Protein 7LV6 (pdb70)

Foldseek 3Di:
DVLLLFAEEEDAQQFEFQPPFPQGGALVRVLVCVVVVVLLPGQEYEYEAFAAAPCLVHRLAHQDLQFGHPSRHTVVSVLVSLVSSVVSNHAYAYAQNAQWHFCNRPLNVQLLQEPPGPSVQQFAKDAADPVLHAPAQAAALLGDRQWDARPNYRIITGHNHDPRTTGTRPVDVVSLVVSLVSLCVVVVSRHAYYEYEQLFQNAAPSVPDYDDDPPLDRHDDDDRRGNHPCSLVSQQVSLVSHVVVHNHAYEYAHEPDDLVVQLSQFFVVSRGHPEYDYCQLVQLFADPDHPLPLLRGHADFVLSNLVRVVSNQQSPQPGGFYEFDDDDLQWAQCCQQHHPLPPCQQLLLLQSVLLRLQGAHHYYHYQQSLQRQHFAPDFPVQDDGSSLVSSCCPCDPPSVVDHPVSNRVSCSNTPSCNSVNHAQAEQDDQNNNRPYHHPGGHGPCSNVTHNVVQVVDCLGSSVSSSLSSVVSVVDVQSSNFGKDWPPSPDRFWGWIWTDDPHKIKIKIWGRAQAKDKDAGDPVCQPWWWDWSDWSDDDDDGNPNMDGAHGGIITMIMTD

Radius of gyration: 23.51 Å; Cα contacts (8 Å, |Δi|>4): 1307; chains: 1; bounding box: 50×56×71 Å

Nearest PDB structures (foldseek):
  7lv6-assembly1_B  TM=1.002E+00  e=0.000E+00  Bacillus subtilis subsp. subtilis str. 168
  4mb1-assembly1_A  TM=1.001E+00  e=0.000E+00  Bacillus subtilis subsp. subtilis str. 168
  4maz-assembly1_A  TM=1.001E+00  e=0.000E+00  Bacillus subtilis subsp. subtilis str. 168
  4m8u-assembly1_A  TM=1.001E+00  e=0.000E+00  Bacillus subtilis subsp. subtilis str. 168
  5wcz-assembly1_A  TM=1.000E+00  e=0.000E+00  Bacillus subtilis subsp. subtilis str. 168

Structure (mmCIF, N/CA/C/O backbone):
data_7LV6
#
_entry.id   7LV6
#
_cell.length_a   48.749
_cell.length_b   100.999
_cell.length_c   61.749
_cell.angle_alpha   90.000
_cell.angle_beta   113.060
_cell.angle_gamma   90.000
#
_symmetry.space_group_name_H-M   'P 1 21 1'
#
loop_
_entity.id
_entity.type
_entity.pdbx_description
1 polymer 'Oligo-1,6-glucosidase 1'
2 non-polymer 2-AMINO-2-HYDROXYMETHYL-PROPANE-1,3-DIOL
3 non-polymer GLYCEROL
4 non-polymer 'CALCIUM ION'
5 water water
#
loop_
_atom_site.group_PDB
_atom_site.id
_atom_site.type_symbol
_atom_site.label_atom_id
_atom_site.label_alt_id
_atom_site.label_comp_id
_atom_site.label_asym_id
_atom_site.label_entity_id
_atom_site.label_seq_id
_atom_site.pdbx_PDB_ins_code
_atom_site.Cartn_x
_atom_site.Cartn_y
_atom_site.Cartn_z
_atom_site.occupancy
_atom_site.B_iso_or_equiv
_atom_site.auth_seq_id
_atom_site.auth_comp_id
_atom_site.auth_asym_id
_atom_site.auth_atom_id
_atom_site.pdbx_PDB_model_num
ATOM 1 N N . GLU A 1 28 ? 9.780 -13.236 27.640 1.00 32.85 3 GLU B N 1
ATOM 2 C CA . GLU A 1 28 ? 9.281 -12.113 26.852 1.00 31.77 3 GLU B CA 1
ATOM 3 C C . GLU A 1 28 ? 10.143 -10.839 26.986 1.00 26.92 3 GLU B C 1
ATOM 4 O O . GLU A 1 28 ? 9.626 -9.726 27.150 1.00 26.69 3 GLU B O 1
ATOM 15 N N . TRP A 1 29 ? 11.463 -11.026 26.862 1.00 23.24 4 TRP B N 1
ATOM 16 C CA . TRP A 1 29 ? 12.397 -9.908 26.809 1.00 21.15 4 TRP B CA 1
ATOM 17 C C . TRP A 1 29 ? 12.061 -8.931 25.686 1.00 18.86 4 TRP B C 1
ATOM 18 O O . TRP A 1 29 ? 12.389 -7.741 25.779 1.00 20.47 4 TRP B O 1
ATOM 39 N N . TRP A 1 30 ? 11.395 -9.394 24.626 1.00 15.34 5 TRP B N 1
ATOM 40 C CA . TRP A 1 30 ? 11.056 -8.509 23.529 1.00 13.09 5 TRP B CA 1
ATOM 41 C C . TRP A 1 30 ? 9.978 -7.501 23.912 1.00 12.87 5 TRP B C 1
ATOM 42 O O . TRP A 1 30 ? 9.896 -6.456 23.266 1.00 13.51 5 TRP B O 1
ATOM 63 N N . LYS A 1 31 ? 9.171 -7.779 24.948 1.00 12.88 6 LYS B N 1
ATOM 64 C CA . LYS A 1 31 ? 8.207 -6.787 25.433 1.00 13.13 6 LYS B CA 1
ATOM 65 C C . LYS A 1 31 ? 8.895 -5.615 26.121 1.00 12.39 6 LYS B C 1
ATOM 66 O O . LYS A 1 31 ? 8.372 -4.489 26.096 1.00 13.88 6 LYS B O 1
ATOM 85 N N . GLU A 1 32 ? 10.047 -5.858 26.743 1.00 12.17 7 GLU B N 1
ATOM 86 C CA . GLU A 1 32 ? 10.758 -4.876 27.542 1.00 13.36 7 GLU B CA 1
ATOM 87 C C . GLU A 1 32 ? 11.907 -4.235 26.773 1.00 13.57 7 GLU B C 1
ATOM 88 O O . GLU A 1 32 ? 12.617 -3.394 27.319 1.00 15.98 7 GLU B O 1
ATOM 100 N N . ALA A 1 33 ? 12.100 -4.612 25.524 1.00 12.50 8 ALA B N 1
ATOM 101 C CA . ALA A 1 33 ? 13.218 -4.136 24.733 1.00 13.25 8 ALA B CA 1
ATOM 102 C C . ALA A 1 33 ? 12.971 -2.743 24.189 1.00 11.88 8 ALA B C 1
ATOM 103 O O . ALA A 1 33 ? 11.837 -2.305 23.998 1.00 12.04 8 ALA B O 1
ATOM 110 N N . VAL A 1 34 ? 14.075 -2.071 23.904 1.00 12.19 9 VAL B N 1
ATOM 111 C CA . VAL A 1 34 ? 14.114 -0.912 23.020 1.00 11.59 9 VAL B CA 1
ATOM 112 C C . VAL A 1 34 ? 15.042 -1.290 21.882 1.00 10.39 9 VAL B C 1
ATOM 113 O O . VAL A 1 34 ? 16.194 -1.694 22.117 1.00 11.23 9 VAL B O 1
ATOM 126 N N . VAL A 1 35 ? 14.531 -1.202 20.647 1.00 9.67 10 VAL B N 1
ATOM 127 C CA . VAL A 1 35 ? 15.258 -1.646 19.467 1.00 9.53 10 VAL B CA 1
ATOM 128 C C . VAL A 1 35 ? 15.875 -0.442 18.771 1.00 9.25 10 VAL B C 1
ATOM 129 O O . VAL A 1 35 ? 15.202 0.576 18.592 1.00 10.83 10 VAL B O 1
ATOM 142 N N . TYR A 1 36 ? 17.138 -0.567 18.382 1.00 8.68 11 TYR B N 1
ATOM 143 C CA . TYR A 1 36 ? 17.815 0.437 17.550 1.00 8.71 11 TYR B CA 1
ATOM 144 C C . TYR A 1 36 ? 17.951 -0.145 16.151 1.00 7.85 11 TYR B C 1
ATOM 145 O O . TYR A 1 36 ? 18.526 -1.216 15.980 1.00 9.23 11 TYR B O 1
ATOM 163 N N . GLN A 1 37 ? 17.375 0.527 15.143 1.00 7.75 12 GLN B N 1
ATOM 164 C CA . GLN A 1 37 ? 17.483 0.097 13.764 1.00 8.08 12 GLN B CA 1
ATOM 165 C C . GLN A 1 37 ? 18.706 0.751 13.118 1.00 7.77 12 GLN B C 1
ATOM 166 O O . GLN A 1 37 ? 18.803 1.983 13.037 1.00 8.45 12 GLN B O 1
ATOM 180 N N . ILE A 1 38 ? 19.598 -0.093 12.621 1.00 8.58 13 ILE B N 1
ATOM 181 C CA . ILE A 1 38 ? 20.742 0.298 11.827 1.00 8.76 13 ILE B CA 1
ATOM 182 C C . ILE A 1 38 ? 20.435 0.079 10.352 1.00 9.13 13 ILE B C 1
ATOM 183 O O . ILE A 1 38 ? 19.959 -1.002 9.951 1.00 9.91 13 ILE B O 1
ATOM 199 N N . TYR A 1 39 ? 20.766 1.080 9.536 1.00 9.18 14 TYR B N 1
ATOM 200 C CA . TYR A 1 39 ? 20.757 1.011 8.071 1.00 8.87 14 TYR B CA 1
ATOM 201 C C . TYR A 1 39 ? 22.238 0.967 7.715 1.00 9.26 14 TYR B C 1
ATOM 202 O O . TYR A 1 39 ? 22.897 2.021 7.600 1.00 9.26 14 TYR B O 1
ATOM 220 N N . PRO A 1 40 ? 22.826 -0.227 7.621 1.00 9.42 15 PRO B N 1
ATOM 221 C CA . PRO A 1 40 ? 24.278 -0.320 7.741 1.00 9.36 15 PRO B CA 1
ATOM 222 C C . PRO A 1 40 ? 25.054 0.363 6.625 1.00 8.98 15 PRO B C 1
ATOM 223 O O . PRO A 1 40 ? 26.189 0.767 6.903 1.00 9.33 15 PRO B O 1
ATOM 234 N N . ARG A 1 41 ? 24.543 0.473 5.399 1.00 9.26 16 ARG B N 1
ATOM 235 C CA . ARG A 1 41 ? 25.338 1.165 4.380 1.00 9.25 16 ARG B CA 1
ATOM 236 C C . ARG A 1 41 ? 25.557 2.628 4.724 1.00 8.98 16 ARG B C 1
ATOM 237 O O . ARG A 1 41 ? 26.459 3.251 4.156 1.00 9.27 16 ARG B O 1
ATOM 258 N N . SER A 1 42 ? 24.782 3.166 5.667 1.00 8.69 17 SER B N 1
ATOM 259 C CA . SER A 1 42 ? 24.845 4.563 6.042 1.00 8.30 17 SER B CA 1
ATOM 260 C C . SER A 1 42 ? 25.194 4.771 7.508 1.00 8.87 17 SER B C 1
ATOM 261 O O . SER A 1 42 ? 24.998 5.871 8.003 1.00 10.16 17 SER B O 1
ATOM 269 N N . PHE A 1 43 ? 25.713 3.757 8.204 1.00 8.88 18 PHE B N 1
ATOM 270 C CA . PHE A 1 43 ? 25.974 3.889 9.626 1.00 8.90 18 PHE B CA 1
ATOM 271 C C . PHE A 1 43 ? 27.422 4.276 9.910 1.00 9.29 18 PHE B C 1
ATOM 272 O O . PHE A 1 43 ? 27.662 5.421 10.318 1.00 9.69 18 PHE B O 1
ATOM 289 N N . TYR A 1 44 ? 28.402 3.426 9.639 1.00 9.24 19 TYR B N 1
ATOM 290 C CA . TYR A 1 44 ? 29.801 3.801 9.817 1.00 9.24 19 TYR B CA 1
ATOM 291 C C . TYR A 1 44 ? 30.680 3.028 8.840 1.00 9.37 19 TYR B C 1
ATOM 292 O O . TYR A 1 44 ? 30.619 1.804 8.767 1.00 10.15 19 TYR B O 1
ATOM 310 N N . ASP A 1 45 ? 31.497 3.764 8.073 1.00 10.05 20 ASP B N 1
ATOM 311 C CA . ASP A 1 45 ? 32.386 3.195 7.066 1.00 10.68 20 ASP B CA 1
ATOM 312 C C . ASP A 1 45 ? 33.783 3.056 7.650 1.00 11.94 20 ASP B C 1
ATOM 313 O O . ASP A 1 45 ? 34.569 3.995 7.600 1.00 15.09 20 ASP B O 1
ATOM 322 N N . ALA A 1 46 ? 34.124 1.867 8.137 1.00 12.35 21 ALA B N 1
ATOM 323 C CA . ALA A 1 46 ? 35.435 1.703 8.736 1.00 13.30 21 ALA B CA 1
ATOM 324 C C . ALA A 1 46 ? 36.558 1.621 7.704 1.00 13.92 21 ALA B C 1
ATOM 325 O O . ALA A 1 46 ? 37.689 1.981 8.025 1.00 15.77 21 ALA B O 1
ATOM 332 N N . ASN A 1 47 ? 36.302 1.155 6.475 1.00 13.48 22 ASN B N 1
ATOM 333 C CA . ASN A 1 47 ? 37.410 0.894 5.550 1.00 13.95 22 ASN B CA 1
ATOM 334 C C . ASN A 1 47 ? 37.578 1.929 4.438 1.00 14.66 22 ASN B C 1
ATOM 335 O O . ASN A 1 47 ? 38.479 1.773 3.600 1.00 15.72 22 ASN B O 1
ATOM 346 N N . GLY A 1 48 ? 36.782 2.994 4.425 1.00 13.94 23 GLY B N 1
ATOM 347 C CA . GLY A 1 48 ? 37.076 4.143 3.591 1.00 14.05 23 GLY B CA 1
ATOM 348 C C . GLY A 1 48 ? 36.527 4.141 2.1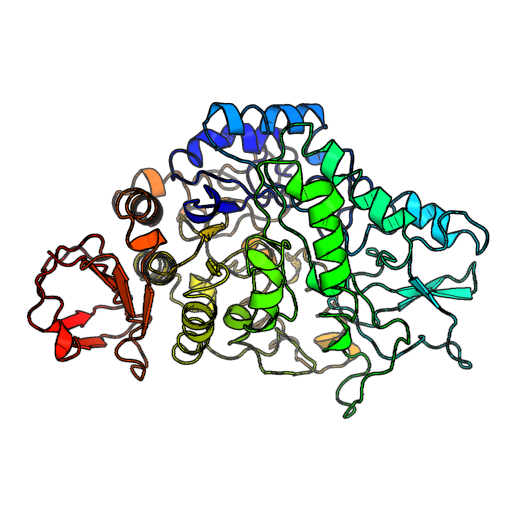81 1.00 13.62 23 GLY B C 1
ATOM 349 O O . GLY A 1 48 ? 36.802 5.091 1.434 1.00 13.79 23 GLY B O 1
ATOM 353 N N . ASP A 1 49 ? 35.722 3.151 1.794 1.00 12.10 24 ASP B N 1
ATOM 354 C CA . ASP A 1 49 ? 35.149 3.104 0.460 1.00 12.41 24 ASP B CA 1
ATOM 355 C C . ASP A 1 49 ? 33.839 3.876 0.334 1.00 12.61 24 ASP B C 1
ATOM 356 O O . ASP A 1 49 ? 33.225 3.863 -0.738 1.00 14.81 24 ASP B O 1
ATOM 365 N N . GLY A 1 50 ? 33.412 4.564 1.388 1.00 11.74 25 GLY B N 1
ATOM 366 C CA . GLY A 1 50 ? 32.211 5.366 1.403 1.00 11.76 25 GLY B CA 1
ATOM 367 C C . GLY A 1 50 ? 30.937 4.606 1.703 1.00 10.61 25 GLY B C 1
ATOM 368 O O . GLY A 1 50 ? 29.843 5.199 1.708 1.00 10.80 25 GLY B O 1
ATOM 372 N N . PHE A 1 51 ? 31.040 3.304 1.961 1.00 10.73 26 PHE B N 1
ATOM 373 C CA . PHE A 1 51 ? 29.899 2.405 2.144 1.00 10.06 26 PHE B CA 1
ATOM 374 C C . PHE A 1 51 ? 29.995 1.839 3.558 1.00 9.96 26 PHE B C 1
ATOM 375 O O . PHE A 1 51 ? 31.022 1.255 3.921 1.00 10.85 26 PHE B O 1
ATOM 392 N N . GLY A 1 52 ? 28.972 2.061 4.374 1.00 9.40 27 GLY B N 1
ATOM 393 C CA . GLY A 1 52 ? 29.017 1.546 5.733 1.00 9.26 27 GLY B CA 1
ATOM 394 C C . GLY A 1 52 ? 29.169 0.040 5.776 1.00 9.87 27 GLY B C 1
ATOM 395 O O . GLY A 1 52 ? 28.621 -0.659 4.937 1.00 10.86 27 GLY B O 1
ATOM 399 N N . ASP A 1 53 ? 29.901 -0.459 6.789 1.00 10.16 28 ASP B N 1
ATOM 400 C CA . ASP A 1 53 ? 30.246 -1.880 6.801 1.00 10.45 28 ASP B CA 1
ATOM 401 C C . ASP A 1 53 ? 30.055 -2.496 8.183 1.00 9.89 28 ASP B C 1
ATOM 402 O O . ASP A 1 53 ? 29.737 -1.816 9.164 1.00 10.34 28 ASP B O 1
ATOM 411 N N . LEU A 1 54 ? 30.192 -3.826 8.218 1.00 10.34 29 LEU B N 1
ATOM 412 C CA . LEU A 1 54 ? 29.923 -4.574 9.446 1.00 9.97 29 LEU B CA 1
ATOM 413 C C . LEU A 1 54 ? 30.953 -4.273 10.527 1.00 10.09 29 LEU B C 1
ATOM 414 O O . LEU A 1 54 ? 30.602 -4.151 11.708 1.00 10.76 29 LEU B O 1
ATOM 430 N N . GLN A 1 55 ? 32.236 -4.177 10.167 1.00 10.43 30 GLN B N 1
ATOM 431 C CA . GLN A 1 55 ? 33.235 -3.783 11.153 1.00 11.37 30 GLN B CA 1
ATOM 432 C C . GLN A 1 55 ? 32.942 -2.373 11.663 1.00 10.73 30 GLN B C 1
ATOM 433 O O . GLN A 1 55 ? 33.169 -2.079 12.847 1.00 11.27 30 GLN B O 1
ATOM 447 N N . GLY A 1 56 ? 32.379 -1.514 10.808 1.00 11.17 31 GLY B N 1
ATOM 448 C CA . GLY A 1 56 ? 31.947 -0.211 11.275 1.00 10.89 31 GLY B CA 1
ATOM 449 C C . GLY A 1 56 ? 30.862 -0.301 12.333 1.00 10.76 31 GLY B C 1
ATOM 450 O O . GLY A 1 56 ? 30.888 0.407 13.339 1.00 11.18 31 GLY B O 1
ATOM 454 N N . VAL A 1 57 ? 29.878 -1.183 12.118 1.00 10.36 32 VAL B N 1
ATOM 455 C CA . VAL A 1 57 ? 28.857 -1.399 13.142 1.00 10.17 32 VAL B CA 1
ATOM 456 C C . VAL A 1 57 ? 29.512 -1.842 14.443 1.00 10.41 32 VAL B C 1
ATOM 457 O O . VAL A 1 57 ? 29.196 -1.326 15.519 1.00 10.93 32 VAL B O 1
ATOM 470 N N . ILE A 1 58 ? 30.429 -2.824 14.361 1.00 10.34 33 ILE B N 1
ATOM 471 C CA . ILE A 1 58 ? 31.088 -3.329 15.558 1.00 10.68 33 ILE B CA 1
ATOM 472 C C . ILE A 1 58 ? 31.734 -2.191 16.342 1.00 10.81 33 ILE B C 1
ATOM 473 O O . ILE A 1 58 ? 31.643 -2.125 17.576 1.00 11.23 33 ILE B O 1
ATOM 489 N N . GLN A 1 59 ? 32.421 -1.287 15.626 1.00 10.84 34 GLN B N 1
ATOM 490 C CA . GLN A 1 59 ? 33.126 -0.178 16.265 1.00 11.26 34 GLN B CA 1
ATOM 491 C C . GLN A 1 59 ? 32.184 0.828 16.901 1.00 11.02 34 GLN B C 1
ATOM 492 O O . GLN A 1 59 ? 32.631 1.623 17.738 1.00 12.31 34 GLN B O 1
ATOM 506 N N . LYS A 1 60 ? 30.896 0.805 16.555 1.00 11.26 35 LYS B N 1
ATOM 507 C CA . LYS A 1 60 ? 29.909 1.740 17.112 1.00 11.37 35 LYS B CA 1
ATOM 508 C C . LYS A 1 60 ? 28.950 1.078 18.108 1.00 11.31 35 LYS B C 1
ATOM 509 O O . LYS A 1 60 ? 27.993 1.713 18.577 1.00 11.82 35 LYS B O 1
ATOM 528 N N . LEU A 1 61 ? 29.158 -0.196 18.438 1.00 11.21 36 LEU B N 1
ATOM 529 C CA . LEU A 1 61 ? 28.244 -0.858 19.364 1.00 11.10 36 LEU B CA 1
ATOM 530 C C . LEU A 1 61 ? 28.251 -0.209 20.738 1.00 10.96 36 LEU B C 1
ATOM 531 O O . LEU A 1 61 ? 27.211 -0.162 21.396 1.00 11.98 36 LEU B O 1
ATOM 547 N N . ASP A 1 62 ? 29.409 0.244 21.213 1.00 11.40 37 ASP B N 1
ATOM 548 C CA . ASP A 1 62 ? 29.443 0.876 22.529 1.00 11.58 37 ASP B CA 1
ATOM 549 C C . ASP A 1 62 ? 28.552 2.119 22.566 1.00 10.88 37 ASP B C 1
ATOM 550 O O . ASP A 1 62 ? 27.932 2.423 23.593 1.00 12.13 37 ASP B O 1
ATOM 559 N N . TYR A 1 63 ? 28.491 2.866 21.456 1.00 10.77 38 TYR B N 1
ATOM 560 C CA . TYR A 1 63 ? 27.613 4.032 21.372 1.00 10.81 38 TYR B CA 1
ATOM 561 C C . TYR A 1 63 ? 26.153 3.620 21.565 1.00 10.53 38 TYR B C 1
ATOM 562 O O . TYR A 1 63 ? 25.404 4.245 22.321 1.00 10.58 38 TYR B O 1
ATOM 580 N N . ILE A 1 64 ? 25.746 2.550 20.884 1.00 10.05 39 ILE B N 1
ATOM 581 C CA . ILE A 1 64 ? 24.362 2.096 20.986 1.00 10.04 39 ILE B CA 1
ATOM 582 C C . ILE A 1 64 ? 24.056 1.614 22.388 1.00 10.63 39 ILE B C 1
ATOM 583 O O . ILE A 1 64 ? 22.983 1.892 22.932 1.00 11.33 39 ILE B O 1
ATOM 599 N N A LYS A 1 65 ? 24.977 0.869 22.987 0.59 11.44 40 LYS B N 1
ATOM 600 N N B LYS A 1 65 ? 24.998 0.880 22.991 0.41 11.48 40 LYS B N 1
ATOM 601 C CA A LYS A 1 65 ? 24.737 0.414 24.346 0.59 12.70 40 LYS B CA 1
ATOM 602 C CA B LYS A 1 65 ? 24.814 0.388 24.352 0.41 12.91 40 LYS B CA 1
ATOM 603 C C A LYS A 1 65 ? 24.637 1.587 25.312 0.59 13.03 40 LYS B C 1
ATOM 604 C C B LYS A 1 65 ? 24.710 1.533 25.349 0.41 12.84 40 LYS B C 1
ATOM 605 O O A LYS A 1 65 ? 23.778 1.595 26.200 0.59 14.15 40 LYS B O 1
ATOM 606 O O B LYS A 1 65 ? 23.937 1.456 26.310 0.41 13.24 40 LYS B O 1
ATOM 643 N N . ASN A 1 66 ? 25.485 2.601 25.144 1.00 12.43 41 ASN B N 1
ATOM 644 C CA . ASN A 1 66 ? 25.409 3.765 26.019 1.00 13.82 41 ASN B CA 1
ATOM 645 C C . ASN A 1 66 ? 24.081 4.498 25.871 1.00 13.09 41 ASN B C 1
ATOM 646 O O . ASN A 1 66 ? 23.549 5.035 26.858 1.00 13.26 41 ASN B O 1
ATOM 658 N N . LEU A 1 67 ? 23.552 4.577 24.643 1.00 12.35 42 LEU B N 1
ATOM 659 C CA . LEU A 1 67 ? 22.206 5.100 24.455 1.00 11.32 42 LEU B CA 1
ATOM 660 C C . LEU A 1 67 ? 21.222 4.303 25.298 1.00 11.28 42 LEU B C 1
ATOM 661 O O . LEU A 1 67 ? 20.325 4.867 25.942 1.00 12.30 42 LEU B O 1
ATOM 677 N N . GLY A 1 68 ? 21.358 2.977 25.264 1.00 12.41 43 GLY B N 1
ATOM 678 C CA . GLY A 1 68 ? 20.596 2.083 26.111 1.00 12.69 43 GLY B CA 1
ATOM 679 C C . GLY A 1 68 ? 19.733 1.080 25.372 1.00 12.10 43 GLY B C 1
ATOM 680 O O . GLY A 1 68 ? 19.022 0.305 26.032 1.00 12.84 43 GLY B O 1
ATOM 684 N N . ALA A 1 69 ? 19.747 1.049 24.052 1.00 12.04 44 ALA B N 1
ATOM 685 C CA . ALA A 1 69 ? 18.998 0.041 23.328 1.00 12.02 44 ALA B CA 1
ATOM 686 C C . ALA A 1 69 ? 19.603 -1.312 23.637 1.00 12.99 44 ALA B C 1
ATOM 687 O O . ALA A 1 69 ? 20.821 -1.442 23.810 1.00 15.36 44 ALA B O 1
ATOM 694 N N . ASP A 1 70 ? 18.754 -2.324 23.726 1.00 12.83 45 ASP B N 1
ATOM 695 C CA . ASP A 1 70 ? 19.239 -3.666 24.005 1.00 13.85 45 ASP B CA 1
ATOM 696 C C . ASP A 1 70 ? 19.026 -4.644 22.864 1.00 12.15 45 ASP B C 1
ATOM 697 O O . ASP A 1 70 ? 19.477 -5.792 22.976 1.00 13.63 45 ASP B O 1
ATOM 706 N N . VAL A 1 71 ? 18.409 -4.214 21.766 1.00 11.01 46 VAL B N 1
ATOM 707 C CA . VAL A 1 71 ? 18.240 -5.022 20.561 1.00 10.79 46 VAL B CA 1
ATOM 708 C C . VAL A 1 71 ? 18.617 -4.144 19.389 1.00 10.09 46 VAL B C 1
ATOM 709 O O . VAL A 1 71 ? 18.251 -2.967 19.358 1.00 11.03 46 VAL B O 1
ATOM 722 N N A ILE A 1 72 ? 19.367 -4.696 18.458 0.59 9.71 47 ILE B N 1
ATOM 723 N N B ILE A 1 72 ? 19.372 -4.683 18.441 0.41 10.75 47 ILE B N 1
ATOM 724 C CA A ILE A 1 72 ? 19.644 -4.045 17.182 0.59 9.45 47 ILE B CA 1
ATOM 725 C CA B ILE A 1 72 ? 19.648 -3.978 17.189 0.41 11.03 47 ILE B CA 1
ATOM 726 C C A ILE A 1 72 ? 18.908 -4.805 16.090 0.59 8.95 47 ILE B C 1
ATOM 727 C C B ILE A 1 72 ? 19.041 -4.759 16.027 0.41 10.90 47 ILE B C 1
ATOM 728 O O A ILE A 1 72 ? 18.913 -6.039 16.070 0.59 9.23 47 ILE B O 1
ATOM 729 O O B ILE A 1 72 ? 19.274 -5.967 15.896 0.41 11.71 47 ILE B O 1
ATOM 760 N N . TRP A 1 73 ? 18.259 -4.063 15.197 1.00 9.85 48 TRP B N 1
ATOM 761 C CA . TRP A 1 73 ? 17.709 -4.603 13.953 1.00 9.60 48 TRP B CA 1
ATOM 762 C C . TRP A 1 73 ? 18.603 -4.051 12.847 1.00 9.25 48 TRP B C 1
ATOM 763 O O . TRP A 1 73 ? 18.693 -2.837 12.678 1.00 9.49 48 TRP B O 1
ATOM 785 N N . LEU A 1 74 ? 19.250 -4.949 12.128 1.00 10.15 49 LEU B N 1
ATOM 786 C CA . LEU A 1 74 ? 20.093 -4.619 11.010 1.00 11.41 49 LEU B CA 1
ATOM 787 C C . LEU A 1 74 ? 19.305 -4.777 9.712 1.00 10.87 49 LEU B C 1
ATOM 788 O O . LEU A 1 74 ? 18.836 -5.870 9.393 1.00 11.00 49 LEU B O 1
ATOM 804 N N . SER A 1 75 ? 19.186 -3.708 8.944 1.00 10.64 50 SER B N 1
ATOM 805 C CA A SER A 1 75 ? 18.660 -3.819 7.591 0.25 10.42 50 SER B CA 1
ATOM 806 C CA C SER A 1 75 ? 18.664 -3.792 7.589 0.75 10.18 50 SER B CA 1
ATOM 807 C C . SER A 1 75 ? 19.585 -4.718 6.770 1.00 9.22 50 SER B C 1
ATOM 808 O O . SER A 1 75 ? 20.716 -4.991 7.167 1.00 10.78 50 SER B O 1
ATOM 823 N N . PRO A 1 76 ? 19.119 -5.212 5.618 1.00 9.63 51 PRO B N 1
ATOM 824 C CA . PRO A 1 76 ? 19.745 -6.422 5.051 1.00 9.58 51 PRO B CA 1
ATOM 825 C C . PRO A 1 76 ? 21.144 -6.237 4.483 1.00 9.58 51 PRO B C 1
ATOM 826 O O . PRO A 1 76 ? 21.413 -5.350 3.670 1.00 10.30 51 PRO B O 1
ATOM 837 N N . VAL A 1 77 ? 22.016 -7.171 4.868 1.00 9.12 52 VAL B N 1
ATOM 838 C CA . VAL A 1 77 ? 23.421 -7.179 4.527 1.00 9.03 52 VAL B CA 1
ATOM 839 C C . VAL A 1 77 ? 23.790 -8.368 3.654 1.00 9.06 52 VAL B C 1
ATOM 840 O O . VAL A 1 77 ? 24.977 -8.539 3.324 1.00 10.18 52 VAL B O 1
ATOM 853 N N . PHE A 1 78 ? 22.803 -9.184 3.273 1.00 9.36 53 PHE B N 1
ATOM 854 C CA . PHE A 1 78 ? 22.999 -10.351 2.440 1.00 9.82 53 PHE B CA 1
ATOM 855 C C . PHE A 1 78 ? 23.413 -9.941 1.035 1.00 9.84 53 PHE B C 1
ATOM 856 O O . PHE A 1 78 ? 23.185 -8.806 0.583 1.00 10.16 53 PHE B O 1
ATOM 873 N N . ASP A 1 79 ? 24.013 -10.884 0.312 1.00 10.15 54 ASP B N 1
ATOM 874 C CA . ASP A 1 79 ? 24.446 -10.559 -1.046 1.00 10.31 54 ASP B CA 1
ATOM 875 C C . ASP A 1 79 ? 23.262 -10.102 -1.878 1.00 9.79 54 ASP B C 1
ATOM 876 O O . ASP A 1 79 ? 22.156 -10.643 -1.770 1.00 10.32 54 ASP B O 1
ATOM 885 N N . SER A 1 80 ? 23.483 -9.054 -2.684 1.00 10.29 55 SER B N 1
ATOM 886 C CA . SER A 1 80 ? 22.404 -8.367 -3.369 1.00 10.88 55 SER B CA 1
ATOM 887 C C . SER A 1 80 ? 23.032 -7.433 -4.393 1.00 10.81 55 SER B C 1
ATOM 888 O O . SER A 1 80 ? 24.039 -6.783 -4.075 1.00 11.90 55 SER B O 1
ATOM 896 N N . PRO A 1 81 ? 22.455 -7.296 -5.589 1.00 10.77 56 PRO B N 1
ATOM 897 C CA . PRO A 1 81 ? 22.952 -6.287 -6.528 1.00 11.77 56 PRO B CA 1
ATOM 898 C C . PRO A 1 81 ? 22.543 -4.867 -6.191 1.00 10.90 56 PRO B C 1
ATOM 899 O O . PRO A 1 81 ? 22.884 -3.944 -6.931 1.00 11.80 56 PRO B O 1
ATOM 910 N N . GLN A 1 82 ? 21.810 -4.666 -5.106 1.00 10.24 57 GLN B N 1
ATOM 911 C CA . GLN A 1 82 ? 21.511 -3.339 -4.569 1.00 10.43 57 GLN B CA 1
ATOM 912 C C . GLN A 1 82 ? 20.514 -2.551 -5.422 1.00 10.15 57 GLN B C 1
ATOM 913 O O . GLN A 1 82 ? 20.462 -1.327 -5.336 1.00 11.45 57 GLN B O 1
ATOM 927 N N . ASP A 1 83 ? 19.675 -3.211 -6.216 1.00 10.28 58 ASP B N 1
ATOM 928 C CA . ASP A 1 83 ? 18.619 -2.491 -6.924 1.00 10.34 58 ASP B CA 1
ATOM 929 C C . ASP A 1 83 ? 17.681 -1.786 -5.952 1.00 9.81 58 ASP B C 1
ATOM 930 O O . ASP A 1 83 ? 17.193 -0.686 -6.232 1.00 10.88 58 ASP B O 1
ATOM 939 N N . ASP A 1 84 ? 17.401 -2.425 -4.813 1.00 9.79 59 ASP B N 1
ATOM 940 C CA . ASP A 1 84 ? 16.634 -1.839 -3.718 1.00 9.55 59 ASP B CA 1
ATOM 941 C C . ASP A 1 84 ? 17.460 -1.911 -2.449 1.00 9.02 59 ASP B C 1
ATOM 942 O O . ASP A 1 84 ? 16.972 -2.276 -1.365 1.00 9.59 59 ASP B O 1
ATOM 951 N N . ASN A 1 85 ? 18.751 -1.621 -2.566 1.00 10.09 60 ASN B N 1
ATOM 952 C CA . ASN A 1 85 ? 19.635 -1.427 -1.420 1.00 9.83 60 ASN B CA 1
ATOM 953 C C . ASN A 1 85 ? 19.507 -2.562 -0.399 1.00 9.75 60 ASN B C 1
ATOM 954 O O . ASN A 1 85 ? 19.339 -2.354 0.812 1.00 10.99 60 ASN B O 1
ATOM 965 N N . GLY A 1 86 ? 19.664 -3.798 -0.892 1.00 9.54 61 GLY B N 1
ATOM 966 C CA . GLY A 1 86 ? 19.727 -4.975 -0.067 1.00 9.27 61 GLY B CA 1
ATOM 967 C C . GLY A 1 86 ? 18.428 -5.741 0.050 1.00 9.02 61 GLY B C 1
ATOM 968 O O . GLY A 1 86 ? 18.442 -6.905 0.470 1.00 9.74 61 GLY B O 1
ATOM 972 N N . TYR A 1 87 ? 17.300 -5.132 -0.299 1.00 8.01 62 TYR B N 1
ATOM 973 C CA . TYR A 1 87 ? 16.017 -5.805 -0.240 1.00 8.67 62 TYR B CA 1
ATOM 974 C C . TYR A 1 87 ? 15.754 -6.660 -1.482 1.00 9.05 62 TYR B C 1
ATOM 975 O O . TYR A 1 87 ? 14.648 -7.241 -1.602 1.00 9.76 62 TYR B O 1
ATOM 993 N N . ASP A 1 88 ? 16.745 -6.773 -2.359 1.00 9.37 63 ASP B N 1
ATOM 994 C CA . ASP A 1 88 ? 16.765 -7.674 -3.501 1.00 9.03 63 ASP B CA 1
ATOM 995 C C . ASP A 1 88 ? 17.929 -8.636 -3.282 1.00 8.71 63 ASP B C 1
ATOM 996 O O . ASP A 1 88 ? 19.065 -8.356 -3.654 1.00 9.34 63 ASP B O 1
ATOM 1005 N N . ILE A 1 89 ? 17.659 -9.793 -2.664 1.00 8.71 64 ILE B N 1
ATOM 1006 C CA . ILE A 1 89 ? 18.710 -10.678 -2.177 1.00 8.97 64 ILE B CA 1
ATOM 1007 C C . ILE A 1 89 ? 19.059 -11.722 -3.233 1.00 8.89 64 ILE B C 1
ATOM 1008 O O . ILE A 1 89 ? 18.173 -12.414 -3.759 1.00 9.04 64 ILE B O 1
ATOM 1024 N N . SER A 1 90 ? 20.346 -11.835 -3.523 1.00 9.89 65 SER B N 1
ATOM 1025 C CA . SER A 1 90 ? 20.827 -12.844 -4.455 1.00 10.43 65 SER B CA 1
ATOM 1026 C C . SER A 1 90 ? 21.513 -14.035 -3.780 1.00 10.49 65 SER B C 1
ATOM 1027 O O . SER A 1 90 ? 21.803 -15.007 -4.467 1.00 11.64 65 SER B O 1
ATOM 1035 N N . ASP A 1 91 ? 21.756 -13.989 -2.466 1.00 10.60 66 ASP B N 1
ATOM 1036 C CA . ASP A 1 91 ? 22.288 -15.140 -1.721 1.00 11.01 66 ASP B CA 1
ATOM 1037 C C . ASP A 1 91 ? 21.951 -14.939 -0.248 1.00 10.87 66 ASP B C 1
ATOM 1038 O O . ASP A 1 91 ? 22.449 -13.993 0.361 1.00 11.35 66 ASP B O 1
ATOM 1047 N N . TYR A 1 92 ? 21.088 -15.799 0.312 1.00 10.56 67 TYR B N 1
ATOM 1048 C CA . TYR A 1 92 ? 20.690 -15.681 1.706 1.00 10.64 67 TYR B CA 1
ATOM 1049 C C . TYR A 1 92 ? 21.747 -16.149 2.690 1.00 11.87 67 TYR B C 1
ATOM 1050 O O . TYR A 1 92 ? 21.587 -15.932 3.897 1.00 13.16 67 TYR B O 1
ATOM 1068 N N . LYS A 1 93 ? 22.797 -16.848 2.248 1.00 12.13 68 LYS B N 1
ATOM 1069 C CA . LYS A 1 93 ? 23.796 -17.420 3.191 1.00 13.63 68 LYS B CA 1
ATOM 1070 C C . LYS A 1 93 ? 25.180 -16.783 3.028 1.00 13.85 68 LYS B C 1
ATOM 1071 O O . LYS A 1 93 ? 26.167 -17.381 3.503 1.00 15.18 68 LYS B O 1
ATOM 1090 N N . ASN A 1 94 ? 25.252 -15.601 2.423 1.00 12.47 69 ASN B N 1
ATOM 1091 C CA . ASN A 1 94 ? 26.528 -14.860 2.272 1.00 12.79 69 ASN B CA 1
ATOM 1092 C C . ASN A 1 94 ? 26.244 -13.363 2.350 1.00 12.05 69 ASN B C 1
ATOM 1093 O O . ASN A 1 94 ? 25.110 -12.942 2.027 1.00 12.61 69 ASN B O 1
ATOM 1104 N N . MET A 1 95 ? 27.247 -12.594 2.755 1.00 12.92 70 MET B N 1
ATOM 1105 C CA . MET A 1 95 ? 27.122 -11.129 2.876 1.00 11.77 70 MET B CA 1
ATOM 1106 C C . MET A 1 95 ? 27.457 -10.476 1.537 1.00 11.92 70 MET B C 1
ATOM 1107 O O . MET A 1 95 ? 28.234 -11.055 0.767 1.00 14.09 70 MET B O 1
ATOM 1121 N N . TYR A 1 96 ? 26.864 -9.320 1.264 1.00 11.31 71 TYR B N 1
ATOM 1122 C CA . TYR A 1 96 ? 27.314 -8.461 0.179 1.00 11.08 71 TYR B CA 1
ATOM 1123 C C . TYR A 1 96 ? 28.738 -8.013 0.477 1.00 11.47 71 TYR B C 1
ATOM 1124 O O . TYR A 1 96 ? 29.054 -7.626 1.609 1.00 11.73 71 TYR B O 1
ATOM 1142 N N . GLU A 1 97 ? 29.604 -8.065 -0.539 1.00 12.06 72 GLU B N 1
ATOM 1143 C CA . GLU A 1 97 ? 31.030 -7.884 -0.303 1.00 12.89 72 GLU B CA 1
ATOM 1144 C C . GLU A 1 97 ? 31.368 -6.557 0.358 1.00 12.22 72 GLU B C 1
ATOM 1145 O O . GLU A 1 97 ? 32.304 -6.512 1.158 1.00 13.51 72 GLU B O 1
ATOM 1157 N N . LYS A 1 98 ? 30.639 -5.478 0.071 1.00 12.12 73 LYS B N 1
ATOM 1158 C CA . LYS A 1 98 ? 30.987 -4.209 0.713 1.00 12.73 73 LYS B CA 1
ATOM 1159 C C . LYS A 1 98 ? 30.651 -4.197 2.193 1.00 12.79 73 LYS B C 1
ATOM 1160 O O . LYS A 1 98 ? 31.233 -3.411 2.936 1.00 14.73 73 LYS B O 1
ATOM 1179 N N . PHE A 1 99 ? 29.720 -5.031 2.648 1.00 10.91 74 PHE B N 1
ATOM 1180 C CA . PHE A 1 99 ? 29.480 -5.133 4.083 1.00 10.67 74 PHE B CA 1
ATOM 1181 C C . PHE A 1 99 ? 30.586 -5.898 4.793 1.00 11.23 74 PHE B C 1
ATOM 1182 O O . PHE A 1 99 ? 30.893 -5.614 5.950 1.00 11.48 74 PHE B O 1
ATOM 1199 N N . GLY A 1 100 ? 31.133 -6.919 4.137 1.00 13.34 75 GLY B N 1
ATOM 1200 C CA . GLY A 1 100 ? 32.166 -7.782 4.689 1.00 13.35 75 GLY B CA 1
ATOM 1201 C C . GLY A 1 100 ? 31.934 -9.202 4.241 1.00 13.38 75 GLY B C 1
ATOM 1202 O O . GLY A 1 100 ? 31.344 -9.429 3.184 1.00 15.33 75 GLY B O 1
ATOM 1206 N N . THR A 1 101 ? 32.348 -10.139 5.062 1.00 13.89 76 THR B N 1
ATOM 1207 C CA . THR A 1 101 ? 32.115 -11.551 4.822 1.00 14.76 76 THR B CA 1
ATOM 1208 C C . THR A 1 101 ? 31.280 -12.109 5.964 1.00 13.05 76 THR B C 1
ATOM 1209 O O . THR A 1 101 ? 31.060 -11.447 6.980 1.00 12.70 76 THR B O 1
ATOM 1220 N N . ASN A 1 102 ? 30.883 -13.376 5.826 1.00 13.45 77 ASN B N 1
ATOM 1221 C CA . ASN A 1 102 ? 30.182 -14.021 6.925 1.00 13.44 77 ASN B CA 1
ATOM 1222 C C . ASN A 1 102 ? 30.993 -13.992 8.207 1.00 12.79 77 ASN B C 1
ATOM 1223 O O . ASN A 1 102 ? 30.431 -13.889 9.290 1.00 13.69 77 ASN B O 1
ATOM 1234 N N . GLU A 1 103 ? 32.321 -14.070 8.116 1.00 14.14 78 GLU B N 1
ATOM 1235 C CA . GLU A 1 103 ? 33.159 -13.990 9.312 1.00 14.72 78 GLU B CA 1
ATOM 1236 C C . GLU A 1 103 ? 32.923 -12.684 10.067 1.00 13.31 78 GLU B C 1
ATOM 1237 O O . GLU A 1 103 ? 32.878 -12.671 11.307 1.00 13.99 78 GLU B O 1
ATOM 1241 N N . ASP A 1 104 ? 32.808 -11.567 9.339 1.00 12.74 79 ASP B N 1
ATOM 1242 C CA . ASP A 1 104 ? 32.487 -10.294 9.974 1.00 12.37 79 ASP B CA 1
ATOM 1243 C C . ASP A 1 104 ? 31.111 -10.323 10.620 1.00 11.74 79 ASP B C 1
ATOM 1244 O O . ASP A 1 104 ? 30.905 -9.746 11.694 1.00 12.65 79 ASP B O 1
ATOM 1253 N N . MET A 1 105 ? 30.142 -10.952 9.949 1.00 11.26 80 MET B N 1
ATOM 1254 C CA . MET A 1 105 ? 28.791 -11.035 10.474 1.00 11.14 80 MET B CA 1
ATOM 1255 C C . MET A 1 105 ? 28.785 -11.884 11.761 1.00 11.84 80 MET B C 1
ATOM 1256 O O . MET A 1 105 ? 28.147 -11.537 12.749 1.00 11.82 80 MET B O 1
ATOM 1270 N N . PHE A 1 106 ? 29.512 -13.007 11.768 1.00 12.07 81 PHE B N 1
ATOM 1271 C CA . PHE A 1 106 ? 29.580 -13.823 12.982 1.00 12.79 81 PHE B CA 1
ATOM 1272 C C . PHE A 1 106 ? 30.269 -13.075 14.126 1.00 12.66 81 PHE B C 1
ATOM 1273 O O . PHE A 1 106 ? 29.855 -13.170 15.288 1.00 13.59 81 PHE B O 1
ATOM 1290 N N . GLN A 1 107 ? 31.288 -12.273 13.806 1.00 12.71 82 GLN B N 1
ATOM 1291 C CA . GLN A 1 107 ? 31.899 -11.448 14.839 1.00 13.04 82 GLN B CA 1
ATOM 1292 C C . GLN A 1 107 ? 30.899 -10.429 15.379 1.00 12.08 82 GLN B C 1
ATOM 1293 O O . GLN A 1 107 ? 30.851 -10.191 16.595 1.00 13.35 82 GLN B O 1
ATOM 1307 N N . LEU A 1 108 ? 30.124 -9.798 14.489 1.00 11.92 83 LEU B N 1
ATOM 1308 C CA . LEU A 1 108 ? 29.124 -8.841 14.950 1.00 11.45 83 LEU B CA 1
ATOM 1309 C C . LEU A 1 108 ? 28.143 -9.503 15.916 1.00 11.43 83 LEU B C 1
ATOM 1310 O O . LEU A 1 108 ? 27.820 -8.946 16.966 1.00 11.59 83 LEU B O 1
ATOM 1326 N N . ILE A 1 109 ? 27.645 -10.691 15.569 1.00 12.05 84 ILE B N 1
ATOM 1327 C CA . ILE A 1 109 ? 26.733 -11.413 16.465 1.00 12.28 84 ILE B CA 1
ATOM 1328 C C . ILE A 1 109 ? 27.385 -11.609 17.835 1.00 12.18 84 ILE B C 1
ATOM 1329 O O . ILE A 1 109 ? 26.778 -11.365 18.884 1.00 13.20 84 ILE B O 1
ATOM 1345 N N . ASP A 1 110 ? 28.643 -12.039 17.844 1.00 13.14 85 ASP B N 1
ATOM 1346 C CA A ASP A 1 110 ? 29.330 -12.273 19.112 0.43 14.38 85 ASP B CA 1
ATOM 1347 C CA B ASP A 1 110 ? 29.343 -12.271 19.106 0.57 14.33 85 ASP B CA 1
ATOM 1348 C C . ASP A 1 110 ? 29.523 -10.979 19.897 1.00 13.69 85 ASP B C 1
ATOM 1349 O O . ASP A 1 110 ? 29.373 -10.960 21.128 1.00 14.09 85 ASP B O 1
ATOM 1366 N N . GLU A 1 111 ? 29.876 -9.898 19.207 1.00 12.36 86 GLU B N 1
ATOM 1367 C CA . GLU A 1 111 ? 30.106 -8.611 19.849 1.00 12.57 86 GLU B CA 1
ATOM 1368 C C . GLU A 1 111 ? 28.822 -8.053 20.457 1.00 12.19 86 GLU B C 1
ATOM 1369 O O . GLU A 1 111 ? 28.861 -7.417 21.522 1.00 13.70 86 GLU B O 1
ATOM 1381 N N . VAL A 1 112 ? 27.693 -8.253 19.777 1.00 12.07 87 VAL B N 1
ATOM 1382 C CA . VAL A 1 112 ? 26.393 -7.873 20.312 1.00 11.27 87 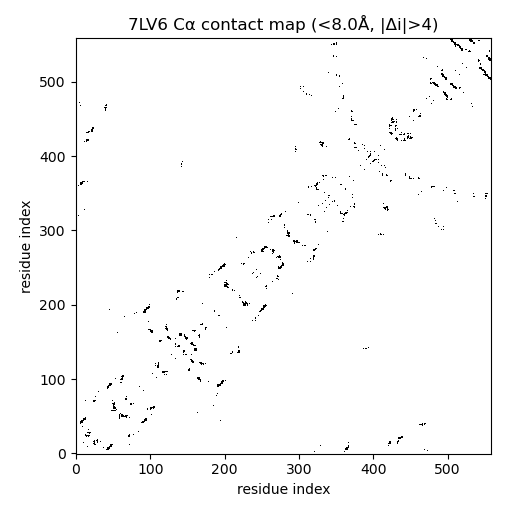VAL B CA 1
ATOM 1383 C C . VAL A 1 112 ? 26.134 -8.643 21.599 1.00 11.97 87 VAL B C 1
ATOM 1384 O O . VAL A 1 112 ? 25.767 -8.076 22.636 1.00 12.83 87 VAL B O 1
ATOM 1397 N N . HIS A 1 113 ? 26.313 -9.957 21.550 1.00 12.05 88 HIS B N 1
ATOM 1398 C CA . HIS A 1 113 ? 26.031 -10.786 22.721 1.00 12.93 88 HIS B CA 1
ATOM 1399 C C . HIS A 1 113 ? 26.972 -10.491 23.885 1.00 13.93 88 HIS B C 1
ATOM 1400 O O . HIS A 1 113 ? 26.550 -10.556 25.047 1.00 14.80 88 HIS B O 1
ATOM 1414 N N . LYS A 1 114 ? 28.240 -10.166 23.604 1.00 14.63 89 LYS B N 1
ATOM 1415 C CA . LYS A 1 114 ? 29.184 -9.834 24.666 1.00 16.10 89 LYS B CA 1
ATOM 1416 C C . LYS A 1 114 ? 28.745 -8.606 25.446 1.00 15.64 89 LYS B C 1
ATOM 1417 O O . LYS A 1 114 ? 29.126 -8.446 26.610 1.00 17.48 89 LYS B O 1
ATOM 1436 N N . ARG A 1 115 ? 27.978 -7.724 24.822 1.00 14.85 90 ARG B N 1
ATOM 1437 C CA . ARG A 1 115 ? 27.454 -6.518 25.436 1.00 14.78 90 ARG B CA 1
ATOM 1438 C C . ARG A 1 115 ? 26.083 -6.716 26.047 1.00 14.88 90 ARG B C 1
ATOM 1439 O O . ARG A 1 115 ? 25.460 -5.742 26.465 1.00 16.41 90 ARG B O 1
ATOM 1460 N N . GLY A 1 116 ? 25.590 -7.951 26.092 1.00 14.78 91 GLY B N 1
ATOM 1461 C CA . GLY A 1 116 ? 24.284 -8.179 26.672 1.00 15.45 91 GLY B CA 1
ATOM 1462 C C . GLY A 1 116 ? 23.155 -7.739 25.789 1.00 14.85 91 GLY B C 1
ATOM 1463 O O . GLY A 1 116 ? 22.053 -7.501 26.281 1.00 17.16 91 GLY B O 1
ATOM 1467 N N . MET A 1 117 ? 23.388 -7.640 24.485 1.00 13.13 92 MET B N 1
ATOM 1468 C CA A MET A 1 117 ? 22.393 -7.189 23.529 0.59 12.20 92 MET B CA 1
ATOM 1469 C CA B MET A 1 117 ? 22.382 -7.188 23.536 0.41 12.45 92 MET B CA 1
ATOM 1470 C C . MET A 1 117 ? 21.967 -8.352 22.640 1.00 11.24 92 MET B C 1
ATOM 1471 O O . MET A 1 117 ? 22.542 -9.442 22.677 1.00 11.90 92 MET B O 1
ATOM 1498 N N . LYS A 1 118 ? 20.919 -8.120 21.862 1.00 10.72 93 LYS B N 1
ATOM 1499 C CA . LYS A 1 118 ? 20.390 -9.080 20.907 1.00 11.04 93 LYS B CA 1
ATOM 1500 C C . LYS A 1 118 ? 20.415 -8.479 19.509 1.00 10.32 93 LYS B C 1
ATOM 1501 O O . LYS A 1 118 ? 20.373 -7.257 19.349 1.00 10.67 93 LYS B O 1
ATOM 1520 N N . ILE A 1 119 ? 20.506 -9.346 18.506 1.00 10.14 94 ILE B N 1
ATOM 1521 C CA . ILE A 1 119 ? 20.510 -8.925 17.104 1.00 10.67 94 ILE B CA 1
ATOM 1522 C C . ILE A 1 119 ? 19.385 -9.578 16.329 1.00 9.79 94 ILE B C 1
ATOM 1523 O O . ILE A 1 119 ? 19.253 -10.805 16.319 1.00 11.24 94 ILE B O 1
ATOM 1539 N N . VAL A 1 120 ? 18.635 -8.743 15.608 1.00 9.74 95 VAL B N 1
ATOM 1540 C CA . VAL A 1 120 ? 17.548 -9.131 14.732 1.00 10.12 95 VAL B CA 1
ATOM 1541 C C . VAL A 1 120 ? 17.971 -8.799 13.311 1.00 9.92 95 VAL B C 1
ATOM 1542 O O . VAL A 1 120 ? 18.432 -7.687 13.033 1.00 10.99 95 VAL B O 1
ATOM 1555 N N A MET A 1 121 ? 17.827 -9.777 12.421 0.77 8.86 96 MET B N 1
ATOM 1556 N N B MET A 1 121 ? 17.815 -9.765 12.415 0.23 11.46 96 MET B N 1
ATOM 1557 C CA A MET A 1 121 ? 18.147 -9.613 11.018 0.77 8.40 96 MET B CA 1
ATOM 1558 C CA B MET A 1 121 ? 18.149 -9.585 11.013 0.23 13.20 96 MET B CA 1
ATOM 1559 C C A MET A 1 121 ? 16.874 -9.406 10.208 0.77 7.37 96 MET B C 1
ATOM 1560 C C B MET A 1 121 ? 16.874 -9.405 10.198 0.23 13.14 96 MET B C 1
ATOM 1561 O O A MET A 1 121 ? 15.758 -9.659 10.664 0.77 7.80 96 MET B O 1
ATOM 1562 O O B MET A 1 121 ? 15.766 -9.687 10.659 0.23 13.25 96 MET B O 1
ATOM 1589 N N . ASP A 1 122 ? 17.047 -8.908 8.977 1.00 16.18 97 ASP B N 1
ATOM 1590 C CA . ASP A 1 122 ? 15.928 -8.651 8.069 1.00 19.15 97 ASP B CA 1
ATOM 1591 C C . ASP A 1 122 ? 15.694 -9.891 7.206 1.00 18.02 97 ASP B C 1
ATOM 1592 O O . ASP A 1 122 ? 16.579 -10.279 6.439 1.00 19.58 97 ASP B O 1
ATOM 1602 N N . LEU A 1 123 ? 14.514 -10.517 7.352 1.00 9.12 98 LEU B N 1
ATOM 1603 C CA . LEU A 1 123 ? 14.132 -11.698 6.579 1.00 9.07 98 LEU B CA 1
ATOM 1604 C C . LEU A 1 123 ? 13.337 -11.183 5.394 1.00 8.50 98 LEU B C 1
ATOM 1605 O O . LEU A 1 123 ? 12.227 -10.667 5.581 1.00 9.00 98 LEU B O 1
ATOM 1621 N N . VAL A 1 124 ? 13.873 -11.336 4.192 1.00 8.23 99 VAL B N 1
ATOM 1622 C CA . VAL A 1 124 ? 13.270 -10.792 2.974 1.00 7.84 99 VAL B CA 1
ATOM 1623 C C . VAL A 1 124 ? 12.909 -11.977 2.092 1.00 8.31 99 VAL B C 1
ATOM 1624 O O . VAL A 1 124 ? 13.729 -12.394 1.282 1.00 8.99 99 VAL B O 1
ATOM 1637 N N . VAL A 1 125 ? 11.699 -12.508 2.301 1.00 8.37 100 VAL B N 1
ATOM 1638 C CA . VAL A 1 125 ? 11.315 -13.770 1.666 1.00 8.73 100 VAL B CA 1
ATOM 1639 C C . VAL A 1 125 ? 9.979 -13.682 0.936 1.00 9.04 100 VAL B C 1
ATOM 1640 O O . VAL A 1 125 ? 9.453 -14.713 0.501 1.00 9.24 100 VAL B O 1
ATOM 1653 N N . ASN A 1 126 ? 9.480 -12.465 0.692 1.00 8.19 101 ASN B N 1
ATOM 1654 C CA . ASN A 1 126 ? 8.413 -12.331 -0.281 1.00 7.51 101 ASN B CA 1
ATOM 1655 C C . ASN A 1 126 ? 8.941 -12.443 -1.711 1.00 7.78 101 ASN B C 1
ATOM 1656 O O . ASN A 1 126 ? 8.189 -12.819 -2.611 1.00 8.03 101 ASN B O 1
ATOM 1667 N N . HIS A 1 127 ? 10.215 -12.111 -1.910 1.00 7.62 102 HIS B N 1
ATOM 1668 C CA . HIS A 1 127 ? 10.818 -11.974 -3.229 1.00 7.56 102 HIS B CA 1
ATOM 1669 C C . HIS A 1 127 ? 12.316 -12.125 -3.063 1.00 8.01 102 HIS B C 1
ATOM 1670 O O . HIS A 1 127 ? 12.853 -11.966 -1.954 1.00 8.25 102 HIS B O 1
ATOM 1684 N N . THR A 1 128 ? 13.007 -12.420 -4.171 1.00 8.40 103 THR B N 1
ATOM 1685 C CA . THR A 1 128 ? 14.447 -12.423 -4.247 1.00 7.94 103 THR B CA 1
ATOM 1686 C C . THR A 1 128 ? 14.888 -11.431 -5.318 1.00 7.89 103 THR B C 1
ATOM 1687 O O . THR A 1 128 ? 14.080 -10.932 -6.089 1.00 9.24 103 THR B O 1
ATOM 1698 N N . SER A 1 129 ? 16.184 -11.245 -5.431 1.00 8.56 104 SER B N 1
ATOM 1699 C CA . SER A 1 129 ? 16.741 -10.642 -6.634 1.00 8.70 104 SER B CA 1
ATOM 1700 C C . SER A 1 129 ? 16.498 -11.546 -7.850 1.00 8.75 104 SER B C 1
ATOM 1701 O O . SER A 1 129 ? 16.478 -12.771 -7.746 1.00 9.54 104 SER B O 1
ATOM 1709 N N . ASP A 1 130 ? 16.362 -10.930 -9.033 1.00 9.01 105 ASP B N 1
ATOM 1710 C CA . ASP A 1 130 ? 16.396 -11.680 -10.290 1.00 9.72 105 ASP B CA 1
ATOM 1711 C C . ASP A 1 130 ? 17.784 -12.220 -10.606 1.00 10.00 105 ASP B C 1
ATOM 1712 O O . ASP A 1 130 ? 17.905 -13.054 -11.512 1.00 11.63 105 ASP B O 1
ATOM 1721 N N . GLU A 1 131 ? 18.791 -11.881 -9.811 1.00 10.39 106 GLU B N 1
ATOM 1722 C CA . GLU A 1 131 ? 20.125 -12.435 -9.936 1.00 10.37 106 GLU B CA 1
ATOM 1723 C C . GLU A 1 131 ? 20.372 -13.558 -8.935 1.00 10.47 106 GLU B C 1
ATOM 1724 O O . GLU A 1 131 ? 21.453 -14.136 -8.916 1.00 11.91 106 GLU B O 1
ATOM 1736 N N . HIS A 1 132 ? 19.401 -13.852 -8.066 1.00 10.04 107 HIS B N 1
ATOM 1737 C CA . HIS A 1 132 ? 19.505 -15.045 -7.244 1.00 10.05 107 HIS B CA 1
ATOM 1738 C C . HIS A 1 132 ? 19.600 -16.250 -8.162 1.00 10.61 107 HIS B C 1
ATOM 1739 O O . HIS A 1 132 ? 18.934 -16.306 -9.186 1.00 10.60 107 HIS B O 1
ATOM 1753 N N . ALA A 1 133 ? 20.444 -17.209 -7.800 1.00 11.81 108 ALA B N 1
ATOM 1754 C CA . ALA A 1 133 ? 20.580 -18.411 -8.622 1.00 12.40 108 ALA B CA 1
ATOM 1755 C C . ALA A 1 133 ? 19.236 -19.080 -8.884 1.00 11.41 108 ALA B C 1
ATOM 1756 O O . ALA A 1 133 ? 19.031 -19.676 -9.947 1.00 11.96 108 ALA B O 1
ATOM 1763 N N . TRP A 1 134 ? 18.329 -19.070 -7.907 1.00 10.94 109 TRP B N 1
ATOM 1764 C CA . TRP A 1 134 ? 17.032 -19.708 -8.114 1.00 10.91 109 TRP B CA 1
ATOM 1765 C C . TRP A 1 134 ? 16.305 -19.091 -9.300 1.00 10.36 109 TRP B C 1
ATOM 1766 O O . TRP A 1 134 ? 15.647 -19.793 -10.063 1.00 10.86 109 TRP B O 1
ATOM 1787 N N . PHE A 1 135 ? 16.345 -17.755 -9.417 1.00 10.18 110 PHE B N 1
ATOM 1788 C CA . PHE A 1 135 ? 15.610 -17.095 -10.489 1.00 9.73 110 PHE B CA 1
ATOM 1789 C C . PHE A 1 135 ? 16.354 -17.205 -11.810 1.00 9.96 110 PHE B C 1
ATOM 1790 O O . PHE A 1 135 ? 15.729 -17.377 -12.867 1.00 10.49 110 PHE B O 1
ATOM 1807 N N . ALA A 1 136 ? 17.681 -17.106 -11.766 1.00 10.69 111 ALA B N 1
ATOM 1808 C CA . ALA A 1 136 ? 18.456 -17.286 -12.976 1.00 11.76 111 ALA B CA 1
ATOM 1809 C C . ALA A 1 136 ? 18.143 -18.644 -13.589 1.00 12.11 111 ALA B C 1
ATOM 1810 O O . ALA A 1 136 ? 18.105 -18.783 -14.814 1.00 13.10 111 ALA B O 1
ATOM 1817 N N . GLU A 1 137 ? 17.912 -19.669 -12.755 1.00 11.26 112 GLU B N 1
ATOM 1818 C CA . GLU A 1 137 ? 17.484 -20.978 -13.246 1.00 10.99 112 GLU B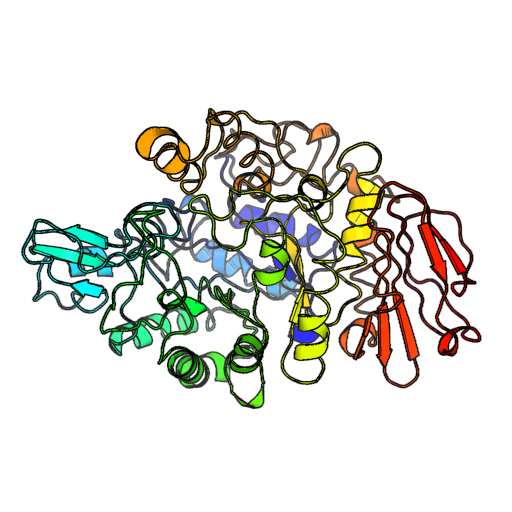 CA 1
ATOM 1819 C C . GLU A 1 137 ? 16.013 -20.967 -13.641 1.00 10.83 112 GLU B C 1
ATOM 1820 O O . GLU A 1 137 ? 15.663 -21.442 -14.720 1.00 10.87 112 GLU B O 1
ATOM 1832 N N . SER A 1 138 ? 15.131 -20.455 -12.773 1.00 10.05 113 SER B N 1
ATOM 1833 C CA . SER A 1 138 ? 13.703 -20.492 -13.022 1.00 10.18 113 SER B CA 1
ATOM 1834 C C . SER A 1 138 ? 13.346 -19.967 -14.395 1.00 10.53 113 SER B C 1
ATOM 1835 O O . SER A 1 138 ? 12.462 -20.495 -15.080 1.00 10.64 113 SER B O 1
ATOM 1843 N N . ARG A 1 139 ? 13.965 -18.855 -14.786 1.00 10.63 114 ARG B N 1
ATOM 1844 C CA . ARG A 1 139 ? 13.603 -18.185 -16.025 1.00 11.62 114 ARG B CA 1
ATOM 1845 C C . ARG A 1 139 ? 14.071 -18.930 -17.277 1.00 11.94 114 ARG B C 1
ATOM 1846 O O . ARG A 1 139 ? 13.608 -18.610 -18.369 1.00 13.70 114 ARG B O 1
ATOM 1867 N N . LYS A 1 140 ? 14.959 -19.917 -17.152 1.00 11.84 115 LYS B N 1
ATOM 1868 C CA . LYS A 1 140 ? 15.554 -20.536 -18.334 1.00 13.02 115 LYS B CA 1
ATOM 1869 C C . LYS A 1 140 ? 14.560 -21.340 -19.159 1.00 13.92 115 LYS B C 1
ATOM 1870 O O . LYS A 1 140 ? 14.653 -21.353 -20.387 1.00 15.04 115 LYS B O 1
ATOM 1889 N N . SER A 1 141 ? 13.643 -22.052 -18.513 1.00 13.26 116 SER B N 1
ATOM 1890 C CA A SER A 1 141 ? 12.768 -22.967 -19.222 0.30 13.35 116 SER B CA 1
ATOM 1891 C CA B SER A 1 141 ? 12.790 -23.007 -19.215 0.70 12.78 116 SER B CA 1
ATOM 1892 C C . SER A 1 141 ? 11.666 -23.442 -18.289 1.00 12.45 116 SER B C 1
ATOM 1893 O O . SER A 1 141 ? 11.831 -23.486 -17.071 1.00 11.92 116 SER B O 1
ATOM 1908 N N . LYS A 1 142 ? 10.549 -23.833 -18.887 1.00 12.23 117 LYS B N 1
ATOM 1909 C CA . LYS A 1 142 ? 9.460 -24.389 -18.098 1.00 11.91 117 LYS B CA 1
ATOM 1910 C C . LYS A 1 142 ? 9.842 -25.678 -17.387 1.00 13.72 117 LYS B C 1
ATOM 1911 O O . LYS A 1 142 ? 9.279 -25.982 -16.328 1.00 14.55 117 LYS B O 1
ATOM 1930 N N . ASP A 1 143 ? 10.767 -26.463 -17.935 1.00 13.97 118 ASP B N 1
ATOM 1931 C CA . ASP A 1 143 ? 11.155 -27.708 -17.270 1.00 15.60 118 ASP B CA 1
ATOM 1932 C C . ASP A 1 143 ? 12.280 -27.551 -16.246 1.00 14.61 118 ASP B C 1
ATOM 1933 O O . ASP A 1 143 ? 12.700 -28.542 -15.638 1.00 15.90 118 ASP B O 1
ATOM 1942 N N . ASN A 1 144 ? 12.748 -26.358 -15.991 1.00 12.95 119 ASN B N 1
ATOM 1943 C CA . ASN A 1 144 ? 13.787 -26.193 -15.009 1.00 11.93 119 ASN B CA 1
ATOM 1944 C C . ASN A 1 144 ? 13.240 -26.528 -13.625 1.00 10.73 119 ASN B C 1
ATOM 1945 O O . ASN A 1 144 ? 12.101 -26.168 -13.305 1.00 11.34 119 ASN B O 1
ATOM 1956 N N . PRO A 1 145 ? 14.038 -27.141 -12.749 1.00 11.28 120 PRO B N 1
ATOM 1957 C CA . PRO A 1 145 ? 13.516 -27.500 -11.417 1.00 11.90 120 PRO B CA 1
ATOM 1958 C C . PRO A 1 145 ? 13.171 -26.299 -10.557 1.00 11.32 120 PRO B C 1
ATOM 1959 O O . PRO A 1 145 ? 12.442 -26.455 -9.581 1.00 12.79 120 PRO B O 1
ATOM 1970 N N . TYR A 1 146 ? 13.648 -25.106 -10.903 1.00 10.53 121 TYR B N 1
ATOM 1971 C CA . TYR A 1 146 ? 13.314 -23.882 -10.173 1.00 10.40 121 TYR B CA 1
ATOM 1972 C C . TYR A 1 146 ? 12.168 -23.115 -10.802 1.00 9.85 121 TYR B C 1
ATOM 1973 O O . TYR A 1 146 ? 11.838 -22.031 -10.335 1.00 10.16 121 TYR B O 1
ATOM 1991 N N . ARG A 1 147 ? 11.562 -23.624 -11.865 1.00 9.65 122 ARG B N 1
ATOM 1992 C CA . ARG A 1 147 ? 10.506 -22.863 -12.522 1.00 9.64 122 ARG B CA 1
ATOM 1993 C C . ARG A 1 147 ? 9.440 -22.426 -11.534 1.00 9.83 122 ARG B C 1
ATOM 1994 O O . ARG A 1 147 ? 9.057 -21.249 -11.512 1.00 10.04 122 ARG B O 1
ATOM 2015 N N A ASP A 1 148 ? 8.957 -23.350 -10.710 0.60 9.94 123 ASP B N 1
ATOM 2016 N N B ASP A 1 148 ? 8.960 -23.347 -10.712 0.40 10.23 123 ASP B N 1
ATOM 2017 C CA A ASP A 1 148 ? 7.850 -23.081 -9.810 0.60 10.17 123 ASP B CA 1
ATOM 2018 C CA B ASP A 1 148 ? 7.853 -23.086 -9.804 0.40 10.76 123 ASP B CA 1
ATOM 2019 C C A ASP A 1 148 ? 8.306 -22.491 -8.477 0.60 9.46 123 ASP B C 1
ATOM 2020 C C B ASP A 1 148 ? 8.285 -22.417 -8.509 0.40 9.97 123 ASP B C 1
ATOM 2021 O O A ASP A 1 148 ? 7.526 -22.470 -7.519 0.60 9.83 123 ASP B O 1
ATOM 2022 O O B ASP A 1 148 ? 7.453 -22.245 -7.613 0.40 10.10 123 ASP B O 1
ATOM 2039 N N . TYR A 1 149 ? 9.553 -22.014 -8.392 1.00 9.07 124 TYR B N 1
ATOM 2040 C CA . TYR A 1 149 ? 9.947 -21.175 -7.254 1.00 9.01 124 TYR B CA 1
ATOM 2041 C C . TYR A 1 149 ? 9.362 -19.770 -7.353 1.00 8.68 124 TYR B C 1
ATOM 2042 O O . TYR A 1 149 ? 9.308 -19.070 -6.347 1.00 8.96 124 TYR B O 1
ATOM 2061 N N . TYR A 1 150 ? 8.928 -19.359 -8.541 1.00 8.85 125 TYR B N 1
ATOM 2062 C CA . TYR A 1 150 ? 8.427 -18.011 -8.808 1.00 8.58 125 TYR B CA 1
ATOM 2063 C C . TYR A 1 150 ? 7.057 -18.147 -9.449 1.00 8.76 125 TYR B C 1
ATOM 2064 O O . TYR A 1 150 ? 6.538 -19.259 -9.586 1.00 9.77 125 TYR B O 1
ATOM 2082 N N . LEU A 1 151 ? 6.453 -17.005 -9.804 1.00 8.72 126 LEU B N 1
ATOM 2083 C CA . LEU A 1 151 ? 5.056 -16.961 -10.181 1.00 9.16 126 LEU B CA 1
ATOM 2084 C C . LEU A 1 151 ? 4.965 -16.517 -11.640 1.00 9.31 126 LEU B C 1
ATOM 2085 O O . LEU A 1 151 ? 5.028 -15.327 -11.957 1.00 10.28 126 LEU B O 1
ATOM 2101 N N . TRP A 1 152 ? 4.834 -17.508 -12.519 1.00 9.56 127 TRP B N 1
ATOM 2102 C CA . TRP A 1 152 ? 4.809 -17.352 -13.963 1.00 9.98 127 TRP B CA 1
ATOM 2103 C C . TRP A 1 152 ? 3.386 -17.525 -14.462 1.00 10.81 127 TRP B C 1
ATOM 2104 O O . TRP A 1 152 ? 2.695 -18.475 -14.075 1.00 12.22 127 TRP B O 1
ATOM 2125 N N . LYS A 1 153 ? 2.972 -16.675 -15.407 1.00 10.62 128 LYS B N 1
ATOM 2126 C CA . LYS A 1 153 ? 1.652 -16.768 -15.996 1.00 11.14 128 LYS B CA 1
ATOM 2127 C C . LYS A 1 153 ? 1.692 -16.398 -17.480 1.00 11.71 128 LYS B C 1
ATOM 2128 O O . LYS A 1 153 ? 2.498 -15.562 -17.930 1.00 11.58 128 LYS B O 1
ATOM 2147 N N . ASP A 1 154 ? 0.769 -16.978 -18.241 1.00 12.37 129 ASP B N 1
ATOM 2148 C CA . ASP A 1 154 ? 0.657 -16.645 -19.643 1.00 12.88 129 ASP B CA 1
ATOM 2149 C C . ASP A 1 154 ? 0.190 -15.205 -19.847 1.00 12.95 129 ASP B C 1
ATOM 2150 O O . ASP A 1 154 ? -0.570 -14.655 -19.033 1.00 13.83 129 ASP B O 1
ATOM 2159 N N . PRO A 1 155 ? 0.612 -14.581 -20.946 1.00 14.03 130 PRO B N 1
ATOM 2160 C CA . PRO A 1 155 ? -0.019 -13.321 -21.354 1.00 14.60 130 PRO B CA 1
ATOM 2161 C C . PRO A 1 155 ? -1.491 -13.513 -21.628 1.00 15.94 130 PRO B C 1
ATOM 2162 O O . PRO A 1 155 ? -1.967 -14.620 -21.899 1.00 17.06 130 PRO B O 1
ATOM 2173 N N . LYS A 1 156 ? -2.216 -12.400 -21.603 1.00 17.35 131 LYS B N 1
ATOM 2174 C CA A LYS A 1 156 ? -3.559 -12.382 -22.174 0.33 18.37 131 LYS B CA 1
ATOM 2175 C CA B LYS A 1 156 ? -3.562 -12.395 -22.171 0.67 18.68 131 LYS B CA 1
ATOM 2176 C C . LYS A 1 156 ? -3.482 -12.640 -23.675 1.00 19.31 131 LYS B C 1
ATOM 2177 O O . LYS A 1 156 ? -2.396 -12.534 -24.268 1.00 19.67 131 LYS B O 1
ATOM 2214 N N . PRO A 1 157 ? -4.596 -12.951 -24.333 1.00 21.65 132 PRO B N 1
ATOM 2215 C CA . PRO A 1 157 ? -4.541 -13.226 -25.778 1.00 22.53 132 PRO B CA 1
ATOM 2216 C C . PRO A 1 157 ? -3.885 -12.126 -26.610 1.00 23.52 132 PRO B C 1
ATOM 2217 O O . PRO A 1 157 ? -3.237 -12.430 -27.620 1.00 25.58 132 PRO B O 1
ATOM 2228 N N . ASP A 1 158 ? -4.009 -10.862 -26.213 1.00 22.73 133 ASP B N 1
ATOM 2229 C CA . ASP A 1 158 ? -3.408 -9.739 -26.934 1.00 22.98 133 ASP B CA 1
ATOM 2230 C C . ASP A 1 158 ? -1.957 -9.472 -26.536 1.00 22.36 133 ASP B C 1
ATOM 2231 O O . ASP A 1 158 ? -1.382 -8.459 -26.954 1.00 23.19 133 ASP B O 1
ATOM 2240 N N . GLY A 1 159 ? -1.357 -10.356 -25.728 1.00 20.58 134 GLY B N 1
ATOM 2241 C CA . GLY A 1 159 ? 0.024 -10.241 -25.328 1.00 20.26 134 GLY B CA 1
ATOM 2242 C C . GLY A 1 159 ? 0.239 -9.441 -24.066 1.00 19.17 134 GLY B C 1
ATOM 2243 O O . GLY A 1 159 ? 1.371 -9.402 -23.562 1.00 20.36 134 GLY B O 1
ATOM 2247 N N . SER A 1 160 ? -0.800 -8.797 -23.538 1.00 18.25 135 SER B N 1
ATOM 2248 C CA . SER A 1 160 ? -0.674 -7.941 -22.366 1.00 17.53 135 SER B CA 1
ATOM 2249 C C . SER A 1 160 ? -0.587 -8.769 -21.079 1.00 15.63 135 SER B C 1
ATOM 2250 O O . SER A 1 160 ? -0.644 -10.006 -21.078 1.00 15.28 135 SER B O 1
ATOM 2258 N N . GLU A 1 161 ? -0.427 -8.048 -19.973 1.00 14.48 136 GLU B N 1
ATOM 2259 C CA . GLU A 1 161 ? -0.108 -8.662 -18.698 1.00 14.26 136 GLU B CA 1
ATOM 2260 C C . GLU A 1 161 ? -1.279 -9.498 -18.203 1.00 13.99 136 GLU B C 1
ATOM 2261 O O . GLU A 1 161 ? -2.430 -9.241 -18.559 1.00 15.07 136 GLU B O 1
ATOM 2273 N N . PRO A 1 162 ? -1.012 -10.508 -17.367 1.00 13.24 137 PRO B N 1
ATOM 2274 C CA . PRO A 1 162 ? -2.101 -11.373 -16.891 1.00 14.34 137 PRO B CA 1
ATOM 2275 C C . PRO A 1 162 ? -3.253 -10.649 -16.240 1.00 15.04 137 PRO B C 1
ATOM 2276 O O . PRO A 1 162 ? -4.394 -11.111 -16.331 1.00 16.39 137 PRO B O 1
ATOM 2287 N N . ASN A 1 163 ? -2.998 -9.536 -15.558 1.00 13.77 138 ASN B N 1
ATOM 2288 C CA . ASN A 1 163 ? -4.057 -8.729 -14.952 1.00 13.32 138 ASN B CA 1
ATOM 2289 C C . ASN A 1 163 ? -3.522 -7.311 -14.797 1.00 12.66 138 ASN B C 1
ATOM 2290 O O . ASN A 1 163 ? -2.411 -7.008 -15.234 1.00 13.27 138 ASN B O 1
ATOM 2301 N N . ASN A 1 164 ? -4.305 -6.460 -14.131 1.00 12.79 139 ASN B N 1
ATOM 2302 C CA . ASN A 1 164 ? -4.012 -5.035 -14.024 1.00 12.78 139 ASN B CA 1
ATOM 2303 C C . ASN A 1 164 ? -3.276 -4.668 -12.740 1.00 12.23 139 ASN B C 1
ATOM 2304 O O . ASN A 1 164 ? -3.280 -3.489 -12.348 1.00 12.48 139 ASN B O 1
ATOM 2315 N N . TRP A 1 165 ? -2.627 -5.625 -12.093 1.00 11.14 140 TRP B N 1
ATOM 2316 C CA . TRP A 1 165 ? -1.976 -5.326 -10.828 1.00 10.83 140 TRP B CA 1
ATOM 2317 C C . TRP A 1 165 ? -0.727 -4.489 -11.060 1.00 10.79 140 TRP B C 1
ATOM 2318 O O . TRP A 1 165 ? 0.019 -4.706 -12.020 1.00 10.97 140 TRP B O 1
ATOM 2339 N N . GLY A 1 166 ? -0.499 -3.553 -10.150 1.00 10.67 141 GLY B N 1
ATOM 2340 C CA . GLY A 1 166 ? 0.658 -2.696 -10.209 1.00 9.63 141 GLY B CA 1
ATOM 2341 C C . GLY A 1 166 ? 1.761 -3.063 -9.243 1.00 9.03 141 GLY B C 1
ATOM 2342 O O . GLY A 1 166 ? 1.559 -3.750 -8.242 1.00 10.09 141 GLY B O 1
ATOM 2346 N N . SER A 1 167 ? 2.964 -2.591 -9.569 1.00 9.37 142 SER B N 1
ATOM 2347 C CA . SER A 1 167 ? 4.087 -2.619 -8.660 1.00 9.28 142 SER B CA 1
ATOM 2348 C C . SER A 1 167 ? 4.010 -1.438 -7.693 1.00 9.39 142 SER B C 1
ATOM 2349 O O . SER A 1 167 ? 3.640 -0.320 -8.059 1.00 9.99 142 SER B O 1
ATOM 2357 N N . ILE A 1 168 ? 4.421 -1.654 -6.441 1.00 9.49 143 ILE B N 1
ATOM 2358 C CA . ILE A 1 168 ? 4.681 -0.564 -5.499 1.00 10.56 143 ILE B CA 1
ATOM 2359 C C . ILE A 1 168 ? 5.648 0.464 -6.003 1.00 9.62 143 ILE B C 1
ATOM 2360 O O . ILE A 1 168 ? 5.563 1.638 -5.622 1.00 10.61 143 ILE B O 1
ATOM 2376 N N . PHE A 1 169 ? 6.596 0.060 -6.841 1.00 9.29 144 PHE B N 1
ATOM 2377 C CA . PHE A 1 169 ? 7.578 0.973 -7.400 1.00 9.31 144 PHE B CA 1
ATOM 2378 C C . PHE A 1 169 ? 7.228 1.392 -8.832 1.00 9.61 144 PHE B C 1
ATOM 2379 O O . PHE A 1 169 ? 8.122 1.596 -9.658 1.00 11.47 144 PHE B O 1
ATOM 2396 N N . SER A 1 170 ? 5.937 1.533 -9.109 1.00 9.84 145 SER B N 1
ATOM 2397 C CA . SER A 1 170 ? 5.369 2.087 -10.337 1.00 10.08 145 SER B CA 1
ATOM 2398 C C . SER A 1 170 ? 5.264 1.046 -11.451 1.00 10.76 145 SER B C 1
ATOM 2399 O O . SER A 1 170 ? 6.025 0.078 -11.499 1.00 11.08 145 SER B O 1
ATOM 2407 N N . GLY A 1 171 ? 4.332 1.268 -12.371 1.00 10.50 146 GLY B N 1
ATOM 2408 C CA . GLY A 1 171 ? 4.157 0.371 -13.495 1.00 11.35 146 GLY B CA 1
ATOM 2409 C C . GLY A 1 171 ? 3.469 -0.936 -13.109 1.00 10.68 146 GLY B C 1
ATOM 2410 O O . GLY A 1 171 ? 2.877 -1.088 -12.042 1.00 10.72 146 GLY B O 1
ATOM 2414 N N . SER A 1 172 ? 3.575 -1.893 -14.019 1.00 10.39 147 SER B N 1
ATOM 2415 C CA . SER A 1 172 ? 2.951 -3.200 -13.858 1.00 10.80 147 SER B CA 1
ATOM 2416 C C . SER A 1 172 ? 3.708 -4.065 -12.852 1.00 9.57 147 SER B C 1
ATOM 2417 O O . SER A 1 172 ? 4.925 -3.979 -12.705 1.00 10.38 147 SER B O 1
ATOM 2425 N N . ALA A 1 173 ? 2.967 -4.957 -12.206 1.00 9.27 148 ALA B N 1
ATOM 2426 C CA . ALA A 1 173 ? 3.537 -6.011 -11.364 1.00 9.84 148 ALA B CA 1
ATOM 2427 C C . ALA A 1 173 ? 4.034 -7.199 -12.166 1.00 9.38 148 ALA B C 1
ATOM 2428 O O . ALA A 1 173 ? 4.433 -8.199 -11.568 1.00 10.28 148 ALA B O 1
ATOM 2435 N N . TRP A 1 174 ? 3.982 -7.150 -13.480 1.00 9.84 149 TRP B N 1
ATOM 2436 C CA . TRP A 1 174 ? 4.393 -8.273 -14.306 1.00 10.06 149 TRP B CA 1
ATOM 2437 C C . TRP A 1 174 ? 5.441 -7.847 -15.318 1.00 10.56 149 TRP B C 1
ATOM 2438 O O . TRP A 1 174 ? 5.336 -6.778 -15.929 1.00 11.67 149 TRP B O 1
ATOM 2459 N N . THR A 1 175 ? 6.428 -8.717 -15.545 1.00 10.32 150 THR B N 1
ATOM 2460 C CA . THR A 1 175 ? 7.465 -8.495 -16.547 1.00 11.08 150 THR B CA 1
ATOM 2461 C C . THR A 1 175 ? 7.550 -9.718 -17.454 1.00 11.12 150 THR B C 1
ATOM 2462 O O . THR A 1 175 ? 7.559 -10.857 -16.985 1.00 11.16 150 THR B O 1
ATOM 2473 N N . TYR A 1 176 ? 7.606 -9.465 -18.751 1.00 12.01 151 TYR B N 1
ATOM 2474 C CA . TYR A 1 176 ? 7.596 -10.539 -19.743 1.00 13.01 151 TYR B CA 1
ATOM 2475 C C . TYR A 1 176 ? 8.996 -11.110 -19.927 1.00 14.11 151 TYR B C 1
ATOM 2476 O O . TYR A 1 176 ? 9.980 -10.372 -19.988 1.00 15.56 151 TYR B O 1
ATOM 2494 N N . ASP A 1 177 ? 9.079 -12.438 -20.034 1.00 14.07 152 ASP B N 1
ATOM 2495 C CA . ASP A 1 177 ? 10.304 -13.134 -20.409 1.00 15.24 152 ASP B CA 1
ATOM 2496 C C . ASP A 1 177 ? 10.126 -13.673 -21.826 1.00 17.21 152 ASP B C 1
ATOM 2497 O O . ASP A 1 177 ? 9.331 -14.586 -22.061 1.00 17.37 152 ASP B O 1
ATOM 2506 N N . GLU A 1 178 ? 10.889 -13.121 -22.759 1.00 19.90 153 GLU B N 1
ATOM 2507 C CA . GLU A 1 178 ? 10.732 -13.503 -24.154 1.00 21.77 153 GLU B CA 1
ATOM 2508 C C . GLU A 1 178 ? 11.112 -14.958 -24.385 1.00 23.16 153 GLU B C 1
ATOM 2509 O O . GLU A 1 178 ? 10.499 -15.626 -25.226 1.00 24.58 153 GLU B O 1
ATOM 2513 N N . GLY A 1 179 ? 12.104 -15.473 -23.651 1.00 23.45 154 GLY B N 1
ATOM 2514 C CA . GLY A 1 179 ? 12.595 -16.815 -23.911 1.00 23.88 154 GLY B CA 1
ATOM 2515 C C . GLY A 1 179 ? 11.572 -17.893 -23.632 1.00 22.54 154 GLY B C 1
ATOM 2516 O O . GLY A 1 179 ? 11.546 -18.915 -24.324 1.00 24.42 154 GLY B O 1
ATOM 2520 N N . THR A 1 180 ? 10.720 -17.697 -22.614 1.00 19.60 155 THR B N 1
ATOM 2521 C CA . THR A 1 180 ? 9.726 -18.705 -22.275 1.00 18.42 155 THR B CA 1
ATOM 2522 C C . THR A 1 180 ? 8.299 -18.271 -22.554 1.00 18.22 155 THR B C 1
ATOM 2523 O O . THR A 1 180 ? 7.379 -19.068 -22.362 1.00 20.64 155 THR B O 1
ATOM 2534 N N . GLY A 1 181 ? 8.080 -17.025 -22.948 1.00 17.15 156 GLY B N 1
ATOM 2535 C CA . GLY A 1 181 ? 6.739 -16.630 -23.330 1.00 16.68 156 GLY B CA 1
ATOM 2536 C C . GLY A 1 181 ? 5.773 -16.400 -22.196 1.00 14.81 156 GLY B C 1
ATOM 2537 O O . GLY A 1 181 ? 4.552 -16.432 -22.414 1.00 15.06 156 GLY B O 1
ATOM 2541 N N . GLN A 1 182 ? 6.271 -16.130 -21.001 1.00 13.57 157 GLN B N 1
ATOM 2542 C CA . GLN A 1 182 ? 5.408 -15.903 -19.854 1.00 12.80 157 GLN B CA 1
ATOM 2543 C C . GLN A 1 182 ? 5.880 -14.669 -19.103 1.00 11.73 157 GLN B C 1
ATOM 2544 O O . GLN A 1 182 ? 7.035 -14.265 -19.217 1.00 12.44 157 GLN B O 1
ATOM 2558 N N . TYR A 1 183 ? 4.957 -14.107 -18.317 1.00 11.06 158 TYR B N 1
ATOM 2559 C CA . TYR A 1 183 ? 5.259 -13.034 -17.373 1.00 10.35 158 TYR B CA 1
ATOM 2560 C C . TYR A 1 183 ? 5.560 -13.613 -15.997 1.00 9.87 158 TYR B C 1
ATOM 2561 O O . TYR A 1 183 ? 4.968 -14.610 -15.592 1.00 10.20 158 TYR B O 1
ATOM 2579 N N . TYR A 1 184 ? 6.457 -12.956 -15.258 1.00 9.61 159 TYR B N 1
ATOM 2580 C CA . TYR A 1 184 ? 6.649 -13.235 -13.845 1.00 8.84 159 TYR B CA 1
ATOM 2581 C C . TYR A 1 184 ? 6.150 -12.056 -13.020 1.00 9.13 159 TYR B C 1
ATOM 2582 O O . TYR A 1 184 ? 6.211 -10.894 -13.447 1.00 9.51 159 TYR B O 1
ATOM 2600 N N . LEU A 1 185 ? 5.720 -12.373 -11.814 1.00 8.35 160 LEU B N 1
ATOM 2601 C CA . LEU A 1 185 ? 5.167 -11.400 -10.887 1.00 8.49 160 LEU B CA 1
ATOM 2602 C C . LEU A 1 185 ? 6.250 -10.768 -10.031 1.00 8.77 160 LEU B C 1
ATOM 2603 O O . LEU A 1 185 ? 7.158 -11.442 -9.514 1.00 9.17 160 LEU B O 1
ATOM 2619 N N . HIS A 1 186 ? 6.115 -9.459 -9.811 1.00 8.58 161 HIS B N 1
ATOM 2620 C CA . HIS A 1 186 ? 6.957 -8.723 -8.857 1.00 8.49 161 HIS B CA 1
ATOM 2621 C C . HIS A 1 186 ? 6.119 -7.593 -8.275 1.00 8.77 161 HIS B C 1
ATOM 2622 O O . HIS A 1 186 ? 5.760 -6.638 -8.980 1.00 9.10 161 HIS B O 1
ATOM 2636 N N . TYR A 1 187 ? 5.839 -7.673 -6.990 1.00 8.46 162 TYR B N 1
ATOM 2637 C CA . TYR A 1 187 ? 5.171 -6.567 -6.321 1.00 8.38 162 TYR B CA 1
ATOM 2638 C C . TYR A 1 187 ? 6.073 -5.329 -6.252 1.00 8.01 162 TYR B C 1
ATOM 2639 O O . TYR A 1 187 ? 5.567 -4.207 -6.253 1.00 9.57 162 TYR B O 1
ATOM 2657 N N . PHE A 1 188 ? 7.383 -5.531 -6.170 1.00 8.81 163 PHE B N 1
ATOM 2658 C CA . PHE A 1 188 ? 8.366 -4.443 -6.069 1.00 8.30 163 PHE B CA 1
ATOM 2659 C C . PHE A 1 188 ? 9.035 -4.275 -7.423 1.00 8.29 163 PHE B C 1
ATOM 2660 O O . PHE A 1 188 ? 8.317 -4.249 -8.439 1.00 9.30 163 PHE B O 1
ATOM 2677 N N . SER A 1 189 ? 10.356 -4.117 -7.502 1.00 9.06 164 SER B N 1
ATOM 2678 C CA A SER A 1 189 ? 10.938 -3.844 -8.817 0.82 10.01 164 SER B CA 1
ATOM 2679 C CA B SER A 1 189 ? 10.925 -3.834 -8.822 0.18 9.73 164 SER B CA 1
ATOM 2680 C C . SER A 1 189 ? 10.947 -5.096 -9.691 1.00 9.40 164 SER B C 1
ATOM 2681 O O . SER A 1 189 ? 10.803 -6.221 -9.213 1.00 9.10 164 SER B O 1
ATOM 2696 N N . LYS A 1 190 ? 11.163 -4.894 -11.002 1.00 9.79 165 LYS B N 1
ATOM 2697 C CA . LYS A 1 190 ? 11.311 -6.032 -11.907 1.00 9.93 165 LYS B CA 1
ATOM 2698 C C . LYS A 1 190 ? 12.520 -6.887 -11.542 1.00 9.45 165 LYS B C 1
ATOM 2699 O O . LYS A 1 190 ? 12.601 -8.046 -11.970 1.00 10.78 165 LYS B O 1
ATOM 2718 N N . LYS A 1 191 ? 13.458 -6.356 -10.749 1.00 9.24 166 LYS B N 1
ATOM 2719 C CA . LYS A 1 191 ? 14.598 -7.105 -10.251 1.00 9.30 166 LYS B CA 1
ATOM 2720 C C . LYS A 1 191 ? 14.320 -7.742 -8.882 1.00 8.75 166 LYS B C 1
ATOM 2721 O O . LYS A 1 191 ? 15.263 -8.207 -8.225 1.00 9.30 166 LYS B O 1
ATOM 2740 N N . GLN A 1 192 ? 13.039 -7.798 -8.491 1.00 8.88 167 GLN B N 1
ATOM 2741 C CA . GLN A 1 192 ? 12.579 -8.418 -7.242 1.00 8.34 167 GLN B CA 1
ATOM 2742 C C . GLN A 1 192 ? 11.420 -9.391 -7.525 1.00 8.24 167 GLN B C 1
ATOM 2743 O O . GLN A 1 192 ? 10.303 -9.220 -7.044 1.00 8.49 167 GLN B O 1
ATOM 2757 N N . PRO A 1 193 ? 11.652 -10.464 -8.291 1.00 8.33 168 PRO B N 1
ATOM 2758 C CA . PRO A 1 193 ? 10.577 -11.445 -8.540 1.00 8.19 168 PRO B CA 1
ATOM 2759 C C . PRO A 1 193 ? 10.058 -12.079 -7.255 1.00 8.20 168 PRO B C 1
ATOM 2760 O O . PRO A 1 193 ? 10.834 -12.495 -6.387 1.00 8.46 168 PRO B O 1
ATOM 2771 N N . ASP A 1 194 ? 8.731 -12.188 -7.143 1.00 7.87 169 ASP B N 1
ATOM 2772 C CA . ASP A 1 194 ? 8.090 -12.757 -5.973 1.00 7.95 169 ASP B CA 1
ATOM 2773 C C . ASP A 1 194 ? 8.235 -14.273 -5.943 1.00 8.00 169 ASP B C 1
ATOM 2774 O O . ASP A 1 194 ? 8.041 -14.966 -6.941 1.00 8.92 169 ASP B O 1
ATOM 2783 N N . LEU A 1 195 ? 8.515 -14.795 -4.759 1.00 8.59 170 LEU B N 1
ATOM 2784 C CA . LEU A 1 195 ? 8.583 -16.234 -4.517 1.00 8.52 170 LEU B CA 1
ATOM 2785 C C . LEU A 1 195 ? 7.179 -16.851 -4.503 1.00 8.41 170 LEU B C 1
ATOM 2786 O O . LEU A 1 195 ? 6.189 -16.231 -4.098 1.00 9.38 170 LEU B O 1
ATOM 2802 N N . ASN A 1 196 ? 7.119 -18.142 -4.838 1.00 8.44 171 ASN B N 1
ATOM 2803 C CA . ASN A 1 196 ? 5.867 -18.907 -4.864 1.00 8.85 171 ASN B CA 1
ATOM 2804 C C . ASN A 1 196 ? 5.752 -19.734 -3.582 1.00 8.97 171 ASN B C 1
ATOM 2805 O O . ASN A 1 196 ? 6.212 -20.875 -3.519 1.00 9.31 171 ASN B O 1
ATOM 2816 N N . TRP A 1 197 ? 5.095 -19.147 -2.565 1.00 8.93 172 TRP B N 1
ATOM 2817 C CA . TRP A 1 197 ? 4.893 -19.835 -1.296 1.00 9.21 172 TRP B CA 1
ATOM 2818 C C . TRP A 1 197 ? 3.940 -21.026 -1.397 1.00 10.11 172 TRP B C 1
ATOM 2819 O O . TRP A 1 197 ? 3.877 -21.810 -0.443 1.00 10.84 172 TRP B O 1
ATOM 2840 N N . GLU A 1 198 ? 3.213 -21.171 -2.508 1.00 9.82 173 GLU B N 1
ATOM 2841 C CA . GLU A 1 198 ? 2.409 -22.384 -2.706 1.00 10.36 173 GLU B CA 1
ATOM 2842 C C . GLU A 1 198 ? 3.284 -23.609 -2.886 1.00 10.71 173 GLU B C 1
ATOM 2843 O O . GLU A 1 198 ? 2.827 -24.739 -2.673 1.00 12.76 173 GLU B O 1
ATOM 2855 N N . ASN A 1 199 ? 4.547 -23.424 -3.229 1.00 10.18 174 ASN B N 1
ATOM 2856 C CA . ASN A 1 199 ? 5.469 -24.530 -3.460 1.00 10.51 174 ASN B CA 1
ATOM 2857 C C . ASN A 1 199 ? 6.130 -24.877 -2.142 1.00 10.69 174 ASN B C 1
ATOM 2858 O O . ASN A 1 199 ? 6.860 -24.064 -1.565 1.00 11.04 174 ASN B O 1
ATOM 2869 N N . GLU A 1 200 ? 5.895 -26.089 -1.660 1.00 11.78 175 GLU B N 1
ATOM 2870 C CA . GLU A 1 200 ? 6.482 -26.501 -0.391 1.00 12.65 175 GLU B CA 1
ATOM 2871 C C . GLU A 1 200 ? 8.007 -26.412 -0.402 1.00 12.06 175 GLU B C 1
ATOM 2872 O O . GLU A 1 200 ? 8.625 -26.168 0.641 1.00 12.39 175 GLU B O 1
ATOM 2884 N N . ALA A 1 201 ? 8.635 -26.599 -1.564 1.00 12.46 176 ALA B N 1
ATOM 2885 C CA . ALA A 1 201 ? 10.083 -26.501 -1.604 1.00 12.37 176 ALA B CA 1
ATOM 2886 C C . ALA A 1 201 ? 10.564 -25.086 -1.311 1.00 11.63 176 ALA B C 1
ATOM 2887 O O . ALA A 1 201 ? 11.637 -24.923 -0.723 1.00 11.97 176 ALA B O 1
ATOM 2894 N N . VAL A 1 202 ? 9.800 -24.067 -1.722 1.00 10.86 177 VAL B N 1
ATOM 2895 C CA . VAL A 1 202 ? 10.166 -22.689 -1.415 1.00 11.03 177 VAL B CA 1
ATOM 2896 C C . VAL A 1 202 ? 10.076 -22.450 0.084 1.00 10.84 177 VAL B C 1
ATOM 2897 O O . VAL A 1 202 ? 10.987 -21.880 0.693 1.00 10.44 177 VAL B O 1
ATOM 2910 N N . ARG A 1 203 ? 8.992 -22.913 0.708 1.00 17.87 178 ARG B N 1
ATOM 2911 C CA . ARG A 1 203 ? 8.866 -22.729 2.147 1.00 19.41 178 ARG B CA 1
ATOM 2912 C C . ARG A 1 203 ? 10.011 -23.414 2.875 1.00 18.14 178 ARG B C 1
ATOM 2913 O O . ARG A 1 203 ? 10.580 -22.844 3.806 1.00 19.53 178 ARG B O 1
ATOM 2934 N N . ARG A 1 204 ? 10.380 -24.632 2.441 1.00 11.04 179 ARG B N 1
ATOM 2935 C CA . ARG A 1 204 ? 11.498 -25.319 3.075 1.00 12.40 179 ARG B CA 1
ATOM 2936 C C . ARG A 1 204 ? 12.803 -24.556 2.893 1.00 11.23 179 ARG B C 1
ATOM 2937 O O . ARG A 1 204 ? 13.638 -24.529 3.803 1.00 11.55 179 ARG B O 1
ATOM 2958 N N . GLU A 1 205 ? 13.023 -23.966 1.713 1.00 10.85 180 GLU B N 1
ATOM 2959 C CA . GLU A 1 205 ? 14.236 -23.171 1.513 1.00 11.06 180 GLU B CA 1
ATOM 2960 C C . GLU A 1 205 ? 14.286 -22.009 2.501 1.00 10.63 180 GLU B C 1
ATOM 2961 O O . GLU A 1 205 ? 15.336 -21.716 3.083 1.00 11.17 180 GLU B O 1
ATOM 2973 N N . VAL A 1 206 ? 13.145 -21.356 2.702 1.00 10.02 181 VAL B N 1
ATOM 2974 C CA . VAL A 1 206 ? 13.071 -20.232 3.635 1.00 10.13 181 VAL B CA 1
ATOM 2975 C C . VAL A 1 206 ? 13.380 -20.695 5.052 1.00 9.66 181 VAL B C 1
ATOM 2976 O O . VAL A 1 206 ? 14.169 -20.078 5.776 1.00 10.28 181 VAL B O 1
ATOM 2989 N N . TYR A 1 207 ? 12.780 -21.818 5.476 1.00 10.39 182 TYR B N 1
ATOM 2990 C CA . TYR A 1 207 ? 13.016 -22.282 6.829 1.00 10.60 182 TYR B CA 1
ATOM 2991 C C . TYR A 1 207 ? 14.480 -22.654 7.027 1.00 10.73 182 TYR B C 1
ATOM 2992 O O . TYR A 1 207 ? 15.051 -22.437 8.106 1.00 11.30 182 TYR B O 1
ATOM 3010 N N A ASP A 1 208 ? 15.107 -23.240 5.998 0.57 10.79 183 ASP B N 1
ATOM 3011 N N B ASP A 1 208 ? 15.101 -23.241 5.998 0.43 11.09 183 ASP B N 1
ATOM 3012 C CA A ASP A 1 208 ? 16.524 -23.562 6.092 0.57 11.69 183 ASP B CA 1
ATOM 3013 C CA B ASP A 1 208 ? 16.519 -23.563 6.073 0.43 12.09 183 ASP B CA 1
ATOM 3014 C C A ASP A 1 208 ? 17.384 -22.308 6.250 0.57 12.23 183 ASP B C 1
ATOM 3015 C C B ASP A 1 208 ? 17.376 -22.311 6.250 0.43 12.30 183 ASP B C 1
ATOM 3016 O O A ASP A 1 208 ? 18.362 -22.319 7.001 0.57 13.11 183 ASP B O 1
ATOM 3017 O O B ASP A 1 208 ? 18.341 -22.323 7.018 0.43 12.81 183 ASP B O 1
ATOM 3034 N N . VAL A 1 209 ? 17.058 -21.233 5.532 1.00 11.98 184 VAL B N 1
ATOM 3035 C CA . VAL A 1 209 ? 17.782 -19.975 5.716 1.00 11.47 184 VAL B CA 1
ATOM 3036 C C . VAL A 1 209 ? 17.650 -19.505 7.159 1.00 11.06 184 VAL B C 1
ATOM 3037 O O . VAL A 1 209 ? 18.625 -19.079 7.778 1.00 11.86 184 VAL B O 1
ATOM 3051 N N . MET A 1 210 ? 16.423 -19.523 7.685 1.00 10.50 185 MET B N 1
ATOM 3052 C CA . MET A 1 210 ? 16.174 -19.013 9.048 1.00 10.37 185 MET B CA 1
ATOM 3053 C C . MET A 1 210 ? 16.989 -19.827 10.047 1.00 10.90 185 MET B C 1
ATOM 3054 O O . MET A 1 210 ? 17.651 -19.268 10.923 1.00 11.47 185 MET B O 1
ATOM 3068 N N . ARG A 1 211 ? 16.967 -21.169 9.931 1.00 12.02 186 ARG B N 1
ATOM 3069 C CA . ARG A 1 211 ? 17.726 -21.994 10.877 1.00 13.14 186 ARG B CA 1
ATOM 3070 C C . ARG A 1 211 ? 19.223 -21.784 10.746 1.00 13.00 186 ARG B C 1
ATOM 3071 O O . ARG A 1 211 ? 19.945 -21.811 11.742 1.00 13.50 186 ARG B O 1
ATOM 3092 N N . PHE A 1 212 ? 19.732 -21.611 9.522 1.00 13.20 187 PHE B N 1
ATOM 3093 C CA . PHE A 1 212 ? 21.164 -21.364 9.329 1.00 12.93 187 PHE B CA 1
ATOM 3094 C C . PHE A 1 212 ? 21.624 -20.191 10.193 1.00 12.85 187 PHE B C 1
ATOM 3095 O O . PHE A 1 212 ? 22.616 -20.272 10.925 1.00 13.47 187 PHE B O 1
ATOM 3112 N N . TRP A 1 213 ? 20.871 -19.090 10.159 1.00 11.94 188 TRP B N 1
ATOM 3113 C CA . TRP A 1 213 ? 21.272 -17.892 10.891 1.00 11.12 188 TRP B CA 1
ATOM 3114 C C . TRP A 1 213 ? 20.950 -17.982 12.378 1.00 10.94 188 TRP B C 1
ATOM 3115 O O . TRP A 1 213 ? 21.750 -17.533 13.204 1.00 11.30 188 TRP B O 1
ATOM 3136 N N . MET A 1 214 ? 19.805 -18.571 12.750 1.00 11.63 189 MET B N 1
ATOM 3137 C CA A MET A 1 214 ? 19.471 -18.678 14.161 0.94 11.71 189 MET B CA 1
ATOM 3138 C CA B MET A 1 214 ? 19.456 -18.699 14.160 0.06 11.86 189 MET B CA 1
ATOM 3139 C C . MET A 1 214 ? 20.406 -19.653 14.866 1.00 12.07 189 MET B C 1
ATOM 3140 O O . MET A 1 214 ? 20.781 -19.435 16.020 1.00 12.76 189 MET B O 1
ATOM 3167 N N . ASP A 1 215 ? 20.835 -20.696 14.179 1.00 12.50 190 ASP B N 1
ATOM 3168 C CA . ASP A 1 215 ? 21.802 -21.609 14.775 1.00 13.79 190 ASP B CA 1
ATOM 3169 C C . ASP A 1 215 ? 23.145 -20.936 15.027 1.00 14.62 190 ASP B C 1
ATOM 3170 O O . ASP A 1 215 ? 23.933 -21.413 15.858 1.00 16.69 190 ASP B O 1
ATOM 3179 N N . ARG A 1 216 ? 23.431 -19.849 14.317 1.00 13.29 191 ARG B N 1
ATOM 3180 C CA . ARG A 1 216 ? 24.645 -19.071 14.445 1.00 14.15 191 ARG B CA 1
ATOM 3181 C C . ARG A 1 216 ? 24.434 -17.819 15.293 1.00 13.81 191 ARG B C 1
ATOM 3182 O O . ARG A 1 216 ? 25.297 -16.930 15.311 1.00 15.66 191 ARG B O 1
ATOM 3203 N N . GLY A 1 217 ? 23.330 -17.750 16.028 1.00 12.82 192 GLY B N 1
ATOM 3204 C CA . GLY A 1 217 ? 23.170 -16.769 17.075 1.00 13.02 192 GLY B CA 1
ATOM 3205 C C . GLY A 1 217 ? 22.258 -15.596 16.772 1.00 12.03 192 GLY B C 1
ATOM 3206 O O . GLY A 1 217 ? 22.072 -14.741 17.640 1.00 13.32 192 GLY B O 1
ATOM 3210 N N . VAL A 1 218 ? 21.644 -15.541 15.588 1.00 11.00 193 VAL B N 1
ATOM 3211 C CA . VAL A 1 218 ? 20.683 -14.475 15.296 1.00 10.79 193 VAL B CA 1
ATOM 3212 C C . VAL A 1 218 ? 19.474 -14.651 16.204 1.00 10.94 193 VAL B C 1
ATOM 3213 O O . VAL A 1 218 ? 18.923 -15.752 16.314 1.00 11.91 193 VAL B O 1
ATOM 3226 N N . ASP A 1 219 ? 19.074 -13.564 16.880 1.00 10.30 194 ASP B N 1
ATOM 3227 C CA . ASP A 1 219 ? 18.060 -13.621 17.931 1.00 10.75 194 ASP B CA 1
ATOM 3228 C C . ASP A 1 219 ? 16.653 -13.373 17.439 1.00 10.70 194 ASP B C 1
ATOM 3229 O O . ASP A 1 219 ? 15.701 -13.430 18.226 1.00 12.58 194 ASP B O 1
ATOM 3238 N N . GLY A 1 220 ? 16.464 -13.092 16.154 1.00 11.07 195 GLY B N 1
ATOM 3239 C CA . GLY A 1 220 ? 15.131 -12.859 15.655 1.00 11.45 195 GLY B CA 1
ATOM 3240 C C . GLY A 1 220 ? 15.155 -12.221 14.285 1.00 9.75 195 GLY B C 1
ATOM 3241 O O . GLY A 1 220 ? 16.222 -12.041 13.678 1.00 9.53 195 GLY B O 1
ATOM 3245 N N . TRP A 1 221 ? 13.948 -11.939 13.814 1.00 8.80 196 TRP B N 1
ATOM 3246 C CA . TRP A 1 221 ? 13.750 -11.483 12.451 1.00 8.86 196 TRP B CA 1
ATOM 3247 C C . TRP A 1 221 ? 12.751 -10.348 12.389 1.00 8.65 196 TRP B C 1
ATOM 3248 O O . TRP A 1 221 ? 11.697 -10.389 13.024 1.00 9.49 196 TRP B O 1
ATOM 3269 N N . ARG A 1 222 ? 13.074 -9.398 11.540 1.00 8.53 197 ARG B N 1
ATOM 3270 C CA . ARG A 1 222 ? 12.131 -8.408 11.037 1.00 8.49 197 ARG B CA 1
ATOM 3271 C C . ARG A 1 222 ? 11.754 -8.890 9.641 1.00 8.52 197 ARG B C 1
ATOM 3272 O O . ARG A 1 222 ? 12.626 -9.065 8.787 1.00 9.58 197 ARG B O 1
ATOM 3293 N N . MET A 1 223 ? 10.473 -9.172 9.439 1.00 8.55 198 MET B N 1
ATOM 3294 C CA A MET A 1 223 ? 10.026 -9.872 8.237 0.92 8.26 198 MET B CA 1
ATOM 3295 C CA B MET A 1 223 ? 9.985 -9.889 8.256 0.08 8.93 198 MET B CA 1
ATOM 3296 C C . MET A 1 223 ? 9.433 -8.897 7.229 1.00 7.86 198 MET B C 1
ATOM 3297 O O . MET A 1 223 ? 8.295 -8.426 7.366 1.00 8.60 198 MET B O 1
ATOM 3324 N N . ASP A 1 224 ? 10.214 -8.639 6.196 1.00 8.16 199 ASP B N 1
ATOM 3325 C CA . ASP A 1 224 ? 9.877 -7.683 5.149 1.00 7.98 199 ASP B CA 1
ATOM 3326 C C . ASP A 1 224 ? 8.612 -8.076 4.399 1.00 7.58 199 ASP B C 1
ATOM 3327 O O . ASP A 1 224 ? 8.471 -9.233 3.980 1.00 8.25 199 ASP B O 1
ATOM 3336 N N . VAL A 1 225 ? 7.707 -7.097 4.205 1.00 7.84 200 VAL B N 1
ATOM 3337 C CA . VAL A 1 225 ? 6.405 -7.294 3.594 1.00 8.11 200 VAL B CA 1
ATOM 3338 C C . VAL A 1 225 ? 5.854 -8.688 3.816 1.00 8.24 200 VAL B C 1
ATOM 3339 O O . VAL A 1 225 ? 5.390 -9.358 2.885 1.00 8.85 200 VAL B O 1
ATOM 3352 N N . ILE A 1 226 ? 5.776 -9.072 5.081 1.00 8.54 201 ILE B N 1
ATOM 3353 C CA . ILE A 1 226 ? 5.250 -10.390 5.411 1.00 8.70 201 ILE B CA 1
ATOM 3354 C C . ILE A 1 226 ? 3.800 -10.503 4.989 1.00 9.35 201 ILE B C 1
ATOM 3355 O O . ILE A 1 226 ? 3.322 -11.606 4.674 1.00 9.86 201 ILE B O 1
ATOM 3371 N N . GLY A 1 227 ? 3.090 -9.372 4.903 1.00 8.56 202 GLY B N 1
ATOM 3372 C CA . GLY A 1 227 ? 1.723 -9.394 4.489 1.00 8.90 202 GLY B CA 1
ATOM 3373 C C . GLY A 1 227 ? 1.496 -9.840 3.060 1.00 8.35 202 GLY B C 1
ATOM 3374 O O . GLY A 1 227 ? 0.340 -10.104 2.714 1.00 8.97 202 GLY B O 1
ATOM 3378 N N . SER A 1 228 ? 2.552 -9.903 2.237 1.00 8.43 203 SER B N 1
ATOM 3379 C CA . SER A 1 228 ? 2.397 -10.226 0.829 1.00 8.61 203 SER B CA 1
ATOM 3380 C C . SER A 1 228 ? 2.670 -11.679 0.446 1.00 8.86 203 SER B C 1
ATOM 3381 O O . SER A 1 228 ? 2.432 -12.025 -0.721 1.00 8.81 203 SER B O 1
ATOM 3389 N N . ILE A 1 229 ? 3.124 -12.539 1.369 1.00 8.70 204 ILE B N 1
ATOM 3390 C CA . ILE A 1 229 ? 3.664 -13.831 0.937 1.00 9.03 204 ILE B CA 1
ATOM 3391 C C . ILE A 1 229 ? 2.602 -14.762 0.346 1.00 9.46 204 ILE B C 1
ATOM 3392 O O . ILE A 1 229 ? 2.942 -15.649 -0.443 1.00 10.15 204 ILE B O 1
ATOM 3408 N N . SER A 1 230 ? 1.341 -14.621 0.726 1.00 9.15 205 SER B N 1
ATOM 3409 C CA . SER A 1 230 ? 0.247 -15.392 0.144 1.00 9.04 205 SER B CA 1
ATOM 3410 C C . SER A 1 230 ? -0.468 -14.597 -0.944 1.00 9.23 205 SER B C 1
ATOM 3411 O O . SER A 1 230 ? -0.916 -13.464 -0.708 1.00 10.19 205 SER B O 1
ATOM 3419 N N . LYS A 1 231 ? -0.546 -15.180 -2.131 1.00 9.74 206 LYS B N 1
ATOM 3420 C CA . LYS A 1 231 ? -1.212 -14.597 -3.278 1.00 10.35 206 LYS B CA 1
ATOM 3421 C C . LYS A 1 231 ? -2.611 -15.174 -3.435 1.00 10.66 206 LYS B C 1
ATOM 3422 O O . LYS A 1 231 ? -2.884 -16.319 -3.079 1.00 11.50 206 LYS B O 1
ATOM 3441 N N . TYR A 1 232 ? -3.481 -14.363 -4.022 1.00 11.66 207 TYR B N 1
ATOM 3442 C CA . TYR A 1 232 ? -4.751 -14.821 -4.591 1.00 12.54 207 TYR B CA 1
ATOM 3443 C C . TYR A 1 232 ? -4.403 -15.467 -5.923 1.00 12.89 207 TYR B C 1
ATOM 3444 O O . TYR A 1 232 ? -4.145 -14.783 -6.915 1.00 14.05 207 TYR B O 1
ATOM 3462 N N . THR A 1 233 ? -4.345 -16.791 -5.938 1.00 14.16 208 THR B N 1
ATOM 3463 C CA . THR A 1 233 ? -3.749 -17.499 -7.059 1.00 17.00 208 THR B CA 1
ATOM 3464 C C . THR A 1 233 ? -4.650 -17.576 -8.278 1.00 16.58 208 THR B C 1
ATOM 3465 O O . THR A 1 233 ? -4.197 -18.072 -9.318 1.00 18.66 208 THR B O 1
ATOM 3476 N N . ASP A 1 234 ? -5.889 -17.091 -8.188 1.00 15.91 209 ASP B N 1
ATOM 3477 C CA . ASP A 1 234 ? -6.675 -16.844 -9.380 1.00 16.58 209 ASP B CA 1
ATOM 3478 C C . ASP A 1 234 ? -6.284 -15.532 -10.048 1.00 15.84 209 ASP B C 1
ATOM 3479 O O . ASP A 1 234 ? -6.779 -15.238 -11.146 1.00 17.64 209 ASP B O 1
ATOM 3488 N N . PHE A 1 235 ? -5.440 -14.729 -9.407 1.00 14.86 210 PHE B N 1
ATOM 3489 C CA . PHE A 1 235 ? -4.973 -13.462 -9.954 1.00 14.99 210 PHE B CA 1
ATOM 3490 C C . PHE A 1 235 ? -6.090 -12.605 -10.553 1.00 15.95 210 PHE B C 1
ATOM 3491 O O . PHE A 1 235 ? -5.975 -12.115 -11.688 1.00 16.29 210 PHE B O 1
ATOM 3508 N N . PRO A 1 236 ? -7.150 -12.343 -9.801 1.00 16.34 211 PRO B N 1
ATOM 3509 C CA . PRO A 1 236 ? -8.259 -11.542 -10.320 1.00 17.49 211 PRO B CA 1
ATOM 3510 C C . PRO A 1 236 ? -7.852 -10.101 -10.586 1.00 16.74 211 PRO B C 1
ATOM 3511 O O . PRO A 1 236 ? -7.071 -9.512 -9.840 1.00 16.84 211 PRO B O 1
ATOM 3522 N N . ASP A 1 237 ? -8.415 -9.528 -11.638 1.00 17.03 212 ASP B N 1
ATOM 3523 C CA . ASP A 1 237 ? -8.259 -8.102 -11.872 1.00 17.06 212 ASP B CA 1
ATOM 3524 C C . ASP A 1 237 ? -8.923 -7.302 -10.756 1.00 17.25 212 ASP B C 1
ATOM 3525 O O . ASP A 1 237 ? -9.954 -7.693 -10.202 1.00 18.90 212 ASP B O 1
ATOM 3534 N N . TYR A 1 238 ? -8.350 -6.143 -10.457 1.00 16.29 213 TYR B N 1
ATOM 3535 C CA . TYR A 1 238 ? -9.054 -5.155 -9.656 1.00 17.01 213 TYR B CA 1
ATOM 3536 C C . TYR A 1 238 ? -10.151 -4.501 -10.493 1.00 19.44 213 TYR B C 1
ATOM 3537 O O . TYR A 1 238 ? -10.051 -4.397 -11.718 1.00 20.46 213 TYR B O 1
ATOM 3555 N N . GLU A 1 239 ? -11.174 -3.985 -9.816 1.00 22.32 214 GLU B N 1
ATOM 3556 C CA . GLU A 1 239 ? -12.070 -3.015 -10.443 1.00 25.93 214 GLU B CA 1
ATOM 3557 C C . GLU A 1 239 ? -11.377 -1.654 -10.553 1.00 27.80 214 GLU B C 1
ATOM 3558 O O . GLU A 1 239 ? -10.589 -1.269 -9.686 1.00 31.02 214 GLU B O 1
ATOM 3562 N N . THR A 1 240 ? -11.715 -0.890 -11.603 1.00 31.59 215 THR B N 1
ATOM 3563 C CA . THR A 1 240 ? -11.083 0.405 -11.843 1.00 34.49 215 THR B CA 1
ATOM 3564 C C . THR A 1 240 ? -12.098 1.475 -12.207 1.00 35.51 215 THR B C 1
ATOM 3565 O O . THR A 1 240 ? -13.076 1.211 -12.910 1.00 36.07 215 THR B O 1
ATOM 3569 N N . ASP A 1 241 ? -11.821 2.708 -11.764 1.00 35.69 216 ASP B N 1
ATOM 3570 C CA . ASP A 1 241 ? -12.547 3.897 -12.206 1.00 35.56 216 ASP B CA 1
ATOM 3571 C C . ASP A 1 241 ? -11.758 4.700 -13.237 1.00 35.37 216 ASP B C 1
ATOM 3572 O O . ASP A 1 241 ? -12.106 5.852 -13.521 1.00 36.65 216 ASP B O 1
ATOM 3576 N N A HIS A 1 242 ? -10.702 4.119 -13.800 0.50 33.59 217 HIS B N 1
ATOM 3577 N N B HIS A 1 242 ? -10.704 4.118 -13.802 0.50 33.59 217 HIS B N 1
ATOM 3578 C CA A HIS A 1 242 ? -9.959 4.697 -14.916 0.50 32.64 217 HIS B CA 1
ATOM 3579 C CA B HIS A 1 242 ? -9.959 4.698 -14.918 0.50 32.63 217 HIS B CA 1
ATOM 3580 C C A HIS A 1 242 ? -9.090 5.882 -14.515 0.50 30.44 217 HIS B C 1
ATOM 3581 C C B HIS A 1 242 ? -9.088 5.882 -14.515 0.50 30.43 217 HIS B C 1
ATOM 3582 O O A HIS A 1 242 ? -8.702 6.682 -15.371 0.50 31.34 217 HIS B O 1
ATOM 3583 O O B HIS A 1 242 ? -8.696 6.679 -15.372 0.50 31.34 217 HIS B O 1
ATOM 3610 N N . SER A 1 243 ? -8.743 6.008 -13.231 1.00 27.53 218 SER B N 1
ATOM 3611 C CA . SER A 1 243 ? -7.769 7.011 -12.830 1.00 23.83 218 SER B CA 1
ATOM 3612 C C . SER A 1 243 ? -6.343 6.529 -13.056 1.00 21.54 218 SER B C 1
ATOM 3613 O O . SER A 1 243 ? -5.413 7.342 -12.984 1.00 21.78 218 SER B O 1
ATOM 3621 N N . ARG A 1 244 ? -6.154 5.235 -13.327 1.00 20.85 219 ARG B N 1
ATOM 3622 C CA . ARG A 1 244 ? -4.819 4.665 -13.459 1.00 20.50 219 ARG B CA 1
ATOM 3623 C C . ARG A 1 244 ? -4.912 3.352 -14.218 1.00 20.86 219 ARG B C 1
ATOM 3624 O O . ARG A 1 244 ? -5.950 2.689 -14.227 1.00 23.40 219 ARG B O 1
ATOM 3645 N N . SER A 1 245 ? -3.782 2.951 -14.799 1.00 18.12 220 SER B N 1
ATOM 3646 C CA . SER A 1 245 ? -3.715 1.721 -15.575 1.00 18.11 220 SER B CA 1
ATOM 3647 C C . SER A 1 245 ? -3.391 0.506 -14.721 1.00 17.13 220 SER B C 1
ATOM 3648 O O . SER A 1 245 ? -3.853 -0.608 -15.028 1.00 19.26 220 SER B O 1
ATOM 3656 N N . TYR A 1 246 ? -2.581 0.689 -13.698 1.00 14.88 221 TYR B N 1
ATOM 3657 C CA . TYR A 1 246 ? -2.149 -0.404 -12.835 1.00 14.30 221 TYR B CA 1
ATOM 3658 C C . TYR A 1 246 ? -2.543 -0.073 -11.409 1.00 14.50 221 TYR B C 1
ATOM 3659 O O . TYR A 1 246 ? -2.456 1.088 -10.988 1.00 16.66 221 TYR B O 1
ATOM 3677 N N . ILE A 1 247 ? -3.009 -1.074 -10.666 1.00 13.25 222 ILE B N 1
ATOM 3678 C CA . ILE A 1 247 ? -3.658 -0.845 -9.376 1.00 13.63 222 ILE B CA 1
ATOM 3679 C C . ILE A 1 247 ? -2.954 -1.638 -8.290 1.00 12.79 222 ILE B C 1
ATOM 3680 O O . ILE A 1 247 ? -2.658 -2.824 -8.474 1.00 12.19 222 ILE B O 1
ATOM 3696 N N . VAL A 1 248 ? -2.681 -0.968 -7.173 1.00 13.64 223 VAL B N 1
ATOM 3697 C CA . VAL A 1 248 ? -2.204 -1.601 -5.948 1.00 13.82 223 VAL B CA 1
ATOM 3698 C C . VAL A 1 248 ? -3.342 -1.518 -4.947 1.00 15.02 223 VAL B C 1
ATOM 3699 O O . VAL A 1 248 ? -3.871 -0.428 -4.700 1.00 17.06 223 VAL B O 1
ATOM 3712 N N . GLY A 1 249 ? -3.727 -2.641 -4.379 1.00 15.30 224 GLY B N 1
ATOM 3713 C CA . GLY A 1 249 ? -4.878 -2.684 -3.500 1.00 16.49 224 GLY B CA 1
ATOM 3714 C C . GLY A 1 249 ? -4.920 -3.911 -2.611 1.00 15.65 224 GLY B C 1
ATOM 3715 O O . GLY A 1 249 ? -3.887 -4.461 -2.223 1.00 15.15 224 GLY B O 1
ATOM 3719 N N . ARG A 1 250 ? -6.144 -4.350 -2.313 1.00 16.54 225 ARG B N 1
ATOM 3720 C CA . ARG A 1 250 ? -6.349 -5.342 -1.265 1.00 17.24 225 ARG B CA 1
ATOM 3721 C C . ARG A 1 250 ? -5.824 -6.731 -1.618 1.00 15.10 225 ARG B C 1
ATOM 3722 O O . ARG A 1 250 ? -5.585 -7.516 -0.696 1.00 15.52 225 ARG B O 1
ATOM 3743 N N . TYR A 1 251 ? -5.640 -7.073 -2.899 1.00 13.09 226 TYR B N 1
ATOM 3744 C CA . TYR A 1 251 ? -5.090 -8.391 -3.217 1.00 12.73 226 TYR B CA 1
ATOM 3745 C C . TYR A 1 251 ? -3.597 -8.471 -2.934 1.00 11.74 226 TYR B C 1
ATOM 3746 O O . TYR A 1 251 ? -3.054 -9.575 -2.875 1.00 11.67 226 TYR B O 1
ATOM 3764 N N . HIS A 1 252 ? -2.923 -7.329 -2.783 1.00 10.42 227 HIS B N 1
ATOM 3765 C CA . HIS A 1 252 ? -1.485 -7.278 -2.581 1.00 10.23 227 HIS B CA 1
ATOM 3766 C C . HIS A 1 252 ? -1.061 -7.598 -1.145 1.00 9.26 227 HIS B C 1
ATOM 3767 O O . HIS A 1 252 ? 0.151 -7.591 -0.852 1.00 10.15 227 HIS B O 1
ATOM 3781 N N . SER A 1 253 ? -2.000 -7.898 -0.247 1.00 9.97 228 SER B N 1
ATOM 3782 C CA . SER A 1 253 ? -1.668 -8.318 1.104 1.00 9.85 228 SER B CA 1
ATOM 3783 C C . SER A 1 253 ? -2.820 -9.150 1.635 1.00 9.88 228 SER B C 1
ATOM 3784 O O . SER A 1 253 ? -3.895 -9.212 1.053 1.00 10.95 228 SER B O 1
ATOM 3792 N N . ASN A 1 254 ? -2.562 -9.811 2.758 1.00 9.83 229 ASN B N 1
ATOM 3793 C CA . ASN A 1 254 ? -3.605 -10.522 3.497 1.00 11.10 229 ASN B CA 1
ATOM 3794 C C . ASN A 1 254 ? -4.247 -11.611 2.650 1.00 10.74 229 ASN B C 1
ATOM 3795 O O . ASN A 1 254 ? -5.456 -11.709 2.562 1.00 12.38 229 ASN B O 1
ATOM 3806 N N . GLY A 1 255 ? -3.415 -12.392 1.977 1.0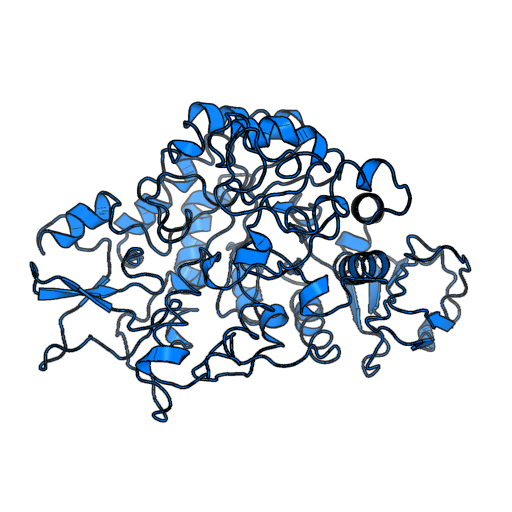0 10.79 230 GLY B N 1
ATOM 3807 C CA . GLY A 1 255 ? -3.873 -13.460 1.112 1.00 11.09 230 GLY B CA 1
ATOM 3808 C C . GLY A 1 255 ? -4.484 -14.606 1.894 1.00 11.44 230 GLY B C 1
ATOM 3809 O O . GLY A 1 255 ? -4.352 -14.720 3.107 1.00 11.94 230 GLY B O 1
ATOM 3813 N N . PRO A 1 256 ? -5.114 -15.523 1.163 1.00 11.98 231 PRO B N 1
ATOM 3814 C CA A PRO A 1 256 ? -5.930 -16.550 1.821 0.56 12.70 231 PRO B CA 1
ATOM 3815 C CA B PRO A 1 256 ? -5.928 -16.564 1.809 0.44 12.48 231 PRO B CA 1
ATOM 3816 C C . PRO A 1 256 ? -5.136 -17.555 2.635 1.00 11.84 231 PRO B C 1
ATOM 3817 O O . PRO A 1 256 ? -5.724 -18.228 3.506 1.00 13.58 231 PRO B O 1
ATOM 3838 N N . ARG A 1 257 ? -3.838 -17.698 2.390 1.00 10.91 232 ARG B N 1
ATOM 3839 C CA . ARG A 1 257 ? -2.988 -18.629 3.121 1.00 10.82 232 ARG B CA 1
ATOM 3840 C C . ARG A 1 257 ? -1.970 -17.928 4.006 1.00 10.09 232 ARG B C 1
ATOM 3841 O O . ARG A 1 257 ? -1.078 -18.573 4.552 1.00 10.79 232 ARG B O 1
ATOM 3862 N N . LEU A 1 258 ? -2.083 -16.605 4.164 1.00 9.85 233 LEU B N 1
ATOM 3863 C CA . LEU A 1 258 ? -1.064 -15.855 4.896 1.00 9.53 233 LEU B CA 1
ATOM 3864 C C . LEU A 1 258 ? -0.826 -16.429 6.286 1.00 9.45 233 LEU B C 1
ATOM 3865 O O . LEU A 1 258 ? 0.314 -16.736 6.666 1.00 9.85 233 LEU B O 1
ATOM 3881 N N . HIS A 1 259 ? -1.891 -16.525 7.076 1.00 9.90 234 HIS B N 1
ATOM 3882 C CA . HIS A 1 259 ? -1.726 -16.938 8.472 1.00 9.93 234 HIS B CA 1
ATOM 3883 C C . HIS A 1 259 ? -1.405 -18.409 8.589 1.00 10.76 234 HIS B C 1
ATOM 3884 O O . HIS A 1 259 ? -0.632 -18.783 9.481 1.00 11.72 234 HIS B O 1
ATOM 3899 N N . GLU A 1 260 ? -1.893 -19.228 7.653 1.00 11.41 235 GLU B N 1
ATOM 3900 C CA . GLU A 1 260 ? -1.450 -20.616 7.572 1.00 11.30 235 GLU B CA 1
ATOM 3901 C C . GLU A 1 260 ? 0.068 -20.698 7.429 1.00 10.45 235 GLU B C 1
ATOM 3902 O O . GLU A 1 260 ? 0.741 -21.491 8.110 1.00 11.32 235 GLU B O 1
ATOM 3914 N N . PHE A 1 261 ? 0.624 -19.912 6.492 1.00 9.90 236 PHE B N 1
ATOM 3915 C CA . PHE A 1 261 ? 2.056 -19.964 6.257 1.00 9.98 236 PHE B CA 1
ATOM 3916 C C . PHE A 1 261 ? 2.827 -19.497 7.488 1.00 9.79 236 PHE B C 1
ATOM 3917 O O . PHE A 1 261 ? 3.865 -20.082 7.836 1.00 10.55 236 PHE B O 1
ATOM 3934 N N . ILE A 1 262 ? 2.386 -18.403 8.134 1.00 9.67 237 ILE B N 1
ATOM 3935 C CA . ILE A 1 262 ? 3.114 -17.920 9.306 1.00 9.92 237 ILE B CA 1
ATOM 3936 C C . ILE A 1 262 ? 3.023 -18.937 10.446 1.00 9.78 237 ILE B C 1
ATOM 3937 O O . ILE A 1 262 ? 3.999 -19.165 11.161 1.00 10.76 237 ILE B O 1
ATOM 3953 N N . GLN A 1 263 ? 1.855 -19.557 10.625 1.00 10.32 238 GLN B N 1
ATOM 3954 C CA . GLN A 1 263 ? 1.719 -20.606 11.637 1.00 11.31 238 GLN B CA 1
ATOM 3955 C C . GLN A 1 263 ? 2.667 -21.772 11.350 1.00 11.15 238 GLN B C 1
ATOM 3956 O O . GLN A 1 263 ? 3.277 -22.318 12.273 1.00 12.15 238 GLN B O 1
ATOM 3970 N N . GLU A 1 264 ? 2.812 -22.144 10.079 1.00 11.33 239 GLU B N 1
ATOM 3971 C CA . GLU A 1 264 ? 3.766 -23.189 9.704 1.00 11.57 239 GLU B CA 1
ATOM 3972 C C . GLU A 1 264 ? 5.197 -22.767 10.025 1.00 11.13 239 GLU B C 1
ATOM 3973 O O . GLU A 1 264 ? 5.983 -23.535 10.584 1.00 12.00 239 GLU B O 1
ATOM 3985 N N . MET A 1 265 ? 5.551 -21.527 9.685 1.00 10.65 240 MET B N 1
ATOM 3986 C CA . MET A 1 265 ? 6.883 -21.027 9.983 1.00 10.73 240 MET B CA 1
ATOM 3987 C C . MET A 1 265 ? 7.158 -21.080 11.501 1.00 10.62 240 MET B C 1
ATOM 3988 O O . MET A 1 265 ? 8.286 -21.365 11.941 1.00 11.17 240 MET B O 1
ATOM 4002 N N . ASN A 1 266 ? 6.157 -20.762 12.314 1.00 11.05 241 ASN B N 1
ATOM 4003 C CA . ASN A 1 266 ? 6.331 -20.833 13.757 1.00 10.90 241 ASN B CA 1
ATOM 4004 C C . ASN A 1 266 ? 6.552 -22.285 14.196 1.00 11.60 241 ASN B C 1
ATOM 4005 O O . ASN A 1 266 ? 7.485 -22.570 14.957 1.00 12.96 241 ASN B O 1
ATOM 4016 N N . ARG A 1 267 ? 5.744 -23.219 13.691 1.00 12.29 242 ARG B N 1
ATOM 4017 C CA . ARG A 1 267 ? 5.917 -24.622 14.076 1.00 13.55 242 ARG B CA 1
ATOM 4018 C C . ARG A 1 267 ? 7.286 -25.139 13.667 1.00 13.50 242 ARG B C 1
ATOM 4019 O O . ARG A 1 267 ? 7.930 -25.888 14.410 1.00 15.33 242 ARG B O 1
ATOM 4040 N N . GLU A 1 268 ? 7.711 -24.811 12.452 1.00 13.00 243 GLU B N 1
ATOM 4041 C CA . GLU A 1 268 ? 8.896 -25.424 11.890 1.00 12.92 243 GLU B CA 1
ATOM 4042 C C . GLU A 1 268 ? 10.181 -24.745 12.329 1.00 13.30 243 GLU B C 1
ATOM 4043 O O . GLU A 1 268 ? 11.241 -25.378 12.303 1.00 14.84 243 GLU B O 1
ATOM 4055 N N . VAL A 1 269 ? 10.118 -23.461 12.706 1.00 12.54 244 VAL B N 1
ATOM 4056 C CA . VAL A 1 269 ? 11.319 -22.686 13.001 1.00 12.27 244 VAL B CA 1
ATOM 4057 C C . VAL A 1 269 ? 11.199 -21.932 14.312 1.00 11.60 244 VAL B C 1
ATOM 4058 O O . VAL A 1 269 ? 11.962 -22.182 15.238 1.00 12.76 244 VAL B O 1
ATOM 4071 N N . LEU A 1 270 ? 10.284 -20.964 14.386 1.00 12.01 245 LEU B N 1
ATOM 4072 C CA . LEU A 1 270 ? 10.351 -19.980 15.476 1.00 12.58 245 LEU B CA 1
ATOM 4073 C C . LEU A 1 270 ? 10.186 -20.620 16.849 1.00 13.63 245 LEU B C 1
ATOM 4074 O O . LEU A 1 270 ? 10.807 -20.184 17.815 1.00 14.18 245 LEU B O 1
ATOM 4090 N N . SER A 1 271 ? 9.345 -21.651 16.950 1.00 13.90 246 SER B N 1
ATOM 4091 C CA . SER A 1 271 ? 9.107 -22.329 18.226 1.00 15.19 246 SER B CA 1
ATOM 4092 C C . SER A 1 271 ? 10.330 -23.062 18.756 1.00 15.15 246 SER B C 1
ATOM 4093 O O . SER A 1 271 ? 10.313 -23.472 19.910 1.00 17.12 246 SER B O 1
ATOM 4101 N N . HIS A 1 272 ? 11.398 -23.184 17.985 1.00 15.30 247 HIS B N 1
ATOM 4102 C CA . HIS A 1 272 ? 12.567 -23.930 18.406 1.00 15.90 247 HIS B CA 1
ATOM 4103 C C . HIS A 1 272 ? 13.677 -23.057 18.935 1.00 15.38 247 HIS B C 1
ATOM 4104 O O . HIS A 1 272 ? 14.728 -23.590 19.302 1.00 16.64 247 HIS B O 1
ATOM 4118 N N . TYR A 1 273 ? 13.456 -21.744 18.993 1.00 14.99 248 TYR B N 1
ATOM 4119 C CA . TYR A 1 273 ? 14.470 -20.789 19.396 1.00 15.52 248 TYR B CA 1
ATOM 4120 C C . TYR A 1 273 ? 13.872 -19.758 20.342 1.00 16.14 248 TYR B C 1
ATOM 4121 O O . TYR A 1 273 ? 12.686 -19.431 20.265 1.00 16.83 248 TYR B O 1
ATOM 4139 N N . ASP A 1 274 ? 14.711 -19.232 21.218 1.00 17.57 249 ASP B N 1
ATOM 4140 C CA . ASP A 1 274 ? 14.355 -18.069 22.036 1.00 18.03 249 ASP B CA 1
ATOM 4141 C C . ASP A 1 274 ? 14.579 -16.857 21.145 1.00 17.89 249 ASP B C 1
ATOM 4142 O O . ASP A 1 274 ? 15.710 -16.408 20.953 1.00 21.32 249 ASP B O 1
ATOM 4151 N N . CYS A 1 275 ? 13.510 -16.379 20.522 1.00 15.63 250 CYS B N 1
ATOM 4152 C CA . CYS A 1 275 ? 13.650 -15.370 19.483 1.00 13.71 250 CYS B CA 1
ATOM 4153 C C . CYS A 1 275 ? 12.570 -14.310 19.603 1.00 12.64 250 CYS B C 1
ATOM 4154 O O . CYS A 1 275 ? 11.595 -14.446 20.347 1.00 15.77 250 CYS B O 1
ATOM 4162 N N . MET A 1 276 ? 12.788 -13.227 18.861 1.00 11.51 251 MET B N 1
ATOM 4163 C CA . MET A 1 276 ? 11.827 -12.147 18.640 1.00 11.59 251 MET B CA 1
ATOM 4164 C C . MET A 1 276 ? 11.491 -12.054 17.178 1.00 10.31 251 MET B C 1
ATOM 4165 O O . MET A 1 276 ? 12.368 -12.164 16.315 1.00 11.41 251 MET B O 1
ATOM 4179 N N . THR A 1 277 ? 10.219 -11.830 16.889 1.00 9.53 252 THR B N 1
ATOM 4180 C CA . THR A 1 277 ? 9.802 -11.578 15.524 1.00 9.49 252 THR B CA 1
ATOM 4181 C C . THR A 1 277 ? 8.948 -10.317 15.441 1.00 8.78 252 THR B C 1
ATOM 4182 O O . THR A 1 277 ? 8.028 -10.111 16.240 1.00 10.15 252 THR B O 1
ATOM 4193 N N . VAL A 1 278 ? 9.230 -9.518 14.417 1.00 8.85 253 VAL B N 1
ATOM 4194 C CA . VAL A 1 278 ? 8.444 -8.341 14.067 1.00 8.91 253 VAL B CA 1
ATOM 4195 C C . VAL A 1 278 ? 8.165 -8.386 12.577 1.00 8.27 253 VAL B C 1
ATOM 4196 O O . VAL A 1 278 ? 9.097 -8.408 11.773 1.00 9.66 253 VAL B O 1
ATOM 4209 N N . GLY A 1 279 ? 6.892 -8.417 12.199 1.00 8.41 254 GLY B N 1
ATOM 4210 C CA . GLY A 1 279 ? 6.532 -8.415 10.798 1.00 8.42 254 GLY B CA 1
ATOM 4211 C C . GLY A 1 279 ? 6.313 -7.006 10.269 1.00 8.43 254 GLY B C 1
ATOM 4212 O O . GLY A 1 279 ? 5.663 -6.188 10.911 1.00 9.30 254 GLY B O 1
ATOM 4216 N N . GLU A 1 280 ? 6.833 -6.739 9.071 1.00 8.40 255 GLU B N 1
ATOM 4217 C CA . GLU A 1 280 ? 6.461 -5.508 8.341 1.00 8.24 255 GLU B CA 1
ATOM 4218 C C . GLU A 1 280 ? 5.137 -5.849 7.656 1.00 8.35 255 GLU B C 1
ATOM 4219 O O . GLU A 1 280 ? 5.087 -6.493 6.598 1.00 9.24 255 GLU B O 1
ATOM 4231 N N . ALA A 1 281 ? 4.029 -5.500 8.316 1.00 8.66 256 ALA B N 1
ATOM 4232 C CA . ALA A 1 281 ? 2.696 -5.948 7.934 1.00 8.96 256 ALA B CA 1
ATOM 4233 C C . ALA A 1 281 ? 2.012 -4.907 7.049 1.00 8.72 256 ALA B C 1
ATOM 4234 O O . ALA A 1 281 ? 1.106 -4.171 7.457 1.00 9.67 256 ALA B O 1
ATOM 4241 N N . ASN A 1 282 ? 2.448 -4.888 5.813 1.00 8.81 257 ASN B N 1
ATOM 4242 C CA . ASN A 1 282 ? 1.777 -4.079 4.815 1.00 9.29 257 ASN B CA 1
ATOM 4243 C C . ASN A 1 282 ? 0.326 -4.511 4.731 1.00 9.22 257 ASN B C 1
ATOM 4244 O O . ASN A 1 282 ? 0.007 -5.700 4.825 1.00 10.11 257 ASN B O 1
ATOM 4255 N N . GLY A 1 283 ? -0.569 -3.537 4.580 1.00 10.63 258 GLY B N 1
ATOM 4256 C CA . GLY A 1 283 ? -1.972 -3.808 4.520 1.00 10.69 258 GLY B CA 1
ATOM 4257 C C . GLY A 1 283 ? -2.618 -4.150 5.848 1.00 10.71 258 GLY B C 1
ATOM 4258 O O . GLY A 1 283 ? -3.785 -4.567 5.849 1.00 12.28 258 GLY B O 1
ATOM 4262 N N . SER A 1 284 ? -1.939 -3.958 6.984 1.00 10.31 259 SER B N 1
ATOM 4263 C CA . SER A 1 284 ? -2.527 -4.325 8.264 1.00 10.07 259 SER B CA 1
ATOM 4264 C C . SER A 1 284 ? -3.445 -3.249 8.833 1.00 9.98 259 SER B C 1
ATOM 4265 O O . SER A 1 284 ? -3.126 -2.058 8.842 1.00 12.48 259 SER B O 1
ATOM 4273 N N . ASP A 1 285 ? -4.591 -3.704 9.337 1.00 10.07 260 ASP B N 1
ATOM 4274 C CA . ASP A 1 285 ? -5.461 -2.945 10.227 1.00 9.78 260 ASP B CA 1
ATOM 4275 C C . ASP A 1 285 ? -5.448 -3.645 11.584 1.00 9.46 260 ASP B C 1
ATOM 4276 O O . ASP A 1 285 ? -4.753 -4.639 11.786 1.00 9.75 260 ASP B O 1
ATOM 4285 N N . ILE A 1 286 ? -6.205 -3.117 12.538 1.00 9.77 261 ILE B N 1
ATOM 4286 C CA A ILE A 1 286 ? -6.108 -3.617 13.903 0.75 10.04 261 ILE B CA 1
ATOM 4287 C CA B ILE A 1 286 ? -6.088 -3.632 13.900 0.25 10.21 261 ILE B CA 1
ATOM 4288 C C . ILE A 1 286 ? -6.550 -5.082 14.004 1.00 10.24 261 ILE B C 1
ATOM 4289 O O . ILE A 1 286 ? -5.980 -5.866 14.766 1.00 11.97 261 ILE B O 1
ATOM 4320 N N . GLU A 1 287 ? -7.555 -5.483 13.228 1.00 11.30 262 GLU B N 1
ATOM 4321 C CA . GLU A 1 287 ? -7.960 -6.889 13.300 1.00 12.82 262 GLU B CA 1
ATOM 4322 C C . GLU A 1 287 ? -6.885 -7.796 12.711 1.00 11.46 262 GLU B C 1
ATOM 4323 O O . GLU A 1 287 ? -6.639 -8.901 13.223 1.00 12.37 262 GLU B O 1
ATOM 4335 N N . GLU A 1 288 ? -6.270 -7.391 11.602 1.00 10.75 263 GLU B N 1
ATOM 4336 C CA . GLU A 1 288 ? -5.170 -8.205 11.087 1.00 11.09 263 GLU B CA 1
ATOM 4337 C C . GLU A 1 288 ? -4.051 -8.324 12.110 1.00 10.54 263 GLU B C 1
ATOM 4338 O O . GLU A 1 288 ? -3.433 -9.390 12.258 1.00 10.85 263 GLU B O 1
ATOM 4350 N N . ALA A 1 289 ? -3.774 -7.232 12.820 1.00 10.21 264 ALA B N 1
ATOM 4351 C CA . ALA A 1 289 ? -2.716 -7.244 13.824 1.00 9.88 264 ALA B CA 1
ATOM 4352 C C . ALA A 1 289 ? -2.984 -8.295 14.890 1.00 10.24 264 ALA B C 1
ATOM 4353 O O . ALA A 1 289 ? -2.048 -8.923 15.395 1.00 10.89 264 ALA B O 1
ATOM 4360 N N . LYS A 1 290 ? -4.248 -8.447 15.279 1.00 10.29 265 LYS B N 1
ATOM 4361 C CA . LYS A 1 290 ? -4.564 -9.490 16.250 1.00 11.68 265 LYS B CA 1
ATOM 4362 C C . LYS A 1 290 ? -4.259 -10.872 15.702 1.00 12.04 265 LYS B C 1
ATOM 4363 O O . LYS A 1 290 ? -3.783 -11.745 16.430 1.00 12.57 265 LYS B O 1
ATOM 4382 N N . LYS A 1 291 ? -4.535 -11.104 14.418 1.00 11.84 266 LYS B N 1
ATOM 4383 C CA . LYS A 1 291 ? -4.204 -12.399 13.824 1.00 11.74 266 LYS B CA 1
ATOM 4384 C C . LYS A 1 291 ? -2.702 -12.663 13.868 1.00 11.98 266 LYS B C 1
ATOM 4385 O O . LYS A 1 291 ? -2.275 -13.79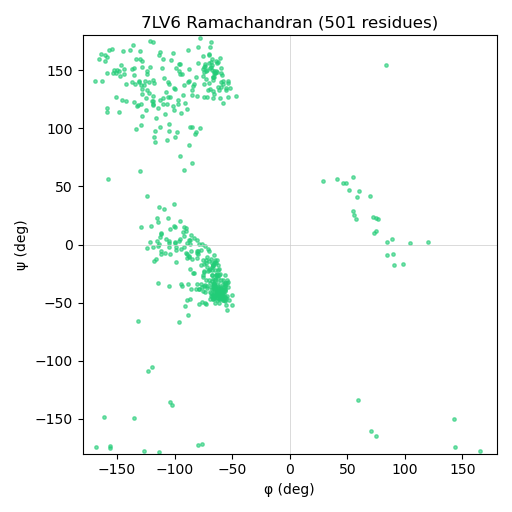4 14.105 1.00 12.83 266 LYS B O 1
ATOM 4404 N N . TYR A 1 292 ? -1.882 -11.646 13.583 1.00 10.47 267 TYR B N 1
ATOM 4405 C CA . TYR A 1 292 ? -0.447 -11.853 13.603 1.00 10.00 267 TYR B CA 1
ATOM 4406 C C . TYR A 1 292 ? 0.107 -12.019 15.016 1.00 10.18 267 TYR B C 1
ATOM 4407 O O . TYR A 1 292 ? 1.103 -12.721 15.199 1.00 11.23 267 TYR B O 1
ATOM 4425 N N . THR A 1 293 ? -0.449 -11.308 16.011 1.00 9.83 268 THR B N 1
ATOM 4426 C CA . THR A 1 293 ? 0.262 -11.088 17.256 1.00 10.01 268 THR B CA 1
ATOM 4427 C C . THR A 1 293 ? -0.383 -11.705 18.487 1.00 10.53 268 THR B C 1
ATOM 4428 O O . THR A 1 293 ? 0.266 -11.754 19.526 1.00 11.34 268 THR B O 1
ATOM 4439 N N . ASP A 1 294 ? -1.624 -12.166 18.418 1.00 10.60 269 ASP B N 1
ATOM 4440 C CA . ASP A 1 294 ? -2.203 -12.888 19.555 1.00 11.85 269 ASP B CA 1
ATOM 4441 C C . ASP A 1 294 ? -1.334 -14.092 19.853 1.00 12.49 269 ASP B C 1
ATOM 4442 O O . ASP A 1 294 ? -1.092 -14.917 18.974 1.00 12.84 269 ASP B O 1
ATOM 4451 N N . ALA A 1 295 ? -0.826 -14.165 21.076 1.00 13.08 270 ALA B N 1
ATOM 4452 C CA . ALA A 1 295 ? 0.109 -15.237 21.406 1.00 14.35 270 ALA B CA 1
ATOM 4453 C C . ALA A 1 295 ? -0.512 -16.606 21.210 1.00 15.25 270 ALA B C 1
ATOM 4454 O O . ALA A 1 295 ? 0.187 -17.567 20.852 1.00 16.72 270 ALA B O 1
ATOM 4461 N N . SER A 1 296 ? -1.817 -16.713 21.403 1.00 16.06 271 SER B N 1
ATOM 4462 C CA . SER A 1 296 ? -2.447 -18.021 21.291 1.00 16.66 271 SER B CA 1
ATOM 4463 C C . SER A 1 296 ? -2.474 -18.532 19.861 1.00 15.75 271 SER B C 1
ATOM 4464 O O . SER A 1 296 ? -2.697 -19.730 19.652 1.00 18.82 271 SER B O 1
ATOM 4472 N N . ARG A 1 297 ? -2.226 -17.676 18.877 1.00 14.37 272 ARG B N 1
ATOM 4473 C CA . ARG A 1 297 ? -2.207 -18.095 17.489 1.00 14.42 272 ARG B CA 1
ATOM 4474 C C . ARG A 1 297 ? -0.850 -18.592 17.032 1.00 13.80 272 ARG B C 1
ATOM 4475 O O . ARG A 1 297 ? -0.759 -19.119 15.926 1.00 14.07 272 ARG B O 1
ATOM 4496 N N . GLN A 1 298 ? 0.208 -18.398 17.820 1.00 13.93 273 GLN B N 1
ATOM 4497 C CA . GLN A 1 298 ? 1.532 -18.926 17.512 1.00 14.01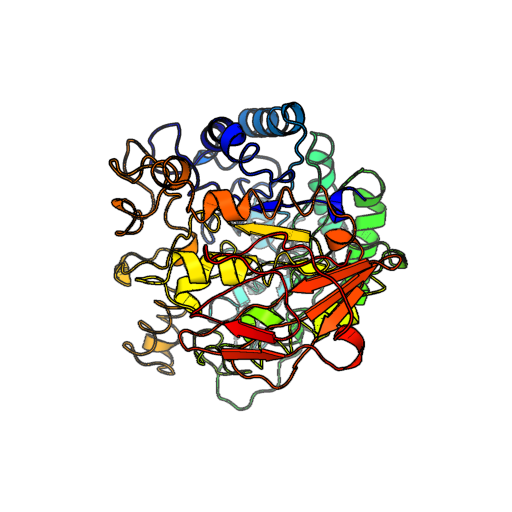 273 GLN B CA 1
ATOM 4498 C C . GLN A 1 298 ? 1.988 -18.488 16.122 1.00 12.11 273 GLN B C 1
ATOM 4499 O O . GLN A 1 298 ? 2.308 -19.286 15.243 1.00 12.60 273 GLN B O 1
ATOM 4513 N N . GLU A 1 299 ? 2.023 -17.159 15.949 1.00 11.15 274 GLU B N 1
ATOM 4514 C CA . GLU A 1 299 ? 2.460 -16.521 14.710 1.00 10.64 274 GLU B CA 1
ATOM 4515 C C . GLU A 1 299 ? 3.663 -15.667 15.058 1.00 10.21 274 GLU B C 1
ATOM 4516 O O . GLU A 1 299 ? 4.756 -16.201 15.285 1.00 11.71 274 GLU B O 1
ATOM 4528 N N . LEU A 1 300 ? 3.520 -14.335 15.124 1.00 10.14 275 LEU B N 1
ATOM 4529 C CA . LEU A 1 300 ? 4.603 -13.387 15.361 1.00 9.41 275 LEU B CA 1
ATOM 4530 C C . LEU A 1 300 ? 4.418 -12.729 16.724 1.00 9.08 275 LEU B C 1
ATOM 4531 O O . LEU A 1 300 ? 3.334 -12.781 17.314 1.00 10.69 275 LEU B O 1
ATOM 4547 N N . ASN A 1 301 ? 5.480 -12.070 17.201 1.00 9.28 276 ASN B N 1
ATOM 4548 C CA . ASN A 1 301 ? 5.354 -11.343 18.469 1.00 9.40 276 ASN B CA 1
ATOM 4549 C C . ASN A 1 301 ? 4.685 -9.974 18.305 1.00 9.49 276 ASN B C 1
ATOM 4550 O O . ASN A 1 301 ? 3.961 -9.539 19.197 1.00 9.79 276 ASN B O 1
ATOM 4561 N N . MET A 1 302 ? 4.912 -9.291 17.186 1.00 9.02 277 MET B N 1
ATOM 4562 C CA . MET A 1 302 ? 4.527 -7.881 16.951 1.00 9.21 277 MET B CA 1
ATOM 4563 C C . MET A 1 302 ? 4.638 -7.605 15.490 1.00 8.97 277 MET B C 1
ATOM 4564 O O . MET A 1 302 ? 5.314 -8.331 14.760 1.00 8.77 277 MET B O 1
ATOM 4578 N N . ILE A 1 303 ? 3.942 -6.555 15.059 1.00 8.45 278 ILE B N 1
ATOM 4579 C CA A ILE A 1 303 ? 4.074 -6.094 13.688 0.29 8.22 278 ILE B CA 1
ATOM 4580 C CA B ILE A 1 303 ? 4.039 -6.089 13.687 0.71 8.22 278 ILE B CA 1
ATOM 4581 C C . ILE A 1 303 ? 4.223 -4.582 13.640 1.00 8.11 278 ILE B C 1
ATOM 4582 O O . ILE A 1 303 ? 3.763 -3.853 14.526 1.00 8.74 278 ILE B O 1
ATOM 4613 N N . PHE A 1 304 ? 4.863 -4.114 12.555 1.00 7.81 279 PHE B N 1
ATOM 4614 C CA . PHE A 1 304 ? 4.774 -2.729 12.113 1.00 7.98 279 PHE B CA 1
ATOM 4615 C C . PHE A 1 304 ? 3.516 -2.598 11.260 1.00 8.27 279 PHE B C 1
ATOM 4616 O O . PHE A 1 304 ? 3.338 -3.350 10.296 1.00 9.10 279 PHE B O 1
ATOM 4633 N N . THR A 1 305 ? 2.687 -1.607 11.583 1.00 8.36 280 THR B N 1
ATOM 4634 C CA . THR A 1 305 ? 1.628 -1.168 10.692 1.00 7.84 280 THR B CA 1
ATOM 4635 C C . THR A 1 305 ? 2.057 0.101 9.990 1.00 7.20 280 THR B C 1
ATOM 4636 O O . THR A 1 305 ? 3.022 0.753 10.403 1.00 8.71 280 THR B O 1
ATOM 4647 N N . PHE A 1 306 ? 1.337 0.442 8.927 1.00 8.18 281 PHE B N 1
ATOM 4648 C CA . PHE A 1 306 ? 1.536 1.697 8.220 1.00 8.04 281 PHE B CA 1
ATOM 4649 C C . PHE A 1 306 ? 0.446 2.704 8.520 1.00 8.41 281 PHE B C 1
ATOM 4650 O O . PHE A 1 306 ? 0.535 3.839 8.048 1.00 9.11 281 PHE B O 1
ATOM 4667 N N . GLU A 1 307 ? -0.570 2.351 9.319 1.00 8.43 282 GLU B N 1
ATOM 4668 C CA . GLU A 1 307 ? -1.737 3.231 9.416 1.00 8.32 282 GLU B CA 1
ATOM 4669 C C . GLU A 1 307 ? -1.378 4.607 9.967 1.00 8.66 282 GLU B C 1
ATOM 4670 O O . GLU A 1 307 ? -1.917 5.618 9.511 1.00 9.67 282 GLU B O 1
ATOM 4682 N N . HIS A 1 308 ? -0.483 4.682 10.959 1.00 8.02 283 HIS B N 1
ATOM 4683 C CA . HIS A 1 308 ? -0.114 6.001 11.484 1.00 8.88 283 HIS B CA 1
ATOM 4684 C C . HIS A 1 308 ? 0.794 6.772 10.528 1.00 9.55 283 HIS B C 1
ATOM 4685 O O . HIS A 1 308 ? 0.821 8.005 10.585 1.00 11.77 283 HIS B O 1
ATOM 4699 N N . MET A 1 309 ? 1.517 6.077 9.646 1.00 9.13 284 MET B N 1
ATOM 4700 C CA . MET A 1 309 ? 2.323 6.698 8.605 1.00 9.51 284 MET B CA 1
ATOM 4701 C C . MET A 1 309 ? 1.492 7.118 7.400 1.00 10.17 284 MET B C 1
ATOM 4702 O O . MET A 1 309 ? 1.988 7.887 6.567 1.00 12.66 284 MET B O 1
ATOM 4716 N N . ASP A 1 310 ? 0.240 6.680 7.309 1.00 9.12 285 ASP B N 1
ATOM 4717 C CA . ASP A 1 310 ? -0.632 6.931 6.187 1.00 9.87 285 ASP B CA 1
ATOM 4718 C C . ASP A 1 310 ? -1.522 8.147 6.398 1.00 9.51 285 ASP B C 1
ATOM 4719 O O . ASP A 1 310 ? -2.284 8.507 5.495 1.00 10.57 285 ASP B O 1
ATOM 4728 N N . ILE A 1 311 ? -1.465 8.780 7.572 1.00 9.76 286 ILE B N 1
ATOM 4729 C CA . ILE A 1 311 ? -2.384 9.863 7.885 1.00 9.74 286 ILE B CA 1
ATOM 4730 C C . ILE A 1 311 ? -2.150 11.084 7.019 1.00 9.99 286 ILE B C 1
ATOM 4731 O O . ILE A 1 311 ? -3.019 11.959 6.981 1.00 10.95 286 ILE B O 1
ATOM 4747 N N . ASP A 1 312 ? -0.984 11.211 6.388 1.00 9.55 287 ASP B N 1
ATOM 4748 C CA . ASP A 1 312 ? -0.655 12.399 5.617 1.00 9.97 287 ASP B CA 1
ATOM 4749 C C . ASP A 1 312 ? -0.540 12.113 4.132 1.00 9.95 287 ASP B C 1
ATOM 4750 O O . ASP A 1 312 ? 0.198 12.794 3.414 1.00 10.02 287 ASP B O 1
ATOM 4759 N N . LYS A 1 313 ? -1.327 11.167 3.647 1.00 10.61 288 LYS B N 1
ATOM 4760 C CA . LYS A 1 313 ? -1.626 11.044 2.239 1.00 11.36 288 LYS B CA 1
ATOM 4761 C C . LYS A 1 313 ? -3.127 10.964 2.060 1.00 10.65 288 LYS B C 1
ATOM 4762 O O . LYS A 1 313 ? -3.871 10.581 2.971 1.00 12.39 288 LYS B O 1
ATOM 4781 N N . GLU A 1 314 ? -3.578 11.303 0.855 1.00 11.55 289 GLU B N 1
ATOM 4782 C CA . GLU A 1 314 ? -4.957 11.016 0.482 1.00 11.74 289 GLU B CA 1
ATOM 4783 C C . GLU A 1 314 ? -5.193 9.503 0.495 1.00 11.71 289 GLU B C 1
ATOM 4784 O O . GLU A 1 314 ? -4.269 8.692 0.369 1.00 12.35 289 GLU B O 1
ATOM 4796 N N . GLN A 1 315 ? -6.452 9.106 0.646 1.00 12.67 290 GLN B N 1
ATOM 4797 C CA . GLN A 1 315 ? -6.753 7.682 0.824 1.00 14.52 290 GLN B CA 1
ATOM 4798 C C . GLN A 1 315 ? -6.292 6.839 -0.363 1.00 14.47 290 GLN B C 1
ATOM 4799 O O . GLN A 1 315 ? -5.719 5.756 -0.182 1.00 15.22 290 GLN B O 1
ATOM 4813 N N . ASN A 1 316 ? -6.556 7.288 -1.590 1.00 13.48 291 ASN B N 1
ATOM 4814 C CA . ASN A 1 316 ? -6.256 6.472 -2.762 1.00 14.33 291 ASN B CA 1
ATOM 4815 C C . ASN A 1 316 ? -6.098 7.293 -4.041 1.00 14.58 291 ASN B C 1
ATOM 4816 O O . ASN A 1 316 ? -6.753 7.027 -5.054 1.00 16.31 291 ASN B O 1
ATOM 4827 N N . SER A 1 317 ? -5.197 8.264 -4.024 1.00 14.33 292 SER B N 1
ATOM 4828 C CA . SER A 1 317 ? -4.868 8.997 -5.237 1.00 13.77 292 SER B CA 1
ATOM 4829 C C . SER A 1 317 ? -3.998 8.141 -6.161 1.00 13.59 292 SER B C 1
ATOM 4830 O O . SER A 1 317 ? -3.220 7.316 -5.683 1.00 13.25 292 SER B O 1
ATOM 4838 N N . PRO A 1 318 ? -4.050 8.372 -7.477 1.00 14.18 293 PRO B N 1
ATOM 4839 C CA A PRO A 1 318 ? -3.057 7.741 -8.366 0.49 13.42 293 PRO B CA 1
ATOM 4840 C CA B PRO A 1 318 ? -3.058 7.735 -8.363 0.51 14.01 293 PRO B CA 1
ATOM 4841 C C . PRO A 1 318 ? -1.627 8.065 -7.974 1.00 13.16 293 PRO B C 1
ATOM 4842 O O . PRO A 1 318 ? -0.702 7.312 -8.309 1.00 13.99 293 PRO B O 1
ATOM 4863 N N . ASN A 1 319 ? -1.397 9.181 -7.284 1.00 11.83 294 ASN B N 1
ATOM 4864 C CA . ASN A 1 319 ? -0.059 9.565 -6.873 1.00 11.55 294 ASN B CA 1
ATOM 4865 C C . ASN A 1 319 ? 0.359 8.944 -5.540 1.00 10.78 294 ASN B C 1
ATOM 4866 O O . ASN A 1 319 ? 1.475 9.175 -5.089 1.00 11.81 294 ASN B O 1
ATOM 4877 N N . GLY A 1 320 ? -0.508 8.139 -4.930 1.00 11.68 295 GLY B N 1
ATOM 4878 C CA . GLY A 1 320 ? -0.126 7.358 -3.767 1.00 11.93 295 GLY B CA 1
ATOM 4879 C C . GLY A 1 320 ? 0.344 8.227 -2.614 1.00 11.27 295 GLY B C 1
ATOM 4880 O O . GLY A 1 320 ? -0.247 9.262 -2.278 1.00 11.38 295 GLY B O 1
ATOM 4884 N N . LYS A 1 321 ? 1.467 7.822 -2.030 1.00 11.83 296 LYS B N 1
ATOM 4885 C CA A LYS A 1 321 ? 1.938 8.550 -0.859 0.59 12.36 296 LYS B CA 1
ATOM 4886 C CA B LYS A 1 321 ? 2.094 8.490 -0.897 0.41 11.62 296 LYS B CA 1
ATOM 4887 C C . LYS A 1 321 ? 2.461 9.925 -1.217 1.00 11.63 296 LYS B C 1
ATOM 4888 O O . LYS A 1 321 ? 2.626 10.743 -0.306 1.00 12.09 296 LYS B O 1
ATOM 4925 N N . TRP A 1 322 ? 2.660 10.219 -2.510 1.00 10.66 297 TRP B N 1
ATOM 4926 C CA . TRP A 1 322 ? 3.125 11.524 -2.946 1.00 10.40 297 TRP B CA 1
ATOM 4927 C C . TRP A 1 322 ? 2.002 12.547 -3.007 1.00 10.32 297 TRP B C 1
ATOM 4928 O O . TRP A 1 322 ? 2.286 13.728 -3.236 1.00 11.07 297 TRP B O 1
ATOM 4949 N N . GLN A 1 323 ? 0.754 12.127 -2.808 1.00 10.20 298 GLN B N 1
ATOM 4950 C CA . GLN A 1 323 ? -0.403 13.028 -2.696 1.00 11.02 298 GLN B CA 1
ATOM 4951 C C . GLN A 1 323 ? -0.519 13.426 -1.224 1.00 11.07 298 GLN B C 1
ATOM 4952 O O . GLN A 1 323 ? -1.243 12.822 -0.425 1.00 12.27 298 GLN B O 1
ATOM 4966 N N . ILE A 1 324 ? 0.239 14.473 -0.863 1.00 11.91 299 ILE B N 1
ATOM 4967 C CA A ILE A 1 324 ? 0.497 14.882 0.510 0.77 11.94 299 ILE B CA 1
ATOM 4968 C CA B ILE A 1 324 ? 0.485 14.852 0.521 0.23 12.77 299 ILE B CA 1
ATOM 4969 C C . ILE A 1 324 ? -0.717 15.572 1.108 1.00 11.33 299 ILE B C 1
ATOM 4970 O O . ILE A 1 324 ? -1.396 16.352 0.437 1.00 13.84 299 ILE B O 1
ATOM 5001 N N . LYS A 1 325 ? -0.937 15.332 2.399 1.00 10.80 300 LYS B N 1
ATOM 5002 C CA A LYS A 1 325 ? -1.808 16.142 3.232 0.71 11.29 300 LYS B CA 1
ATOM 5003 C CA B LYS A 1 325 ? -1.804 16.150 3.222 0.29 10.63 300 LYS B CA 1
ATOM 5004 C C . LYS A 1 325 ? -1.007 16.705 4.392 1.00 10.70 300 LYS B C 1
ATOM 5005 O O . LYS A 1 325 ? -0.025 16.095 4.823 1.00 11.13 300 LYS B O 1
ATOM 5042 N N . PRO A 1 326 ? -1.405 17.852 4.937 1.00 11.15 301 PRO B N 1
ATOM 5043 C CA . PRO A 1 326 ? -0.717 18.358 6.132 1.00 11.11 301 PRO B CA 1
ATOM 5044 C C . PRO A 1 326 ? -0.880 17.429 7.322 1.00 10.55 301 PRO B C 1
ATOM 5045 O O . PRO A 1 326 ? -1.849 16.674 7.440 1.00 10.94 301 PRO B O 1
ATOM 5056 N N . PHE A 1 327 ? 0.074 17.532 8.240 1.00 11.05 302 PHE B N 1
ATOM 5057 C CA . PHE A 1 327 ? -0.025 16.822 9.513 1.00 10.87 302 PHE B CA 1
ATOM 5058 C C . PHE A 1 327 ? -1.336 17.190 10.187 1.00 10.72 302 PHE B C 1
ATOM 5059 O O . PHE A 1 327 ? -1.648 18.369 10.325 1.00 12.61 302 PHE B O 1
ATOM 5076 N N . ASP A 1 328 ? -2.046 16.184 10.697 1.00 10.69 303 ASP B N 1
ATOM 5077 C CA . ASP A 1 328 ? -3.336 16.339 11.373 1.00 10.75 303 ASP B CA 1
ATOM 5078 C C . ASP A 1 328 ? -3.197 15.592 12.701 1.00 10.36 303 ASP B C 1
ATOM 5079 O O . ASP A 1 328 ? -3.248 14.356 12.732 1.00 11.00 303 ASP B O 1
ATOM 5088 N N . LEU A 1 329 ? -3.006 16.337 13.797 1.00 11.01 304 LEU B N 1
ATOM 5089 C CA . LEU A 1 329 ? -2.824 15.690 15.086 1.00 10.90 304 LEU B CA 1
ATOM 5090 C C . LEU A 1 329 ? -4.026 14.838 15.461 1.00 10.18 304 LEU B C 1
ATOM 5091 O O . LEU A 1 329 ? -3.876 13.778 16.071 1.00 10.50 304 LEU B O 1
ATOM 5107 N N . ILE A 1 330 ? -5.237 15.281 15.154 1.00 10.89 305 ILE B N 1
ATOM 5108 C CA . ILE A 1 330 ? -6.417 14.493 15.508 1.00 11.46 305 ILE B CA 1
ATOM 5109 C C . ILE A 1 330 ? -6.366 13.135 14.829 1.00 10.32 305 ILE B C 1
ATOM 5110 O O . ILE A 1 330 ? -6.675 12.112 15.439 1.00 11.30 305 ILE B O 1
ATOM 5126 N N . ALA A 1 331 ? -5.964 13.104 13.556 1.00 10.40 306 ALA B N 1
ATOM 5127 C CA . ALA A 1 331 ? -5.837 11.833 12.853 1.00 11.11 306 ALA B CA 1
ATOM 5128 C C . ALA A 1 331 ? -4.788 10.952 13.514 1.00 9.86 306 ALA B C 1
ATOM 5129 O O . ALA A 1 331 ? -4.981 9.734 13.647 1.00 10.57 306 ALA B O 1
ATOM 5136 N N . LEU A 1 332 ? -3.655 11.526 13.920 1.00 9.48 307 LEU B N 1
ATOM 5137 C CA . LEU A 1 332 ? -2.633 10.742 14.602 1.00 9.55 307 LEU B CA 1
ATOM 5138 C C . LEU A 1 332 ? -3.169 10.170 15.910 1.00 9.55 307 LEU B C 1
ATOM 5139 O O . LEU A 1 332 ? -2.960 8.996 16.219 1.00 9.99 307 LEU B O 1
ATOM 5155 N N . LYS A 1 333 ? -3.843 11.015 16.703 1.00 9.82 308 LYS B N 1
ATOM 5156 C CA A LYS A 1 333 ? -4.381 10.542 17.976 0.57 10.67 308 LYS B CA 1
ATOM 5157 C CA B LYS A 1 333 ? -4.403 10.565 17.976 0.43 10.65 308 LYS B CA 1
ATOM 5158 C C . LYS A 1 333 ? -5.392 9.426 17.763 1.00 10.35 308 LYS B C 1
ATOM 5159 O O . LYS A 1 333 ? -5.387 8.427 18.493 1.00 10.94 308 LYS B O 1
ATOM 5196 N N A LYS A 1 334 ? -6.274 9.575 16.775 0.46 10.61 309 LYS B N 1
ATOM 5197 N N B LYS A 1 334 ? -6.288 9.575 16.787 0.54 10.96 309 LYS B N 1
ATOM 5198 C CA A LYS A 1 334 ? -7.300 8.569 16.532 0.46 10.61 309 LYS B CA 1
ATOM 5199 C CA B LYS A 1 334 ? -7.298 8.554 16.537 0.54 11.11 309 LYS B CA 1
ATOM 5200 C C A LYS A 1 334 ? -6.660 7.249 16.133 0.46 10.46 309 LYS B C 1
ATOM 5201 C C B LYS A 1 334 ? -6.629 7.242 16.163 0.54 10.30 309 LYS B C 1
ATOM 5202 O O A LYS A 1 334 ? -7.063 6.185 16.606 0.46 11.42 309 LYS B O 1
ATOM 5203 O O B LYS A 1 334 ? -6.961 6.185 16.697 0.54 10.21 309 LYS B O 1
ATOM 5240 N N . THR A 1 335 ? -5.656 7.299 15.262 1.00 10.13 310 THR B N 1
ATOM 5241 C CA . THR A 1 335 ? -5.046 6.076 14.760 1.00 10.02 310 THR B CA 1
ATOM 5242 C C . THR A 1 335 ? -4.229 5.400 15.843 1.00 9.37 310 THR B C 1
ATOM 5243 O O . THR A 1 335 ? -4.359 4.196 16.082 1.00 10.09 310 THR B O 1
ATOM 5255 N N A MET A 1 336 ? -3.383 6.150 16.532 0.64 9.05 311 MET B N 1
ATOM 5256 N N B MET A 1 336 ? -3.346 6.154 16.501 0.36 9.72 311 MET B N 1
ATOM 5257 C CA A MET A 1 336 ? -2.548 5.520 17.544 0.64 8.99 311 MET B CA 1
ATOM 5258 C CA B MET A 1 336 ? -2.535 5.568 17.560 0.36 10.16 311 MET B CA 1
ATOM 5259 C C A MET A 1 336 ? -3.394 4.998 18.693 0.64 9.92 311 MET B C 1
ATOM 5260 C C B MET A 1 336 ? -3.427 4.963 18.638 0.36 10.30 311 MET B C 1
ATOM 5261 O O A MET A 1 336 ? -3.070 3.966 19.284 0.64 9.74 311 MET B O 1
ATOM 5262 O O B MET A 1 336 ? -3.172 3.856 19.122 0.36 11.16 311 MET B O 1
ATOM 5289 N N . THR A 1 337 ? -4.488 5.675 19.020 1.00 9.86 312 THR B N 1
ATOM 5290 C CA . THR A 1 337 ? -5.378 5.199 20.082 1.00 10.39 312 THR B CA 1
ATOM 5291 C C . THR A 1 337 ? -6.093 3.913 19.666 1.00 9.99 312 THR B C 1
ATOM 5292 O O . THR A 1 337 ? -6.264 3.010 20.488 1.00 10.74 312 THR B O 1
ATOM 5304 N N . ARG A 1 338 ? -6.511 3.814 18.401 1.00 10.46 313 ARG B N 1
ATOM 5305 C CA . ARG A 1 338 ? -7.149 2.587 17.925 1.00 10.93 313 ARG B CA 1
ATOM 5306 C C . ARG A 1 338 ? -6.218 1.397 18.102 1.00 10.38 313 ARG B C 1
ATOM 5307 O O . ARG A 1 338 ? -6.645 0.296 18.487 1.00 10.92 313 ARG B O 1
ATOM 5328 N N . TRP A 1 339 ? -4.935 1.602 17.836 1.00 9.81 314 TRP B N 1
ATOM 5329 C CA . TRP A 1 339 ? -3.932 0.547 17.976 1.00 9.97 314 TRP B CA 1
ATOM 5330 C C . TRP A 1 339 ? -3.626 0.249 19.446 1.00 9.71 314 TRP B C 1
ATOM 5331 O O . TRP A 1 339 ? -3.480 -0.923 19.831 1.00 10.17 314 TRP B O 1
ATOM 5352 N N . GLN A 1 340 ? -3.537 1.285 20.284 1.00 9.72 315 GLN B N 1
ATOM 5353 C CA . GLN A 1 340 ? -3.288 1.064 21.704 1.00 10.04 315 GLN B CA 1
ATOM 5354 C C . GLN A 1 340 ? -4.442 0.313 22.349 1.00 10.86 315 GLN B C 1
ATOM 5355 O O . GLN A 1 340 ? -4.221 -0.590 23.161 1.00 12.45 315 GLN B O 1
ATOM 5369 N N . THR A 1 341 ? -5.671 0.674 22.035 1.00 11.46 316 THR B N 1
ATOM 5370 C CA . THR A 1 341 ? -6.786 -0.028 22.650 1.00 13.08 316 THR B CA 1
ATOM 5371 C C . THR A 1 341 ? -7.019 -1.392 22.006 1.00 12.93 316 THR B C 1
ATOM 5372 O O . THR A 1 341 ? -7.349 -2.358 22.703 1.00 14.27 316 THR B O 1
ATOM 5383 N N . GLY A 1 342 ? -6.782 -1.516 20.704 1.00 12.80 317 GLY B N 1
ATOM 5384 C CA . GLY A 1 342 ? -7.046 -2.784 20.044 1.00 13.28 317 GLY B CA 1
ATOM 5385 C C . GLY A 1 342 ? -6.131 -3.900 20.512 1.00 12.84 317 GLY B C 1
ATOM 5386 O O . GLY A 1 342 ? -6.534 -5.071 20.569 1.00 14.57 317 GLY B O 1
ATOM 5390 N N . LEU A 1 343 ? -4.878 -3.579 20.803 1.00 11.84 318 LEU B N 1
ATOM 5391 C CA . LEU A 1 343 ? -3.892 -4.544 21.279 1.00 11.81 318 LEU B CA 1
ATOM 5392 C C . LEU A 1 343 ? -3.561 -4.319 22.751 1.00 12.46 318 LEU B C 1
ATOM 5393 O O . LEU A 1 343 ? -2.440 -4.561 23.196 1.00 13.25 318 LEU B O 1
ATOM 5409 N N . MET A 1 344 ? -4.528 -3.829 23.515 1.00 12.85 319 MET B N 1
ATOM 5410 C CA . MET A 1 344 ? -4.243 -3.511 24.910 1.00 13.67 319 MET B CA 1
ATOM 5411 C C . MET A 1 344 ? -4.170 -4.760 25.754 1.00 16.72 319 MET B C 1
ATOM 5412 O O . MET A 1 344 ? -3.344 -4.841 26.667 1.00 18.70 319 MET B O 1
ATOM 5426 N N . ASN A 1 345 ? -5.018 -5.744 25.462 1.00 18.95 320 ASN B N 1
ATOM 5427 C CA . ASN A 1 345 ? -5.114 -6.956 26.261 1.00 22.24 320 ASN B CA 1
ATOM 5428 C C . ASN A 1 345 ? -4.836 -8.234 25.495 1.00 20.36 320 ASN B C 1
ATOM 5429 O O . ASN A 1 345 ? -4.945 -9.326 26.063 1.00 22.87 320 ASN B O 1
ATOM 5440 N N . VAL A 1 346 ? -4.491 -8.129 24.225 1.00 18.26 321 VAL B N 1
ATOM 5441 C CA . VAL A 1 346 ? -4.093 -9.254 23.402 1.00 16.68 321 VAL B CA 1
ATOM 5442 C C . VAL A 1 346 ? -3.081 -8.705 22.407 1.00 14.40 321 VAL B C 1
ATOM 5443 O O . VAL A 1 346 ? -3.110 -7.517 22.057 1.00 16.32 321 VAL B O 1
ATOM 5456 N N . GLY A 1 347 ? -2.143 -9.540 22.003 1.00 13.23 322 GLY B N 1
ATOM 5457 C CA . GLY A 1 347 ? -1.142 -9.079 21.064 1.00 13.53 322 GLY B CA 1
ATOM 5458 C C . GLY A 1 347 ? -0.167 -8.093 21.685 1.00 12.34 322 GLY B C 1
ATOM 5459 O O . GLY A 1 347 ? 0.004 -8.036 22.894 1.00 13.07 322 GLY B O 1
ATOM 5463 N N . TRP A 1 348 ? 0.502 -7.333 20.823 1.00 11.41 323 TRP B N 1
ATOM 5464 C CA . TRP A 1 348 ? 1.574 -6.454 21.269 1.00 10.64 323 TRP B CA 1
ATOM 5465 C C . TRP A 1 348 ? 1.823 -5.452 20.152 1.00 10.64 323 TRP B C 1
ATOM 5466 O O . TRP A 1 348 ? 1.800 -5.827 18.991 1.00 12.38 323 TRP B O 1
ATOM 5487 N N . ASN A 1 349 ? 2.077 -4.194 20.509 1.00 9.87 324 ASN B N 1
ATOM 5488 C CA . ASN A 1 349 ? 2.345 -3.127 19.545 1.00 8.77 324 ASN B CA 1
ATOM 5489 C C . ASN A 1 349 ? 3.835 -2.914 19.338 1.00 8.60 324 ASN B C 1
ATOM 5490 O O . ASN A 1 349 ? 4.637 -3.060 20.255 1.00 9.52 324 ASN B O 1
ATOM 5501 N N . THR A 1 350 ? 4.175 -2.480 18.117 1.00 8.71 325 THR B N 1
ATOM 5502 C CA . THR A 1 350 ? 5.426 -1.767 17.906 1.00 8.50 325 THR B CA 1
ATOM 5503 C C . THR A 1 350 ? 5.151 -0.266 17.963 1.00 8.21 325 THR B C 1
ATOM 5504 O O . THR A 1 350 ? 4.038 0.174 17.674 1.00 9.31 325 THR B O 1
ATOM 5515 N N . LEU A 1 351 ? 6.194 0.497 18.303 1.00 7.91 326 LEU B N 1
ATOM 5516 C CA . LEU A 1 351 ? 6.112 1.943 18.417 1.00 7.69 326 LEU B CA 1
ATOM 5517 C C . LEU A 1 351 ? 7.237 2.539 17.591 1.00 7.96 326 LEU B C 1
ATOM 5518 O O . LEU A 1 351 ? 8.405 2.417 17.948 1.00 8.47 326 LEU B O 1
ATOM 5534 N N . TYR A 1 352 ? 6.891 3.193 16.470 1.00 7.68 327 TYR B N 1
ATOM 5535 C CA . TYR A 1 352 ? 7.904 3.831 15.645 1.00 8.12 327 TYR B CA 1
ATOM 5536 C C . TYR A 1 352 ? 7.299 5.024 14.929 1.00 7.30 327 TYR B C 1
ATOM 5537 O O . TYR A 1 352 ? 6.145 5.016 14.546 1.00 7.92 327 TYR B O 1
ATOM 5555 N N . PHE A 1 353 ? 8.148 6.033 14.726 1.00 8.03 328 PHE B N 1
ATOM 5556 C CA . PHE A 1 353 ? 7.884 7.126 13.801 1.00 7.99 328 PHE B CA 1
ATOM 5557 C C . PHE A 1 353 ? 8.896 7.210 12.667 1.00 8.28 328 PHE B C 1
ATOM 5558 O O . PHE A 1 353 ? 8.659 7.963 11.716 1.00 9.78 328 PHE B O 1
ATOM 5575 N N . GLU A 1 354 ? 10.038 6.509 12.767 1.00 8.05 329 GLU B N 1
ATOM 5576 C CA . GLU A 1 354 ? 11.104 6.569 11.774 1.00 7.97 329 GLU B CA 1
ATOM 5577 C C . GLU A 1 354 ? 11.616 5.172 11.468 1.00 8.11 329 GLU B C 1
ATOM 5578 O O . GLU A 1 354 ? 11.581 4.270 12.313 1.00 8.55 329 GLU B O 1
ATOM 5590 N N . ASN A 1 355 ? 12.122 5.021 10.237 1.00 8.13 330 ASN B N 1
ATOM 5591 C CA . ASN A 1 355 ? 12.819 3.825 9.723 1.00 7.86 330 ASN B CA 1
ATOM 5592 C C . ASN A 1 355 ? 13.445 4.249 8.418 1.00 7.95 330 ASN B C 1
ATOM 5593 O O . ASN A 1 355 ? 13.437 5.431 8.075 1.00 9.09 330 ASN B O 1
ATOM 5604 N N . HIS A 1 356 ? 14.030 3.300 7.718 1.00 8.42 331 HIS B N 1
ATOM 5605 C CA . HIS A 1 356 ? 14.745 3.568 6.477 1.00 8.85 331 HIS B CA 1
ATOM 5606 C C . HIS A 1 356 ? 13.823 3.869 5.298 1.00 8.10 331 HIS B C 1
ATOM 5607 O O . HIS A 1 356 ? 14.317 4.184 4.209 1.00 9.25 331 HIS B O 1
ATOM 5621 N N . ASP A 1 357 ? 12.513 3.822 5.513 1.00 7.40 332 ASP B N 1
ATOM 5622 C CA . ASP A 1 357 ? 11.513 4.079 4.520 1.00 8.10 332 ASP B CA 1
ATOM 5623 C C . ASP A 1 357 ? 10.701 5.343 4.790 1.00 8.65 332 ASP B C 1
ATOM 5624 O O . ASP A 1 357 ? 9.755 5.637 4.036 1.00 9.30 332 ASP B O 1
ATOM 5633 N N . GLN A 1 358 ? 10.985 6.052 5.868 1.00 8.71 333 GLN B N 1
ATOM 5634 C CA . GLN A 1 358 ? 10.194 7.190 6.291 1.00 8.87 333 GLN B CA 1
ATOM 5635 C C . GLN A 1 358 ? 11.106 8.407 6.411 1.00 8.51 333 GLN B C 1
ATOM 5636 O O . GLN A 1 358 ? 12.295 8.275 6.770 1.00 9.62 333 GLN B O 1
ATOM 5650 N N . PRO A 1 359 ? 10.575 9.609 6.175 1.00 8.47 334 PRO B N 1
ATOM 5651 C CA . PRO A 1 359 ? 11.365 10.822 6.441 1.00 8.73 334 PRO B CA 1
ATOM 5652 C C . PRO A 1 359 ? 11.576 11.000 7.939 1.00 8.35 334 PRO B C 1
ATOM 5653 O O . PRO A 1 359 ? 11.015 10.308 8.797 1.00 8.82 334 PRO B O 1
ATOM 5664 N N . ARG A 1 360 ? 12.387 12.005 8.261 1.00 8.05 335 ARG B N 1
ATOM 5665 C CA . ARG A 1 360 ? 12.605 12.360 9.657 1.00 8.25 335 ARG B CA 1
ATOM 5666 C C . ARG A 1 360 ? 11.340 13.033 10.191 1.00 8.26 335 ARG B C 1
ATOM 5667 O O . ARG A 1 360 ? 10.837 13.977 9.584 1.00 8.91 335 ARG B O 1
ATOM 5688 N N . VAL A 1 361 ? 10.813 12.537 11.313 1.00 8.58 336 VAL B N 1
ATOM 5689 C CA . VAL A 1 361 ? 9.468 12.927 11.731 1.00 8.53 336 VAL B CA 1
ATOM 5690 C C . VAL A 1 361 ? 9.401 14.409 12.089 1.00 8.79 336 VAL B C 1
ATOM 5691 O O . VAL A 1 361 ? 8.367 15.061 11.855 1.00 8.94 336 VAL B O 1
ATOM 5704 N N . ILE A 1 362 ? 10.480 14.951 12.657 1.00 8.68 337 ILE B N 1
ATOM 5705 C CA . ILE A 1 362 ? 10.490 16.368 13.024 1.00 9.08 337 ILE B CA 1
ATOM 5706 C C . ILE A 1 362 ? 10.412 17.274 11.816 1.00 9.66 337 ILE B C 1
ATOM 5707 O O . ILE A 1 362 ? 9.803 18.345 11.876 1.00 11.02 337 ILE B O 1
ATOM 5723 N N . SER A 1 363 ? 11.013 16.873 10.693 1.00 8.51 338 SER B N 1
ATOM 5724 C CA . SER A 1 363 ? 10.904 17.630 9.454 1.00 8.80 338 SER B CA 1
ATOM 5725 C C . SER A 1 363 ? 9.542 17.428 8.813 1.00 9.22 338 SER B C 1
ATOM 5726 O O . SER A 1 363 ? 8.956 18.357 8.261 1.00 11.26 338 SER B O 1
ATOM 5734 N N . ARG A 1 364 ? 9.043 16.196 8.847 1.00 8.87 339 ARG B N 1
ATOM 5735 C CA . ARG A 1 364 ? 7.790 15.848 8.193 1.00 8.72 339 ARG B CA 1
ATOM 5736 C C . ARG A 1 364 ? 6.587 16.544 8.844 1.00 9.14 339 ARG B C 1
ATOM 5737 O O . ARG A 1 364 ? 5.709 17.075 8.153 1.00 10.37 339 ARG B O 1
ATOM 5758 N N . TRP A 1 365 ? 6.514 16.497 10.167 1.00 9.05 340 TRP B N 1
ATOM 5759 C CA . TRP A 1 365 ? 5.332 16.855 10.936 1.00 9.73 340 TRP B CA 1
ATOM 5760 C C . TRP A 1 365 ? 5.570 17.933 11.975 1.00 10.78 340 TRP B C 1
ATOM 5761 O O . TRP A 1 365 ? 4.611 18.317 12.627 1.00 13.56 340 TRP B O 1
ATOM 5782 N N . GLY A 1 366 ? 6.791 18.404 12.153 1.00 10.82 341 GLY B N 1
ATOM 5783 C CA . GLY A 1 366 ? 7.096 19.309 13.239 1.00 11.27 341 GLY B CA 1
ATOM 5784 C C . GLY A 1 366 ? 7.952 20.489 12.806 1.00 10.34 341 GLY B C 1
ATOM 5785 O O . GLY A 1 366 ? 7.888 20.957 11.688 1.00 11.49 341 GLY B O 1
ATOM 5789 N N . ASN A 1 367 ? 8.756 20.939 13.751 1.00 10.13 342 ASN B N 1
ATOM 5790 C CA . ASN A 1 367 ? 9.685 22.055 13.587 1.00 10.37 342 ASN B CA 1
ATOM 5791 C C . ASN A 1 367 ? 11.083 21.475 13.670 1.00 10.14 342 ASN B C 1
ATOM 5792 O O . ASN A 1 367 ? 11.412 20.792 14.645 1.00 12.01 342 ASN B O 1
ATOM 5803 N N . ASP A 1 368 ? 11.891 21.715 12.628 1.00 10.35 343 ASP B N 1
ATOM 5804 C CA . ASP A 1 368 ? 13.258 21.222 12.579 1.00 10.37 343 ASP B CA 1
ATOM 5805 C C . ASP A 1 368 ? 14.285 22.345 12.580 1.00 10.66 343 ASP B C 1
ATOM 5806 O O . ASP A 1 368 ? 15.443 22.128 12.211 1.00 11.16 343 ASP B O 1
ATOM 5815 N N . ARG A 1 369 ? 13.889 23.517 13.084 1.00 11.32 344 ARG B N 1
ATOM 5816 C CA . ARG A 1 369 ? 14.751 24.693 13.145 1.00 12.68 344 ARG B CA 1
ATOM 5817 C C . ARG A 1 369 ? 14.835 25.160 14.593 1.00 11.96 344 ARG B C 1
ATOM 5818 O O . ARG A 1 369 ? 15.482 24.499 15.410 1.00 11.98 344 ARG B O 1
ATOM 5839 N N . LYS A 1 370 ? 14.224 26.297 14.949 1.00 12.51 345 LYS B N 1
ATOM 5840 C CA A LYS A 1 370 ? 14.459 26.870 16.272 0.28 13.20 345 LYS B CA 1
ATOM 5841 C CA B LYS A 1 370 ? 14.474 26.857 16.273 0.72 13.84 345 LYS B CA 1
ATOM 5842 C C . LYS A 1 370 ? 13.928 25.989 17.399 1.00 13.35 345 LYS B C 1
ATOM 5843 O O . LYS A 1 370 ? 14.452 26.043 18.518 1.00 15.27 345 LYS B O 1
ATOM 5880 N N . LEU A 1 371 ? 12.868 25.217 17.142 1.00 11.97 346 LEU B N 1
ATOM 5881 C CA . LEU A 1 371 ? 12.284 24.330 18.138 1.00 11.41 346 LEU B CA 1
ATOM 5882 C C . LEU A 1 371 ? 12.632 22.869 17.864 1.00 10.95 346 LEU B C 1
ATOM 5883 O O . LEU A 1 371 ? 11.955 21.969 18.368 1.00 11.01 346 LEU B O 1
ATOM 5899 N N . ARG A 1 372 ? 13.708 22.605 17.131 1.00 10.54 347 ARG B N 1
ATOM 5900 C CA . ARG A 1 372 ? 14.048 21.225 16.789 1.00 10.09 347 ARG B CA 1
ATOM 5901 C C . ARG A 1 372 ? 14.204 20.350 18.025 1.00 9.98 347 ARG B C 1
ATOM 5902 O O . ARG A 1 372 ? 13.750 19.204 18.034 1.00 10.60 347 ARG B O 1
ATOM 5923 N N . LYS A 1 373 ? 14.951 20.808 19.031 1.00 10.59 348 LYS B N 1
ATOM 5924 C CA . LYS A 1 373 ? 15.164 19.955 20.199 1.00 10.96 348 LYS B CA 1
ATOM 5925 C C . LYS A 1 373 ? 13.854 19.674 20.917 1.00 10.90 348 LYS B C 1
ATOM 5926 O O . LYS A 1 373 ? 13.579 18.543 21.306 1.00 11.09 348 LYS B O 1
ATOM 5945 N N . GLU A 1 374 ? 13.060 20.709 21.165 1.00 10.73 349 GLU B N 1
ATOM 5946 C CA . GLU A 1 374 ? 11.803 20.513 21.870 1.00 10.48 349 GLU B CA 1
ATOM 5947 C C . GLU A 1 374 ? 10.899 19.571 21.085 1.00 10.78 349 GLU B C 1
ATOM 5948 O O . GLU A 1 374 ? 10.280 18.664 21.662 1.00 10.38 349 GLU B O 1
ATOM 5960 N N . CYS A 1 375 ? 10.832 19.768 19.771 1.00 9.67 350 CYS B N 1
ATOM 5961 C CA . CYS A 1 375 ? 9.956 18.986 18.914 1.00 9.31 350 CYS B CA 1
ATOM 5962 C C . CYS A 1 375 ? 10.411 17.527 18.856 1.00 8.78 350 CYS B C 1
ATOM 5963 O O . CYS A 1 375 ? 9.590 16.620 19.005 1.00 9.34 350 CYS B O 1
ATOM 5971 N N . ALA A 1 376 ? 11.707 17.280 18.716 1.00 8.99 351 ALA B N 1
ATOM 5972 C CA . ALA A 1 376 ? 12.195 15.910 18.690 1.00 9.31 351 ALA B CA 1
ATOM 5973 C C . ALA A 1 376 ? 11.857 15.206 20.000 1.00 9.02 351 ALA B C 1
ATOM 5974 O O . ALA A 1 376 ? 11.421 14.048 20.018 1.00 9.51 351 ALA B O 1
ATOM 5981 N N . LYS A 1 377 ? 12.101 15.890 21.118 1.00 9.37 352 LYS B N 1
ATOM 5982 C CA . LYS A 1 377 ? 11.798 15.333 22.434 1.00 9.15 352 LYS B CA 1
ATOM 5983 C C . LYS A 1 377 ? 10.292 15.108 22.604 1.00 9.10 352 LYS B C 1
ATOM 5984 O O . LYS A 1 377 ? 9.883 14.142 23.260 1.00 9.75 352 LYS B O 1
ATOM 6003 N N . ALA A 1 378 ? 9.449 15.987 22.040 1.00 8.86 353 ALA B N 1
ATOM 6004 C CA . ALA A 1 378 ? 8.002 15.852 22.132 1.00 9.17 353 ALA B CA 1
ATOM 6005 C C . ALA A 1 378 ? 7.511 14.607 21.405 1.00 9.06 353 ALA B C 1
ATOM 6006 O O . ALA A 1 378 ? 6.741 13.817 21.966 1.00 9.04 353 ALA B O 1
ATOM 6013 N N . PHE A 1 379 ? 7.931 14.413 20.156 1.00 9.08 354 PHE B N 1
ATOM 6014 C CA . PHE A 1 379 ? 7.533 13.193 19.453 1.00 9.13 354 PHE B CA 1
ATOM 6015 C C . PHE A 1 379 ? 8.035 11.950 20.183 1.00 9.47 354 PHE B C 1
ATOM 6016 O O . PHE A 1 379 ? 7.309 10.947 20.286 1.00 9.86 354 PHE B O 1
ATOM 6033 N N . ALA A 1 380 ? 9.257 11.999 20.714 1.00 8.66 355 ALA B N 1
ATOM 6034 C CA . ALA A 1 380 ? 9.777 10.842 21.442 1.00 9.19 355 ALA B CA 1
ATOM 6035 C C . ALA A 1 380 ? 8.933 10.523 22.670 1.00 8.68 355 ALA B C 1
ATOM 6036 O O . ALA A 1 380 ? 8.707 9.352 22.996 1.00 9.25 355 ALA B O 1
ATOM 6043 N N . THR A 1 381 ? 8.484 11.561 23.374 1.00 8.84 356 THR B N 1
ATOM 6044 C CA . THR A 1 381 ? 7.699 11.348 24.596 1.00 9.10 356 THR B CA 1
ATOM 6045 C C . THR A 1 381 ? 6.344 10.736 24.271 1.00 9.56 356 THR B C 1
ATOM 6046 O O . THR A 1 381 ? 5.890 9.794 24.944 1.00 9.80 356 THR B O 1
ATOM 6057 N N . VAL A 1 382 ? 5.677 11.246 23.240 1.00 9.59 357 VAL B N 1
ATOM 6058 C CA A VAL A 1 382 ? 4.388 10.677 22.903 0.25 10.11 357 VAL B CA 1
ATOM 6059 C CA B VAL A 1 382 ? 4.390 10.680 22.821 0.75 9.69 357 VAL B CA 1
ATOM 6060 C C . VAL A 1 382 ? 4.550 9.199 22.558 1.00 9.94 357 VAL B C 1
ATOM 6061 O O . VAL A 1 382 ? 3.731 8.376 22.956 1.00 11.68 357 VAL B O 1
ATOM 6086 N N . LEU A 1 383 ? 5.600 8.843 21.834 1.00 9.72 358 LEU B N 1
ATOM 6087 C CA . LEU A 1 383 ? 5.786 7.467 21.401 1.00 9.75 358 LEU B CA 1
ATOM 6088 C C . LEU A 1 383 ? 6.190 6.551 22.558 1.00 9.86 358 LEU B C 1
ATOM 6089 O O . LEU A 1 383 ? 5.607 5.472 22.762 1.00 10.94 358 LEU B O 1
ATOM 6105 N N . HIS A 1 384 ? 7.222 6.943 23.312 1.00 9.16 359 HIS B N 1
ATOM 6106 C CA . HIS A 1 384 ? 7.793 6.103 24.360 1.00 10.53 359 HIS B CA 1
ATOM 6107 C C . HIS A 1 384 ? 6.916 5.981 25.582 1.00 10.92 359 HIS B C 1
ATOM 6108 O O . HIS A 1 384 ? 7.103 5.050 26.361 1.00 12.99 359 HIS B O 1
ATOM 6122 N N . GLY A 1 385 ? 5.929 6.839 25.740 1.00 9.71 360 GLY B N 1
ATOM 6123 C CA . GLY A 1 385 ? 4.984 6.662 26.829 1.00 10.61 360 GLY B CA 1
ATOM 6124 C C . GLY A 1 385 ? 3.905 5.637 26.592 1.00 9.96 360 GLY B C 1
ATOM 6125 O O . GLY A 1 385 ? 3.114 5.390 27.502 1.00 10.41 360 GLY B O 1
ATOM 6129 N N . MET A 1 386 ? 3.835 5.072 25.387 1.00 9.85 361 MET B N 1
ATOM 6130 C CA . MET A 1 386 ? 2.816 4.119 25.005 1.00 9.85 361 MET B CA 1
ATOM 6131 C C . MET A 1 386 ? 3.198 2.676 25.325 1.00 9.25 361 MET B C 1
ATOM 6132 O O . MET A 1 386 ? 4.346 2.372 25.610 1.00 9.67 361 MET B O 1
ATOM 6146 N N . LYS A 1 387 ? 2.201 1.793 25.248 1.00 9.56 362 LYS B N 1
ATOM 6147 C CA . LYS A 1 387 ? 2.411 0.360 25.397 1.00 9.70 362 LYS B CA 1
ATOM 6148 C C . LYS A 1 387 ? 2.926 -0.254 24.112 1.00 9.25 362 LYS B C 1
ATOM 6149 O O . LYS A 1 387 ? 2.349 -0.055 23.045 1.00 9.81 362 LYS B O 1
ATOM 6168 N N . GLY A 1 388 ? 4.025 -0.977 24.214 1.00 9.35 363 GLY B N 1
ATOM 6169 C CA . GLY A 1 388 ? 4.597 -1.636 23.065 1.00 9.50 363 GLY B CA 1
ATOM 6170 C C . GLY A 1 388 ? 6.098 -1.605 23.128 1.00 9.55 363 GLY B C 1
ATOM 6171 O O . GLY A 1 388 ? 6.693 -1.173 24.117 1.00 11.48 363 GLY B O 1
ATOM 6175 N N . THR A 1 389 ? 6.751 -2.070 22.058 1.00 9.14 364 THR B N 1
ATOM 6176 C CA . THR A 1 389 ? 8.201 -2.080 21.956 1.00 9.50 364 THR B CA 1
ATOM 6177 C C . THR A 1 389 ? 8.633 -0.893 21.106 1.00 8.83 364 THR B C 1
ATOM 6178 O O . THR A 1 389 ? 8.302 -0.845 19.909 1.00 9.28 364 THR B O 1
ATOM 6189 N N . PRO A 1 390 ? 9.372 0.067 21.668 1.00 9.06 365 PRO B N 1
ATOM 6190 C CA . PRO A 1 390 ? 9.847 1.197 20.866 1.00 9.18 365 PRO B CA 1
ATOM 6191 C C . PRO A 1 390 ? 10.998 0.819 19.961 1.00 9.08 365 PRO B C 1
ATOM 6192 O O . PRO A 1 390 ? 11.885 0.042 20.323 1.00 9.55 365 PRO B O 1
ATOM 6203 N N . PHE A 1 391 ? 10.992 1.458 18.791 1.00 8.43 366 PHE B N 1
ATOM 6204 C CA . PHE A 1 391 ? 12.036 1.377 17.784 1.00 8.69 366 PHE B CA 1
ATOM 6205 C C . PHE A 1 391 ? 12.611 2.777 17.586 1.00 8.78 366 PHE B C 1
ATOM 6206 O O . PHE A 1 391 ? 11.853 3.734 17.370 1.00 9.56 366 PHE B O 1
ATOM 6223 N N . ILE A 1 392 ? 13.936 2.889 17.688 1.00 8.37 367 ILE B N 1
ATOM 6224 C CA . ILE A 1 392 ? 14.675 4.126 17.441 1.00 8.65 367 ILE B CA 1
ATOM 6225 C C . ILE A 1 392 ? 15.448 3.908 16.151 1.00 8.71 367 ILE B C 1
ATOM 6226 O O . ILE A 1 392 ? 16.251 2.972 16.068 1.00 9.37 367 ILE B O 1
ATOM 6242 N N . TYR A 1 393 ? 15.214 4.743 15.143 1.00 8.13 368 TYR B N 1
ATOM 6243 C CA . TYR A 1 393 ? 15.945 4.632 13.886 1.00 8.33 368 TYR B CA 1
ATOM 6244 C C . TYR A 1 393 ? 17.233 5.433 14.002 1.00 7.60 368 TYR B C 1
ATOM 6245 O O . TYR A 1 393 ? 17.224 6.534 14.547 1.00 9.43 368 TYR B O 1
ATOM 6263 N N . GLN A 1 394 ? 18.333 4.926 13.461 1.00 8.02 369 GLN B N 1
ATOM 6264 C CA . GLN A 1 394 ? 19.621 5.617 13.585 1.00 7.72 369 GLN B CA 1
ATOM 6265 C C . GLN A 1 394 ? 19.481 7.104 13.267 1.00 7.62 369 GLN B C 1
ATOM 6266 O O . GLN A 1 394 ? 19.008 7.493 12.196 1.00 8.08 369 GLN B O 1
ATOM 6280 N N . GLY A 1 395 ? 19.968 7.914 14.197 1.00 8.55 370 GLY B N 1
ATOM 6281 C CA . GLY A 1 395 ? 19.961 9.339 14.050 1.00 8.72 370 GLY B CA 1
ATOM 6282 C C . GLY A 1 395 ? 18.728 10.035 14.590 1.00 8.10 370 GLY B C 1
ATOM 6283 O O . GLY A 1 395 ? 18.745 11.249 14.809 1.00 8.67 370 GLY B O 1
ATOM 6287 N N . GLU A 1 396 ? 17.644 9.306 14.815 1.00 8.32 371 GLU B N 1
ATOM 6288 C CA . GLU A 1 396 ? 16.472 9.874 15.473 1.00 8.60 371 GLU B CA 1
ATOM 6289 C C . GLU A 1 396 ? 16.844 10.452 16.831 1.00 8.90 371 GLU B C 1
ATOM 6290 O O . GLU A 1 396 ? 16.353 11.527 17.242 1.00 8.80 371 GLU B O 1
ATOM 6302 N N . GLU A 1 397 ? 17.740 9.770 17.532 1.00 8.57 372 GLU B N 1
ATOM 6303 C CA . GLU A 1 397 ? 18.125 10.128 18.887 1.00 9.13 372 GLU B CA 1
ATOM 6304 C C . GLU A 1 397 ? 18.985 11.390 18.947 1.00 9.44 372 GLU B C 1
ATOM 6305 O O . GLU A 1 397 ? 19.202 11.891 20.046 1.00 10.21 372 GLU B O 1
ATOM 6317 N N . ILE A 1 398 ? 19.477 11.903 17.818 1.00 9.26 373 ILE B N 1
ATOM 6318 C CA . ILE A 1 398 ? 20.175 13.191 17.777 1.00 9.34 373 ILE B CA 1
ATOM 6319 C C . ILE A 1 398 ? 19.376 14.232 17.003 1.00 8.63 373 ILE B C 1
ATOM 6320 O O . ILE A 1 398 ? 19.865 15.349 16.771 1.00 9.71 373 ILE B O 1
ATOM 6336 N N . GLY A 1 399 ? 18.148 13.915 16.605 1.00 8.57 374 GLY B N 1
ATOM 6337 C CA . GLY A 1 399 ? 17.373 14.857 15.840 1.00 8.87 374 GLY B CA 1
ATOM 6338 C C . GLY A 1 399 ? 17.857 15.108 14.438 1.00 8.63 374 GLY B C 1
ATOM 6339 O O . GLY A 1 399 ? 17.818 16.250 13.966 1.00 9.41 374 GLY B O 1
ATOM 6343 N N . MET A 1 400 ? 18.269 14.053 13.733 1.00 8.59 375 MET B N 1
ATOM 6344 C CA . MET A 1 400 ? 18.536 14.189 12.336 1.00 8.65 375 MET B CA 1
ATOM 6345 C C . MET A 1 400 ? 17.285 14.646 11.576 1.00 8.26 375 MET B C 1
ATOM 6346 O O . MET A 1 400 ? 16.149 14.399 11.986 1.00 8.69 375 MET B O 1
ATOM 6360 N N . VAL A 1 401 ? 17.512 15.344 10.457 1.00 8.16 376 VAL B N 1
ATOM 6361 C CA . VAL A 1 401 ? 16.469 16.078 9.742 1.00 8.14 376 VAL B CA 1
ATOM 6362 C C . VAL A 1 401 ? 16.484 15.719 8.253 1.00 8.40 376 VAL B C 1
ATOM 6363 O O . VAL A 1 401 ? 17.437 15.122 7.742 1.00 8.87 376 VAL B O 1
ATOM 6376 N N . ASN A 1 402 ? 15.423 16.103 7.556 1.00 8.12 377 ASN B N 1
ATOM 6377 C CA . ASN A 1 402 ? 15.379 15.906 6.116 1.00 8.64 377 ASN B CA 1
ATOM 6378 C C . ASN A 1 402 ? 16.477 16.748 5.444 1.00 9.05 377 ASN B C 1
ATOM 6379 O O . ASN A 1 402 ? 16.957 17.749 5.981 1.00 9.60 377 ASN B O 1
ATOM 6390 N N . SER A 1 403 ? 16.845 16.328 4.248 1.00 9.51 378 SER B N 1
ATOM 6391 C CA . SER A 1 403 ? 17.882 16.968 3.446 1.00 10.39 378 SER B CA 1
ATOM 6392 C C . SER A 1 403 ? 17.320 17.972 2.446 1.00 10.22 378 SER B C 1
ATOM 6393 O O . SER A 1 403 ? 16.259 17.762 1.860 1.00 11.35 378 SER B O 1
ATOM 6401 N N . ASP A 1 404 ? 18.096 19.026 2.190 1.00 10.94 379 ASP B N 1
ATOM 6402 C CA . ASP A 1 404 ? 17.791 20.003 1.146 1.00 12.36 379 ASP B CA 1
ATOM 6403 C C . ASP A 1 404 ? 18.404 19.651 -0.204 1.00 12.35 379 ASP B C 1
ATOM 6404 O O . ASP A 1 404 ? 18.410 20.493 -1.091 1.00 13.65 379 ASP B O 1
ATOM 6413 N N . MET A 1 405 ? 18.926 18.456 -0.383 1.00 11.72 380 MET B N 1
ATOM 6414 C CA . MET A 1 405 ? 19.645 18.138 -1.623 1.00 12.22 380 MET B CA 1
ATOM 6415 C C . MET A 1 405 ? 18.696 18.183 -2.816 1.00 12.73 380 MET B C 1
ATOM 6416 O O . MET A 1 405 ? 17.483 17.956 -2.699 1.00 12.73 380 MET B O 1
ATOM 6430 N N . PRO A 1 406 ? 19.202 18.573 -3.981 1.00 13.80 381 PRO B N 1
ATOM 6431 C CA . PRO A 1 406 ? 18.336 18.625 -5.158 1.00 14.53 381 PRO B CA 1
ATOM 6432 C C . PRO A 1 406 ? 17.956 17.216 -5.599 1.00 12.85 381 PRO B C 1
ATOM 6433 O O . PRO A 1 406 ? 18.615 16.228 -5.274 1.00 13.13 381 PRO B O 1
ATOM 6444 N N . LEU A 1 407 ? 16.910 17.148 -6.422 1.00 13.84 382 LEU B N 1
ATOM 6445 C CA . LEU A 1 407 ? 16.363 15.866 -6.840 1.00 13.71 382 LEU B CA 1
ATOM 6446 C C . LEU A 1 407 ? 17.402 14.981 -7.514 1.00 12.54 382 LEU B C 1
ATOM 6447 O O . LEU A 1 407 ? 17.382 13.764 -7.334 1.00 13.16 382 LEU B O 1
ATOM 6463 N N . GLU A 1 408 ? 18.317 15.562 -8.286 1.00 13.17 383 GLU B N 1
ATOM 6464 C CA . GLU A 1 408 ? 19.313 14.766 -8.994 1.00 14.07 383 GLU B CA 1
ATOM 6465 C C . GLU A 1 408 ? 20.269 14.029 -8.066 1.00 13.87 383 GLU B C 1
ATOM 6466 O O . GLU A 1 408 ? 20.961 13.115 -8.525 1.00 15.04 383 GLU B O 1
ATOM 6478 N N . MET A 1 409 ? 20.321 14.394 -6.781 1.00 13.19 384 MET B N 1
ATOM 6479 C CA . MET A 1 409 ? 21.191 13.726 -5.823 1.00 13.66 384 MET B CA 1
ATOM 6480 C C . MET A 1 409 ? 20.526 12.529 -5.146 1.00 12.90 384 MET B C 1
ATOM 6481 O O . MET A 1 409 ? 21.198 11.761 -4.445 1.00 14.96 384 MET B O 1
ATOM 6495 N N . TYR A 1 410 ? 19.219 12.371 -5.298 1.00 12.44 385 TYR B N 1
ATOM 6496 C CA . TYR A 1 410 ? 18.566 11.234 -4.680 1.00 11.77 385 TYR B CA 1
ATOM 6497 C C . TYR A 1 410 ? 19.003 9.956 -5.385 1.00 12.02 385 TYR B C 1
ATOM 6498 O O . TYR A 1 410 ? 19.321 9.945 -6.585 1.00 14.63 385 TYR B O 1
ATOM 6516 N N . ASP A 1 411 ? 18.986 8.865 -4.631 1.00 11.13 386 ASP B N 1
ATOM 6517 C CA . ASP A 1 411 ? 19.341 7.531 -5.098 1.00 11.51 386 ASP B CA 1
ATOM 6518 C C . ASP A 1 411 ? 18.151 6.614 -5.327 1.00 10.47 386 ASP B C 1
ATOM 6519 O O . ASP A 1 411 ? 18.187 5.747 -6.201 1.00 12.40 386 ASP B O 1
ATOM 6528 N N . ASP A 1 412 ? 17.130 6.731 -4.514 1.00 10.87 387 ASP B N 1
ATOM 6529 C CA . ASP A 1 412 ? 16.110 5.689 -4.386 1.00 10.20 387 ASP B CA 1
ATOM 6530 C C . ASP A 1 412 ? 15.376 5.414 -5.695 1.00 9.99 387 ASP B C 1
ATOM 6531 O O . ASP A 1 412 ? 14.776 6.304 -6.302 1.00 10.19 387 ASP B O 1
ATOM 6540 N N . LEU A 1 413 ? 15.358 4.139 -6.097 1.00 10.06 388 LEU B N 1
ATOM 6541 C CA A LEU A 1 413 ? 14.583 3.700 -7.259 0.29 10.70 388 LEU B CA 1
ATOM 6542 C CA B LEU A 1 413 ? 14.598 3.753 -7.285 0.71 10.41 388 LEU B CA 1
ATOM 6543 C C . LEU A 1 413 ? 13.117 4.110 -7.169 1.00 9.95 388 LEU B C 1
ATOM 6544 O O . LEU A 1 413 ? 12.468 4.375 -8.181 1.00 10.51 388 LEU B O 1
ATOM 6575 N N . GLU A 1 414 ? 12.558 4.116 -5.953 1.00 9.06 389 GLU B N 1
ATOM 6576 C CA . GLU A 1 414 ? 11.159 4.488 -5.805 1.00 9.73 389 GLU B CA 1
ATOM 6577 C C . GLU A 1 414 ? 10.899 5.886 -6.374 1.00 9.54 389 GLU B C 1
ATOM 6578 O O . GLU A 1 414 ? 9.894 6.118 -7.075 1.00 9.67 389 GLU B O 1
ATOM 6590 N N . ILE A 1 415 ? 11.808 6.815 -6.100 1.00 9.79 390 ILE B N 1
ATOM 6591 C CA . ILE A 1 415 ? 11.683 8.188 -6.565 1.00 10.35 390 ILE B CA 1
ATOM 6592 C C . ILE A 1 415 ? 11.868 8.262 -8.066 1.00 10.26 390 ILE B C 1
ATOM 6593 O O . ILE A 1 415 ? 11.113 8.927 -8.773 1.00 11.09 390 ILE B O 1
ATOM 6609 N N . LYS A 1 416 ? 12.901 7.602 -8.576 1.00 10.83 391 LYS B N 1
ATOM 6610 C CA A LYS A 1 416 ? 13.156 7.634 -10.011 0.52 11.98 391 LYS B CA 1
ATOM 6611 C CA B LYS A 1 416 ? 13.152 7.648 -10.010 0.48 11.41 391 LYS B CA 1
ATOM 6612 C C . LYS A 1 416 ? 11.966 7.089 -10.785 1.00 11.10 391 LYS B C 1
ATOM 6613 O O . LYS A 1 416 ? 11.557 7.643 -11.820 1.00 11.32 391 LYS B O 1
ATOM 6650 N N . ASN A 1 417 ? 11.400 5.998 -10.306 1.00 10.47 392 ASN B N 1
ATOM 6651 C CA . ASN A 1 417 ? 10.303 5.379 -11.031 1.00 10.20 392 ASN B CA 1
ATOM 6652 C C . ASN A 1 417 ? 9.027 6.192 -10.934 1.00 9.94 392 ASN B C 1
ATOM 6653 O O . ASN A 1 417 ? 8.277 6.271 -11.904 1.00 10.45 392 ASN B O 1
ATOM 6664 N N . ALA A 1 418 ? 8.766 6.789 -9.775 1.00 10.33 393 ALA B N 1
ATOM 6665 C CA . ALA A 1 418 ? 7.586 7.632 -9.625 1.00 9.67 393 ALA B CA 1
ATOM 6666 C C . ALA A 1 418 ? 7.705 8.916 -10.448 1.00 9.95 393 ALA B C 1
ATOM 6667 O O . ALA A 1 418 ? 6.717 9.381 -11.007 1.00 10.49 393 ALA B O 1
ATOM 6674 N N . TYR A 1 419 ? 8.900 9.491 -10.538 1.00 9.78 394 TYR B N 1
ATOM 6675 C CA . TYR A 1 419 ? 9.062 10.663 -11.396 1.00 10.52 394 TYR B CA 1
ATOM 6676 C C . TYR A 1 419 ? 8.676 10.332 -12.825 1.00 10.64 394 TYR B C 1
ATOM 6677 O O . TYR A 1 419 ? 7.904 11.046 -13.488 1.00 10.86 394 TYR B O 1
ATOM 6695 N N . ARG A 1 420 ? 9.189 9.215 -13.321 1.00 11.15 395 ARG B N 1
ATOM 6696 C CA A ARG A 1 420 ? 8.878 8.828 -14.685 0.51 11.51 395 ARG B CA 1
ATOM 6697 C CA C ARG A 1 420 ? 8.878 8.809 -14.683 0.49 11.69 395 ARG B CA 1
ATOM 6698 C C . ARG A 1 420 ? 7.381 8.591 -14.878 1.00 10.93 395 ARG B C 1
ATOM 6699 O O . ARG A 1 420 ? 6.797 9.048 -15.864 1.00 12.34 395 ARG B O 1
ATOM 6740 N N . GLU A 1 421 ? 6.742 7.848 -13.967 1.00 10.87 396 GLU B N 1
ATOM 6741 C CA . GLU A 1 421 ? 5.338 7.521 -14.173 1.00 11.04 396 GLU B CA 1
ATOM 6742 C C . GLU A 1 421 ? 4.421 8.717 -13.939 1.00 11.13 396 GLU B C 1
ATOM 6743 O O . GLU A 1 421 ? 3.528 8.991 -14.750 1.00 12.07 396 GLU B O 1
ATOM 6755 N N . LEU A 1 422 ? 4.575 9.391 -12.797 1.00 10.52 397 LEU B N 1
ATOM 6756 C CA . LEU A 1 422 ? 3.607 10.416 -12.397 1.00 10.67 397 LEU B CA 1
ATOM 6757 C C . LEU A 1 422 ? 3.845 11.743 -13.080 1.00 11.03 397 LEU B C 1
ATOM 6758 O O . LEU A 1 422 ? 2.882 12.430 -13.411 1.00 12.35 397 LEU B O 1
ATOM 6774 N N . VAL A 1 423 ? 5.106 12.131 -13.255 1.00 10.90 398 VAL B N 1
ATOM 6775 C CA . VAL A 1 423 ? 5.418 13.441 -13.826 1.00 10.98 398 VAL B CA 1
ATOM 6776 C C . VAL A 1 423 ? 5.556 13.360 -15.332 1.00 12.04 398 VAL B C 1
ATOM 6777 O O . VAL A 1 423 ? 4.921 14.118 -16.071 1.00 14.12 398 VAL B O 1
ATOM 6790 N N . VAL A 1 424 ? 6.389 12.449 -15.822 1.00 11.39 399 VAL B N 1
ATOM 6791 C 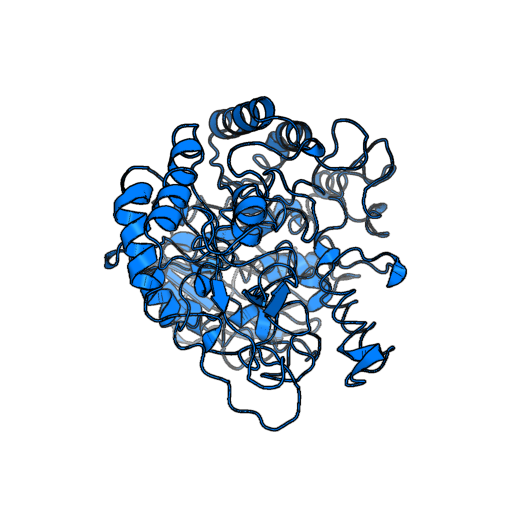CA . VAL A 1 424 ? 6.718 12.439 -17.243 1.00 12.07 399 VAL B CA 1
ATOM 6792 C C . VAL A 1 424 ? 5.617 11.799 -18.074 1.00 12.84 399 VAL B C 1
ATOM 6793 O O . VAL A 1 424 ? 5.200 12.338 -19.104 1.00 14.40 399 VAL B O 1
ATOM 6806 N N . GLU A 1 425 ? 5.185 10.598 -17.703 1.00 12.73 400 GLU B N 1
ATOM 6807 C CA . GLU A 1 425 ? 4.348 9.781 -18.580 1.00 13.88 400 GLU B CA 1
ATOM 6808 C C . GLU A 1 425 ? 2.868 10.108 -18.376 1.00 14.24 400 GLU B C 1
ATOM 6809 O O . GLU A 1 425 ? 2.184 10.540 -19.306 1.00 16.44 400 GLU B O 1
ATOM 6821 N N . ASN A 1 426 ? 2.355 9.914 -17.165 1.00 13.86 401 ASN B N 1
ATOM 6822 C CA . ASN A 1 426 ? 0.925 10.064 -16.922 1.00 14.43 401 ASN B CA 1
ATOM 6823 C C . ASN A 1 426 ? 0.516 11.488 -16.596 1.00 14.52 401 ASN B C 1
ATOM 6824 O O . ASN A 1 426 ? -0.668 11.815 -16.716 1.00 15.56 401 ASN B O 1
ATOM 6835 N N . LYS A 1 427 ? 1.458 12.314 -16.147 1.00 14.51 402 LYS B N 1
ATOM 6836 C CA . LYS A 1 427 ? 1.203 13.726 -15.869 1.00 15.37 402 LYS B CA 1
ATOM 6837 C C . LYS A 1 427 ? 0.090 13.916 -14.836 1.00 15.71 402 LYS B C 1
ATOM 6838 O O . LYS A 1 427 ? -0.715 14.834 -14.934 1.00 17.92 402 LYS B O 1
ATOM 6857 N N . THR A 1 428 ? 0.085 13.072 -13.794 1.00 13.90 403 THR B N 1
ATOM 6858 C CA . THR A 1 428 ? -0.834 13.249 -12.673 1.00 14.51 403 THR B CA 1
ATOM 6859 C C . THR A 1 428 ? -0.243 14.125 -11.577 1.00 14.16 403 THR B C 1
ATOM 6860 O O . THR A 1 428 ? -0.951 14.455 -10.620 1.00 15.54 403 THR B O 1
ATOM 6871 N N . MET A 1 429 ? 1.039 14.483 -11.690 1.00 14.57 404 MET B N 1
ATOM 6872 C CA A MET A 1 429 ? 1.679 15.429 -10.785 0.65 14.72 404 MET B CA 1
ATOM 6873 C CA B MET A 1 429 ? 1.652 15.446 -10.795 0.35 15.44 404 MET B CA 1
ATOM 6874 C C . MET A 1 429 ? 2.545 16.361 -11.609 1.00 13.83 404 MET B C 1
ATOM 6875 O O . MET A 1 429 ? 3.220 15.909 -12.537 1.00 14.76 404 MET B O 1
ATOM 6902 N N . SER A 1 430 ? 2.557 17.637 -11.261 1.00 14.40 405 SER B N 1
ATOM 6903 C CA . SER A 1 430 ? 3.524 18.514 -11.877 1.00 14.71 405 SER B CA 1
ATOM 6904 C C . SER A 1 430 ? 4.912 18.275 -11.291 1.00 14.23 405 SER B C 1
ATOM 6905 O O . SER A 1 430 ? 5.084 17.722 -10.206 1.00 13.09 405 SER B O 1
ATOM 6913 N N . GLU A 1 431 ? 5.916 18.741 -12.027 1.00 15.73 406 GLU B N 1
ATOM 6914 C CA . GLU A 1 431 ? 7.287 18.745 -11.526 1.00 17.24 406 GLU B CA 1
ATOM 6915 C C . GLU A 1 431 ? 7.366 19.378 -10.138 1.00 15.87 406 GLU B C 1
ATOM 6916 O O . GLU A 1 431 ? 7.978 18.826 -9.211 1.00 15.39 406 GLU B O 1
ATOM 6928 N N . LYS A 1 432 ? 6.808 20.581 -10.005 1.00 16.46 407 LYS B N 1
ATOM 6929 C CA . LYS A 1 432 ? 6.956 21.307 -8.750 1.00 15.70 407 LYS B CA 1
ATOM 6930 C C . LYS A 1 432 ? 6.290 20.561 -7.606 1.00 13.65 407 LYS B C 1
ATOM 6931 O O . LYS A 1 432 ? 6.830 20.516 -6.493 1.00 14.16 407 LYS B O 1
ATOM 6950 N N . GLU A 1 433 ? 5.110 19.993 -7.856 1.00 13.14 408 GLU B N 1
ATOM 6951 C CA A GLU A 1 433 ? 4.424 19.274 -6.793 0.40 12.92 408 GLU B CA 1
ATOM 6952 C CA B GLU A 1 433 ? 4.424 19.269 -6.797 0.60 12.04 408 GLU B CA 1
ATOM 6953 C C . GLU A 1 433 ? 5.186 18.016 -6.402 1.00 11.82 408 GLU B C 1
ATOM 6954 O O . GLU A 1 433 ? 5.267 17.689 -5.223 1.00 11.14 408 GLU B O 1
ATOM 6967 N N . PHE A 1 434 ? 5.756 17.311 -7.375 1.00 11.98 409 PHE B N 1
ATOM 6968 C CA . PHE A 1 434 ? 6.519 16.109 -7.065 1.00 11.54 409 PHE B CA 1
ATOM 6969 C C . PHE A 1 434 ? 7.769 16.438 -6.259 1.00 11.77 409 PHE B C 1
ATOM 6970 O O . PHE A 1 434 ? 8.067 15.772 -5.253 1.00 11.21 409 PHE B O 1
ATOM 6987 N N . VAL A 1 435 ? 8.506 17.477 -6.639 1.00 12.19 410 VAL B N 1
ATOM 6988 C CA . VAL A 1 435 ? 9.683 17.856 -5.867 1.00 12.66 410 VAL B CA 1
ATOM 6989 C C . VAL A 1 435 ? 9.289 18.184 -4.433 1.00 11.74 410 VAL B C 1
ATOM 6990 O O . VAL A 1 435 ? 9.955 17.766 -3.474 1.00 11.74 410 VAL B O 1
ATOM 7003 N N . LYS A 1 436 ? 8.207 18.942 -4.255 1.00 11.42 411 LYS B N 1
ATOM 7004 C CA A LYS A 1 436 ? 7.764 19.263 -2.905 0.75 12.02 411 LYS B CA 1
ATOM 7005 C CA B LYS A 1 436 ? 7.756 19.268 -2.909 0.25 11.97 411 LYS B CA 1
ATOM 7006 C C . LYS A 1 436 ? 7.461 18.003 -2.114 1.00 11.09 411 LYS B C 1
ATOM 7007 O O . LYS A 1 436 ? 7.803 17.913 -0.938 1.00 11.32 411 LYS B O 1
ATOM 7042 N N . ALA A 1 437 ? 6.796 17.034 -2.741 1.00 10.32 412 ALA B N 1
ATOM 7043 C CA . ALA A 1 437 ? 6.439 15.801 -2.053 1.00 10.13 412 ALA B CA 1
ATOM 7044 C C . ALA A 1 437 ? 7.675 14.989 -1.675 1.00 9.88 412 ALA B C 1
ATOM 7045 O O . ALA A 1 437 ? 7.750 14.437 -0.570 1.00 10.05 412 ALA B O 1
ATOM 7052 N N . VAL A 1 438 ? 8.661 14.909 -2.575 1.00 9.67 413 VAL B N 1
ATOM 7053 C CA A VAL A 1 438 ? 9.897 14.174 -2.288 0.80 9.49 413 VAL B CA 1
ATOM 7054 C CA B VAL A 1 438 ? 9.861 14.143 -2.247 0.20 9.74 413 VAL B CA 1
ATOM 7055 C C . VAL A 1 438 ? 10.675 14.827 -1.153 1.00 9.03 413 VAL B C 1
ATOM 7056 O O . VAL A 1 438 ? 11.284 14.153 -0.325 1.00 9.65 413 VAL B O 1
ATOM 7081 N N . MET A 1 439 ? 10.678 16.161 -1.105 1.00 9.29 414 MET B N 1
ATOM 7082 C CA A MET A 1 439 ? 11.376 16.851 -0.025 0.70 9.22 414 MET B CA 1
ATOM 7083 C CA B MET A 1 439 ? 11.357 16.880 -0.035 0.30 10.34 414 MET B CA 1
ATOM 7084 C C . MET A 1 439 ? 10.759 16.568 1.335 1.00 9.01 414 MET B C 1
ATOM 7085 O O . MET A 1 439 ? 11.446 16.743 2.340 1.00 10.42 414 MET B O 1
ATOM 7112 N N . ILE A 1 440 ? 9.490 16.170 1.384 1.00 9.41 415 ILE B N 1
ATOM 7113 C CA . ILE A 1 440 ? 8.831 15.803 2.627 1.00 9.98 415 ILE B CA 1
ATOM 7114 C C . ILE A 1 440 ? 9.016 14.324 2.942 1.00 9.73 415 ILE B C 1
ATOM 7115 O O . ILE A 1 440 ? 9.305 13.971 4.087 1.00 10.82 415 ILE B O 1
ATOM 7131 N N . LYS A 1 441 ? 8.788 13.425 1.958 1.00 9.56 416 LYS B N 1
ATOM 7132 C CA . LYS A 1 441 ? 8.611 12.002 2.230 1.00 9.74 416 LYS B CA 1
ATOM 7133 C C . LYS A 1 441 ? 9.637 11.076 1.582 1.00 10.60 416 LYS B C 1
ATOM 7134 O O . LYS A 1 441 ? 9.550 9.863 1.802 1.00 11.90 416 LYS B O 1
ATOM 7153 N N . GLY A 1 442 ? 10.582 11.569 0.789 1.00 9.60 417 GLY B N 1
ATOM 7154 C CA . GLY A 1 442 ? 11.528 10.672 0.136 1.00 9.95 417 GLY B CA 1
ATOM 7155 C C . GLY A 1 442 ? 12.227 9.752 1.111 1.00 9.45 417 GLY B C 1
ATOM 7156 O O . GLY A 1 442 ? 12.681 10.176 2.171 1.00 10.34 417 GLY B O 1
ATOM 7160 N N . ARG A 1 443 ? 12.397 8.474 0.740 1.00 9.14 418 ARG B N 1
ATOM 7161 C CA . ARG A 1 443 ? 13.065 7.539 1.654 1.00 8.65 418 ARG B CA 1
ATOM 7162 C C . ARG A 1 443 ? 14.502 7.943 1.912 1.00 8.51 418 ARG B C 1
ATOM 7163 O O . ARG A 1 443 ? 15.055 7.635 2.968 1.00 8.93 418 ARG B O 1
ATOM 7184 N N . ASP A 1 444 ? 15.138 8.653 0.967 1.00 8.71 419 ASP B N 1
ATOM 7185 C CA . ASP A 1 444 ? 16.542 9.000 1.132 1.00 9.03 419 ASP B CA 1
ATOM 7186 C C . ASP A 1 444 ? 16.800 9.968 2.273 1.00 8.71 419 ASP B C 1
ATOM 7187 O O . ASP A 1 444 ? 17.941 10.030 2.731 1.00 9.07 419 ASP B O 1
ATOM 7196 N N . HIS A 1 445 ? 15.790 10.678 2.784 1.00 8.60 420 HIS B N 1
ATOM 7197 C CA . HIS A 1 445 ? 16.020 11.495 3.978 1.00 9.12 420 HIS B CA 1
ATOM 7198 C C . HIS A 1 445 ? 16.467 10.669 5.170 1.00 9.80 420 HIS B C 1
ATOM 7199 O O . HIS A 1 445 ? 17.128 11.189 6.080 1.00 12.27 420 HIS B O 1
ATOM 7213 N N . ALA A 1 446 ? 16.103 9.383 5.189 1.00 8.93 421 ALA B N 1
ATOM 7214 C CA . ALA A 1 446 ? 16.514 8.448 6.230 1.00 9.13 421 ALA B CA 1
ATOM 7215 C C . ALA A 1 446 ? 17.877 7.831 5.965 1.00 8.76 421 ALA B C 1
ATOM 7216 O O . ALA A 1 446 ? 18.409 7.139 6.838 1.00 9.22 421 ALA B O 1
ATOM 7223 N N . ARG A 1 447 ? 18.412 7.979 4.754 1.00 7.89 422 ARG B N 1
ATOM 7224 C CA . ARG A 1 447 ? 19.527 7.165 4.272 1.00 8.34 422 ARG B CA 1
ATOM 7225 C C . ARG A 1 447 ? 20.823 7.947 4.087 1.00 8.09 422 ARG B C 1
ATOM 7226 O O . ARG A 1 447 ? 21.868 7.345 3.826 1.00 9.41 422 ARG B O 1
ATOM 7247 N N . THR A 1 448 ? 20.798 9.270 4.212 1.00 8.85 423 THR B N 1
ATOM 7248 C CA . THR A 1 448 ? 22.063 9.992 4.208 1.00 8.97 423 THR B CA 1
ATOM 7249 C C . THR A 1 448 ? 22.844 9.583 5.466 1.00 8.35 423 THR B C 1
ATOM 7250 O O . THR A 1 448 ? 22.245 9.223 6.481 1.00 10.15 423 THR B O 1
ATOM 7261 N N . PRO A 1 449 ? 24.171 9.585 5.410 1.00 8.77 424 PRO B N 1
ATOM 7262 C CA . PRO A 1 449 ? 24.928 8.944 6.479 1.00 9.70 424 PRO B CA 1
ATOM 7263 C C . PRO A 1 449 ? 24.705 9.508 7.877 1.00 9.28 424 PRO B C 1
ATOM 7264 O O . PRO A 1 449 ? 24.532 10.707 8.084 1.00 9.08 424 PRO B O 1
ATOM 7275 N N . MET A 1 450 ? 24.803 8.603 8.846 1.00 9.42 425 MET B N 1
ATOM 7276 C CA . MET A 1 450 ? 24.783 8.940 10.257 1.00 9.36 425 MET B CA 1
ATOM 7277 C C . MET A 1 450 ? 25.847 9.996 10.554 1.00 9.18 425 MET B C 1
ATOM 7278 O O . MET A 1 450 ? 26.972 9.944 10.053 1.00 9.83 425 MET B O 1
ATOM 7292 N N . GLN A 1 451 ? 25.486 10.935 11.419 1.00 8.71 426 GLN B N 1
ATOM 7293 C CA . GLN A 1 451 ? 26.286 12.144 11.643 1.00 9.20 426 GLN B CA 1
ATOM 7294 C C . GLN A 1 451 ? 27.018 12.033 12.976 1.00 9.06 426 GLN B C 1
ATOM 7295 O O . GLN A 1 451 ? 26.460 12.307 14.041 1.00 10.03 426 GLN B O 1
ATOM 7309 N N . TRP A 1 452 ? 28.283 11.624 12.921 1.00 8.70 427 TRP B N 1
ATOM 7310 C CA . TRP A 1 452 ? 29.071 11.319 14.104 1.00 9.41 427 TRP B CA 1
ATOM 7311 C C . TRP A 1 452 ? 29.740 12.553 14.699 1.00 9.69 427 TRP B C 1
ATOM 7312 O O . TRP A 1 452 ? 29.861 12.643 15.923 1.00 10.34 427 TRP B O 1
ATOM 7333 N N . ASP A 1 453 ? 30.224 13.465 13.870 1.00 10.01 428 ASP B N 1
ATOM 7334 C CA . ASP A 1 453 ? 30.921 14.651 14.368 1.00 10.22 428 ASP B CA 1
ATOM 7335 C C . ASP A 1 453 ? 30.825 15.731 13.300 1.00 9.97 428 ASP B C 1
ATOM 7336 O O . ASP A 1 453 ? 30.081 15.591 12.327 1.00 10.05 428 ASP B O 1
ATOM 7345 N N . ALA A 1 454 ? 31.497 16.864 13.532 1.00 11.03 429 ALA B N 1
ATOM 7346 C CA . ALA A 1 454 ? 31.410 18.009 12.652 1.00 10.88 429 ALA B CA 1
ATOM 7347 C C . ALA A 1 454 ? 32.535 18.060 11.632 1.00 10.83 429 ALA B C 1
ATOM 7348 O O . ALA A 1 454 ? 32.648 19.064 10.921 1.00 12.35 429 ALA B O 1
ATOM 7355 N N . GLY A 1 455 ? 33.393 17.041 11.577 1.00 11.45 430 GLY B N 1
ATOM 7356 C CA . GLY A 1 455 ? 34.449 16.983 10.584 1.00 12.45 430 GLY B CA 1
ATOM 7357 C C . GLY A 1 455 ? 33.953 16.512 9.228 1.00 10.94 430 GLY B C 1
ATOM 7358 O O . GLY A 1 455 ? 32.760 16.377 8.979 1.00 11.45 430 GLY B O 1
ATOM 7362 N N . LYS A 1 456 ? 34.897 16.287 8.322 1.00 12.03 431 LYS B N 1
ATOM 7363 C CA . LYS A 1 456 ? 34.542 15.970 6.946 1.00 12.63 431 LYS B CA 1
ATOM 7364 C C . LYS A 1 456 ? 33.611 14.758 6.891 1.00 11.10 431 LYS B C 1
ATOM 7365 O O . LYS A 1 456 ? 33.831 13.740 7.561 1.00 11.31 431 LYS B O 1
ATOM 7384 N N . HIS A 1 457 ? 32.540 14.875 6.115 1.00 10.63 432 HIS B N 1
ATOM 7385 C CA . HIS A 1 457 ? 31.533 13.813 5.975 1.00 10.70 432 HIS B CA 1
ATOM 7386 C C . HIS A 1 457 ? 30.964 13.385 7.318 1.00 9.94 432 HIS B C 1
ATOM 7387 O O . HIS A 1 457 ? 30.553 12.235 7.470 1.00 9.94 432 HIS B O 1
ATOM 7401 N N . ALA A 1 458 ? 30.938 14.311 8.284 1.00 10.04 433 ALA B N 1
ATOM 7402 C CA . ALA A 1 458 ? 30.412 14.058 9.624 1.00 9.87 433 ALA B CA 1
ATOM 7403 C C . ALA A 1 458 ? 31.095 12.873 10.293 1.00 10.03 433 ALA B C 1
ATOM 7404 O O . ALA A 1 458 ? 30.534 12.271 11.206 1.00 10.10 433 ALA B O 1
ATOM 7411 N N . GLY A 1 459 ? 32.326 12.555 9.907 1.00 10.18 434 GLY B N 1
ATOM 7412 C CA . GLY A 1 459 ? 33.006 11.426 10.518 1.00 11.47 434 GLY B CA 1
ATOM 7413 C C . GLY A 1 459 ? 32.481 10.075 10.097 1.00 11.40 434 GLY B C 1
ATOM 7414 O O . GLY A 1 459 ? 32.871 9.061 10.683 1.00 13.37 434 GLY B O 1
ATOM 7418 N N . PHE A 1 460 ? 31.609 10.024 9.088 1.00 10.49 435 PHE B N 1
ATOM 7419 C CA . PHE A 1 460 ? 31.088 8.744 8.600 1.00 10.38 435 PHE B CA 1
ATOM 7420 C C . PHE A 1 460 ? 32.131 7.985 7.806 1.00 10.29 435 PHE B C 1
ATOM 7421 O O . PHE A 1 460 ? 32.146 6.745 7.846 1.00 10.59 435 PHE B O 1
ATOM 7438 N N . THR A 1 461 ? 32.983 8.696 7.060 1.00 11.30 436 THR B N 1
ATOM 7439 C CA . THR A 1 461 ? 33.961 8.088 6.170 1.00 11.30 436 THR B CA 1
ATOM 7440 C C . THR A 1 461 ? 35.153 9.018 6.005 1.00 12.37 436 THR B C 1
ATOM 7441 O O . THR A 1 461 ? 35.016 10.242 6.054 1.00 13.04 436 THR B O 1
ATOM 7452 N N . ALA A 1 462 ? 36.310 8.418 5.775 1.00 13.02 437 ALA B N 1
ATOM 7453 C CA . ALA A 1 462 ? 37.508 9.109 5.330 1.00 14.78 437 ALA B CA 1
ATOM 7454 C C . ALA A 1 462 ? 37.597 9.199 3.820 1.00 15.39 437 ALA B C 1
ATOM 7455 O O . ALA A 1 462 ? 38.479 9.897 3.309 1.00 17.66 437 ALA B O 1
ATOM 7462 N N . GLY A 1 463 ? 36.712 8.517 3.107 1.00 13.94 438 GLY B N 1
ATOM 7463 C CA . GLY A 1 463 ? 36.636 8.528 1.654 1.00 14.60 438 GLY B CA 1
ATOM 7464 C C . GLY A 1 463 ? 35.516 9.415 1.162 1.00 14.95 438 GLY B C 1
ATOM 7465 O O . GLY A 1 463 ? 35.306 10.519 1.668 1.00 16.65 438 GLY B O 1
ATOM 7469 N N . ASP A 1 464 ? 34.792 8.938 0.156 1.00 14.15 439 ASP B N 1
ATOM 7470 C CA . ASP A 1 464 ? 33.691 9.673 -0.467 1.00 14.74 439 ASP B CA 1
ATOM 7471 C C . ASP A 1 464 ? 32.394 8.924 -0.191 1.00 13.25 439 ASP B C 1
ATOM 7472 O O . ASP A 1 464 ? 32.257 7.788 -0.659 1.00 13.80 439 ASP B O 1
ATOM 7481 N N . PRO A 1 465 ? 31.422 9.489 0.522 1.00 11.96 440 PRO B N 1
ATOM 7482 C CA . PRO A 1 465 ? 30.245 8.705 0.909 1.00 11.02 440 PRO B CA 1
ATOM 7483 C C . PRO A 1 465 ? 29.385 8.337 -0.289 1.00 11.30 440 PRO B C 1
ATOM 7484 O O . PRO A 1 465 ? 29.326 9.058 -1.276 1.00 11.84 440 PRO B O 1
ATOM 7495 N N . TRP A 1 466 ? 28.656 7.215 -0.164 1.00 10.88 441 TRP B N 1
ATOM 7496 C CA . TRP A 1 466 ? 27.844 6.730 -1.283 1.00 11.00 441 TRP B CA 1
ATOM 7497 C C . TRP A 1 466 ? 26.724 7.703 -1.661 1.00 10.88 441 TRP B C 1
ATOM 7498 O O . TRP A 1 466 ? 26.269 7.699 -2.804 1.00 12.08 441 TRP B O 1
ATOM 7519 N N . ILE A 1 467 ? 26.265 8.514 -0.715 1.00 10.76 442 ILE B N 1
ATOM 7520 C CA . ILE A 1 467 ? 25.326 9.619 -0.941 1.00 11.07 442 ILE B CA 1
ATOM 7521 C C . ILE A 1 467 ? 25.738 10.731 0.004 1.00 11.36 442 ILE B C 1
ATOM 7522 O O . ILE A 1 467 ? 26.340 10.453 1.043 1.00 11.13 442 ILE B O 1
ATOM 7538 N N . PRO A 1 468 ? 25.570 11.998 -0.376 1.00 13.01 443 PRO B N 1
ATOM 7539 C CA A PRO A 1 468 ? 26.130 13.053 0.474 0.76 13.51 443 PRO B CA 1
ATOM 7540 C CA B PRO A 1 468 ? 26.123 13.064 0.467 0.24 12.75 443 PRO B CA 1
ATOM 7541 C C . PRO A 1 468 ? 25.511 13.092 1.860 1.00 11.33 443 PRO B C 1
ATOM 7542 O O . PRO A 1 468 ? 24.314 12.838 2.050 1.00 11.09 443 PRO B O 1
ATOM 7563 N N . VAL A 1 469 ? 26.342 13.468 2.828 1.00 10.97 444 VAL B N 1
ATOM 7564 C CA . VAL A 1 469 ? 25.846 13.739 4.168 1.00 10.08 444 VAL B CA 1
ATOM 7565 C C . VAL A 1 469 ? 24.949 14.974 4.144 1.00 10.01 444 VAL B C 1
ATOM 7566 O O . VAL A 1 469 ? 25.185 15.936 3.398 1.00 10.83 444 VAL B O 1
ATOM 7579 N N . ASN A 1 470 ? 23.873 14.936 4.927 1.00 9.62 445 ASN B N 1
ATOM 7580 C CA . ASN A 1 470 ? 22.970 16.079 5.034 1.00 9.67 445 ASN B CA 1
ATOM 7581 C C . ASN A 1 470 ? 23.759 17.346 5.367 1.00 9.43 445 ASN B C 1
ATOM 7582 O O . ASN A 1 470 ? 24.607 17.335 6.265 1.00 9.95 445 ASN B O 1
ATOM 7593 N N . SER A 1 471 ? 23.452 18.446 4.665 1.00 10.62 446 SER B N 1
ATOM 7594 C CA . SER A 1 471 ? 24.228 19.675 4.756 1.00 11.06 446 SER B CA 1
ATOM 7595 C C . SER A 1 471 ? 24.205 20.310 6.137 1.00 10.97 446 SER B C 1
ATOM 7596 O O . SER A 1 471 ? 25.015 21.214 6.368 1.00 12.12 446 SER B O 1
ATOM 7604 N N . ARG A 1 472 ? 23.323 19.895 7.052 1.00 10.09 447 ARG B N 1
ATOM 7605 C CA . ARG A 1 472 ? 23.224 20.454 8.395 1.00 10.17 447 ARG B CA 1
ATOM 7606 C C . ARG A 1 472 ? 24.062 19.683 9.422 1.00 10.38 447 ARG B C 1
ATOM 7607 O O . ARG A 1 472 ? 23.957 19.945 10.624 1.00 10.69 447 ARG B O 1
ATOM 7628 N N . TYR A 1 473 ? 24.923 18.778 8.971 1.00 10.14 448 TYR B N 1
ATOM 7629 C CA . TYR A 1 473 ? 25.599 17.879 9.908 1.00 9.98 448 TYR B CA 1
ATOM 7630 C C . TYR A 1 473 ? 26.520 18.612 10.883 1.00 10.40 448 TYR B C 1
ATOM 7631 O O . TYR A 1 473 ? 26.818 18.071 11.945 1.00 10.70 448 TYR B O 1
ATOM 7649 N N . GLN A 1 474 ? 27.047 19.794 10.534 1.00 10.60 449 GLN B N 1
ATOM 7650 C CA . GLN A 1 474 ? 27.987 20.438 11.445 1.00 11.09 449 GLN B CA 1
ATOM 7651 C C . GLN A 1 474 ? 27.309 20.882 12.728 1.00 11.32 449 GLN B C 1
ATOM 7652 O O . GLN A 1 474 ? 27.993 21.045 13.747 1.00 13.04 449 GLN B O 1
ATOM 7666 N N . ASP A 1 475 ? 25.991 21.060 12.696 1.00 11.31 450 ASP B N 1
ATOM 7667 C CA . ASP A 1 475 ? 25.201 21.455 13.852 1.00 12.47 450 ASP B CA 1
ATOM 7668 C C . ASP A 1 475 ? 24.495 20.296 14.551 1.00 11.45 450 ASP B C 1
ATOM 7669 O O . ASP A 1 475 ? 24.032 20.459 15.685 1.00 14.54 450 ASP B O 1
ATOM 7678 N N . ILE A 1 476 ? 24.395 19.138 13.911 1.00 10.50 451 ILE B N 1
ATOM 7679 C CA . ILE A 1 476 ? 23.567 18.006 14.372 1.00 10.32 451 ILE B CA 1
ATOM 7680 C C . ILE A 1 476 ? 24.431 16.752 14.272 1.00 9.48 451 ILE B C 1
ATOM 7681 O O . ILE A 1 476 ? 24.616 16.221 13.170 1.00 9.94 451 ILE B O 1
ATOM 7697 N N . ASN A 1 477 ? 25.012 16.301 15.383 1.00 9.38 452 ASN B N 1
ATOM 7698 C CA . ASN A 1 477 ? 25.916 15.161 15.291 1.00 9.62 452 ASN B CA 1
ATOM 7699 C C . ASN A 1 477 ? 26.136 14.598 16.692 1.00 9.68 452 ASN B C 1
ATOM 7700 O O . ASN A 1 477 ? 25.824 15.232 17.703 1.00 9.83 452 ASN B O 1
ATOM 7711 N N . VAL A 1 478 ? 26.658 13.379 16.741 1.00 9.60 453 VAL B N 1
ATOM 7712 C CA . VAL A 1 478 ? 26.839 12.709 18.021 1.00 9.98 453 VAL B CA 1
ATOM 7713 C C . VAL A 1 478 ? 27.791 13.489 18.910 1.00 10.09 453 VAL B C 1
ATOM 7714 O O . VAL A 1 478 ? 27.553 13.623 20.109 1.00 11.02 453 VAL B O 1
ATOM 7727 N N . LYS A 1 479 ? 28.900 13.981 18.353 1.00 10.92 454 LYS B N 1
ATOM 7728 C CA A LYS A 1 479 ? 29.888 14.688 19.155 0.59 11.15 454 LYS B CA 1
ATOM 7729 C CA B LYS A 1 479 ? 29.888 14.686 19.159 0.41 11.38 454 LYS B CA 1
ATOM 7730 C C . LYS A 1 479 ? 29.255 15.843 19.919 1.00 11.45 454 LYS B C 1
ATOM 7731 O O . LYS A 1 479 ? 29.436 15.967 21.134 1.00 12.28 454 LYS B O 1
ATOM 7768 N N . GLU A 1 480 ? 28.503 16.706 19.224 1.00 11.51 455 GLU B N 1
ATOM 7769 C CA . GLU A 1 480 ? 27.905 17.854 19.903 1.00 12.12 455 GLU B CA 1
ATOM 7770 C C . GLU A 1 480 ? 26.808 17.410 20.858 1.00 12.49 455 GLU B C 1
ATOM 7771 O O . GLU A 1 480 ? 26.608 18.017 21.919 1.00 12.94 455 GLU B O 1
ATOM 7783 N N . SER A 1 481 ? 26.096 16.337 20.506 1.00 11.26 456 SER B N 1
ATOM 7784 C CA . SER A 1 481 ? 25.043 15.846 21.390 1.00 11.62 456 SER B CA 1
ATOM 7785 C C . SER A 1 481 ? 25.592 15.357 22.722 1.00 12.20 456 SER B C 1
ATOM 7786 O O . SER A 1 481 ? 24.980 15.580 23.770 1.00 13.49 456 SER B O 1
ATOM 7794 N N . LEU A 1 482 ? 26.752 14.711 22.714 1.00 12.49 457 LEU B N 1
ATOM 7795 C CA . LEU A 1 482 ? 27.312 14.188 23.949 1.00 13.91 457 LEU B CA 1
ATOM 7796 C C . LEU A 1 482 ? 27.935 15.282 24.787 1.00 14.88 457 LEU B C 1
ATOM 7797 O O . LEU A 1 482 ? 28.149 15.063 25.981 1.00 16.33 457 LEU B O 1
ATOM 7813 N N . GLU A 1 483 ? 28.222 16.443 24.192 1.00 14.88 458 GLU B N 1
ATOM 7814 C CA . GLU A 1 483 ? 28.757 17.588 24.906 1.00 15.88 458 GLU B CA 1
ATOM 7815 C C . GLU A 1 483 ? 27.661 18.470 25.494 1.00 17.12 458 GLU B C 1
ATOM 7816 O O . GLU A 1 483 ? 27.974 19.369 26.281 1.00 19.65 458 GLU B O 1
ATOM 7828 N N . ASP A 1 484 ? 26.393 18.237 25.148 1.00 15.63 459 ASP B N 1
ATOM 7829 C CA . ASP A 1 484 ? 25.285 19.124 25.508 1.00 15.24 459 ASP B CA 1
ATOM 7830 C C . ASP A 1 484 ? 24.331 18.363 26.419 1.00 14.75 459 ASP B C 1
ATOM 7831 O O . ASP A 1 484 ? 23.603 17.483 25.961 1.00 14.63 459 ASP B O 1
ATOM 7840 N N . GLN A 1 485 ? 24.290 18.720 27.710 1.00 15.71 460 GLN B N 1
ATOM 7841 C CA . GLN A 1 485 ? 23.366 18.029 28.619 1.00 16.53 460 GLN B CA 1
ATOM 7842 C C . GLN A 1 485 ? 21.898 18.207 28.224 1.00 15.76 460 GLN B C 1
ATOM 7843 O O . GLN A 1 485 ? 21.062 17.388 28.622 1.00 17.07 460 GLN B O 1
ATOM 7857 N N . ASP A 1 486 ? 21.571 19.236 27.452 1.00 15.50 461 ASP B N 1
ATOM 7858 C CA . ASP A 1 486 ? 20.216 19.471 26.962 1.00 15.30 461 ASP B CA 1
ATOM 7859 C C . ASP A 1 486 ? 19.949 18.788 25.618 1.00 13.80 461 ASP B C 1
ATOM 7860 O O . ASP A 1 486 ? 18.944 19.084 24.968 1.00 13.35 461 ASP B O 1
ATOM 7869 N N . SER A 1 487 ? 20.810 17.864 25.202 1.00 12.89 462 SER B N 1
ATOM 7870 C CA . SER A 1 487 ? 20.651 17.256 23.888 1.00 11.44 462 SER B CA 1
ATOM 7871 C C . SER A 1 487 ? 19.442 16.331 23.814 1.00 11.19 462 SER B C 1
ATOM 7872 O O . SER A 1 487 ? 18.973 15.750 24.791 1.00 11.27 462 SER B O 1
ATOM 7880 N N . ILE A 1 488 ? 18.971 16.168 22.580 1.00 10.39 463 ILE B N 1
ATOM 7881 C CA . ILE A 1 488 ? 17.986 15.136 22.283 1.00 10.19 463 ILE B CA 1
ATOM 7882 C C . ILE A 1 488 ? 18.511 13.768 22.704 1.00 10.02 463 ILE B C 1
ATOM 7883 O O . ILE A 1 488 ? 17.766 12.951 23.264 1.00 10.61 463 ILE B O 1
ATOM 7899 N N . PHE A 1 489 ? 19.807 13.515 22.493 1.00 9.84 464 PHE B N 1
ATOM 7900 C CA . PHE A 1 489 ? 20.385 12.226 22.841 1.00 10.30 464 PHE B CA 1
ATOM 7901 C C . PHE A 1 489 ? 20.139 11.887 24.296 1.00 10.88 464 PHE B C 1
ATOM 7902 O O . PHE A 1 489 ? 19.719 10.778 24.615 1.00 10.73 464 PHE B O 1
ATOM 7919 N N . PHE A 1 490 ? 20.478 12.801 25.214 1.00 10.84 465 PHE B N 1
ATOM 7920 C CA . PHE A 1 490 ? 20.315 12.463 26.626 1.00 11.20 465 PHE B CA 1
ATOM 7921 C C . PHE A 1 490 ? 18.846 12.322 27.010 1.00 11.07 465 PHE B C 1
ATOM 7922 O O . PHE A 1 490 ? 18.530 11.587 27.955 1.00 11.09 465 PHE B O 1
ATOM 7939 N N . TYR A 1 491 ? 17.949 12.995 26.290 1.00 10.30 466 TYR B N 1
ATOM 7940 C CA . TYR A 1 491 ? 16.529 12.808 26.522 1.00 10.21 466 TYR B CA 1
ATOM 7941 C C . TYR A 1 491 ? 16.091 11.397 26.130 1.00 10.59 466 TYR B C 1
ATOM 7942 O O . TYR A 1 491 ? 15.382 10.725 26.890 1.00 10.57 466 TYR B O 1
ATOM 7960 N N . TYR A 1 492 ? 16.512 10.920 24.953 1.00 10.56 467 TYR B N 1
ATOM 7961 C CA . TYR A 1 492 ? 16.248 9.532 24.584 1.00 10.14 467 TYR B CA 1
ATOM 7962 C C . TYR A 1 492 ? 16.860 8.568 25.605 1.00 10.44 467 TYR B C 1
ATOM 7963 O O . TYR A 1 492 ? 16.245 7.572 25.984 1.00 10.80 467 TYR B O 1
ATOM 7981 N N . GLN A 1 493 ? 18.110 8.805 26.001 1.00 10.24 468 GLN B N 1
ATOM 7982 C CA . GLN A 1 493 ? 18.754 7.926 26.975 1.00 10.81 468 GLN B CA 1
ATOM 7983 C C . GLN A 1 493 ? 17.921 7.842 28.242 1.00 10.66 468 GLN B C 1
ATOM 7984 O O . GLN A 1 493 ? 17.768 6.762 28.828 1.00 11.13 468 GLN B O 1
ATOM 7998 N N . LYS A 1 494 ? 17.355 8.977 28.657 1.00 10.98 469 LYS B N 1
ATOM 7999 C CA A LYS A 1 494 ? 16.519 9.027 29.857 0.54 10.93 469 LYS B CA 1
ATOM 8000 C CA B LYS A 1 494 ? 16.526 9.017 29.861 0.46 11.39 469 LYS B CA 1
ATOM 8001 C C . LYS A 1 494 ? 15.201 8.284 29.648 1.00 11.08 469 LYS B C 1
ATOM 8002 O O . LYS A 1 494 ? 14.753 7.554 30.535 1.00 11.71 469 LYS B O 1
ATOM 8039 N N . LEU A 1 495 ? 14.554 8.458 28.482 1.00 10.93 470 LEU B N 1
ATOM 8040 C CA . LEU A 1 495 ? 13.321 7.709 28.210 1.00 10.64 470 LEU B CA 1
ATOM 8041 C C . LEU A 1 495 ? 13.564 6.205 28.280 1.00 10.44 470 LEU B C 1
ATOM 8042 O O . LEU A 1 495 ? 12.715 5.455 28.779 1.00 11.13 470 LEU B O 1
ATOM 8058 N N . ILE A 1 496 ? 14.712 5.747 27.771 1.00 10.87 471 ILE B N 1
ATOM 8059 C CA . ILE A 1 496 ? 15.011 4.318 27.813 1.00 11.30 471 ILE B CA 1
ATOM 8060 C C . ILE A 1 496 ? 15.242 3.868 29.257 1.00 11.33 471 ILE B C 1
ATOM 8061 O O . ILE A 1 496 ? 14.755 2.816 29.685 1.00 12.20 471 ILE B O 1
ATOM 8077 N N . GLN A 1 497 ? 16.003 4.643 30.023 1.00 11.80 472 GLN B N 1
ATOM 8078 C CA . GLN A 1 497 ? 16.218 4.319 31.437 1.00 12.61 472 GLN B CA 1
ATOM 8079 C C . GLN A 1 497 ? 14.897 4.237 32.187 1.00 12.40 472 GLN B C 1
ATOM 8080 O O . GLN A 1 497 ? 14.692 3.355 33.024 1.00 13.27 472 GLN B O 1
ATOM 8094 N N . LEU A 1 498 ? 14.004 5.199 31.950 1.00 11.86 473 LEU B N 1
ATOM 8095 C CA . LEU A 1 498 ? 12.720 5.201 32.649 1.00 12.20 473 LEU B CA 1
ATOM 8096 C C . LEU A 1 498 ? 11.942 3.931 32.355 1.00 12.14 473 LEU B C 1
ATOM 8097 O O . LEU A 1 498 ? 11.319 3.347 33.254 1.00 13.11 473 LEU B O 1
ATOM 8113 N N . ARG A 1 499 ? 11.960 3.483 31.094 1.00 12.45 474 ARG B N 1
ATOM 8114 C CA A ARG A 1 499 ? 11.240 2.271 30.730 0.63 12.97 474 ARG B CA 1
ATOM 8115 C CA B ARG A 1 499 ? 11.249 2.268 30.722 0.37 12.74 474 ARG B CA 1
ATOM 8116 C C . ARG A 1 499 ? 11.788 1.068 31.482 1.00 14.05 474 ARG B C 1
ATOM 8117 O O . ARG A 1 499 ? 11.036 0.161 31.846 1.00 16.30 474 ARG B O 1
ATOM 8158 N N . LYS A 1 500 ? 13.094 1.040 31.721 1.00 14.57 475 LYS B N 1
ATOM 8159 C CA . LYS A 1 500 ? 13.700 -0.058 32.472 1.00 17.20 475 LYS B CA 1
ATOM 8160 C C . LYS A 1 500 ? 13.400 0.021 33.962 1.00 17.82 475 LYS B C 1
ATOM 8161 O O . LYS A 1 500 ? 13.443 -1.003 34.635 1.00 20.70 475 LYS B O 1
ATOM 8180 N N . GLN A 1 501 ? 13.072 1.192 34.479 1.00 15.58 476 GLN B N 1
ATOM 8181 C CA . GLN A 1 501 ? 12.815 1.395 35.893 1.00 16.34 476 GLN B CA 1
ATOM 8182 C C . GLN A 1 501 ? 11.345 1.266 36.251 1.00 16.30 476 GLN B C 1
ATOM 8183 O O . GLN A 1 501 ? 11.022 0.805 37.348 1.00 18.84 476 GLN B O 1
ATOM 8197 N N . TYR A 1 502 ? 10.451 1.698 35.388 1.00 14.74 477 TYR B N 1
ATOM 8198 C CA . TYR A 1 502 ? 9.033 1.837 35.706 1.00 14.52 477 TYR B CA 1
ATOM 8199 C C . TYR A 1 502 ? 8.229 0.833 34.894 1.00 14.78 477 TYR B C 1
ATOM 8200 O O . TYR A 1 502 ? 7.945 1.048 33.712 1.00 15.05 477 TYR B O 1
ATOM 8218 N N . LYS A 1 503 ? 7.844 -0.259 35.559 1.00 15.76 478 LYS B N 1
ATOM 8219 C CA A LYS A 1 503 ? 7.139 -1.338 34.875 0.63 16.99 478 LYS B CA 1
ATOM 8220 C CA B LYS A 1 503 ? 7.137 -1.338 34.878 0.37 16.72 478 LYS B CA 1
ATOM 8221 C C . LYS A 1 503 ? 5.838 -0.851 34.250 1.00 14.88 478 LYS B C 1
ATOM 8222 O O . LYS A 1 503 ? 5.381 -1.428 33.262 1.00 14.55 478 LYS B O 1
ATOM 8257 N N . ILE A 1 504 ? 5.232 0.210 34.805 1.00 13.41 479 ILE B N 1
ATOM 8258 C CA . ILE A 1 504 ? 4.008 0.746 34.219 1.00 12.24 479 ILE B CA 1
ATOM 8259 C C . ILE A 1 504 ? 4.204 1.117 32.757 1.00 11.73 479 ILE B C 1
ATOM 8260 O O . ILE A 1 504 ? 3.262 1.026 31.968 1.00 12.48 479 ILE B O 1
ATOM 8276 N N . MET A 1 505 ? 5.407 1.567 32.379 1.00 12.84 480 MET B N 1
ATOM 8277 C CA . MET A 1 505 ? 5.620 1.970 30.992 1.00 13.09 480 MET B CA 1
ATOM 8278 C C . MET A 1 505 ? 5.523 0.783 30.047 1.00 14.15 480 MET B C 1
ATOM 8279 O O . MET A 1 505 ? 5.130 0.943 28.885 1.00 14.80 480 MET B O 1
ATOM 8293 N N . ILE A 1 506 ? 5.863 -0.407 30.525 1.00 15.22 481 ILE B N 1
ATOM 8294 C CA . ILE A 1 506 ? 5.788 -1.608 29.709 1.00 17.21 481 ILE B CA 1
ATOM 8295 C C . ILE A 1 506 ? 4.398 -2.221 29.757 1.00 16.21 481 ILE B C 1
ATOM 8296 O O . ILE A 1 506 ? 3.827 -2.552 28.714 1.00 17.23 481 ILE B O 1
ATOM 8312 N N . TYR A 1 507 ? 3.821 -2.361 30.949 1.00 15.68 482 TYR B N 1
ATOM 8313 C CA . TYR A 1 507 ? 2.641 -3.187 31.143 1.00 15.65 482 TYR B CA 1
ATOM 8314 C C . TYR A 1 507 ? 1.345 -2.429 31.412 1.00 14.36 482 TYR B C 1
ATOM 8315 O O . TYR A 1 507 ? 0.282 -3.060 31.436 1.00 16.24 482 TYR B O 1
ATOM 8333 N N . GLY A 1 508 ? 1.370 -1.113 31.605 1.00 13.05 483 GLY B N 1
ATOM 8334 C CA . GLY A 1 508 ? 0.136 -0.406 31.870 1.00 12.56 483 GLY B CA 1
ATOM 8335 C C . GLY A 1 508 ? -0.787 -0.374 30.664 1.00 12.32 483 GLY B C 1
ATOM 8336 O O . GLY A 1 508 ? -0.369 -0.506 29.507 1.00 13.51 483 GLY B O 1
ATOM 8340 N N . ASP A 1 509 ? -2.077 -0.185 30.946 1.00 12.03 484 ASP B N 1
ATOM 8341 C CA . ASP A 1 509 ? -3.084 0.008 29.913 1.00 12.39 484 ASP B CA 1
ATOM 8342 C C . ASP A 1 509 ? -2.987 1.429 29.363 1.00 11.13 484 ASP B C 1
ATOM 8343 O O . ASP A 1 509 ? -2.029 2.150 29.633 1.00 11.85 484 ASP B O 1
ATOM 8352 N N . TYR A 1 510 ? -3.959 1.819 28.535 1.00 11.25 485 TYR B N 1
ATOM 8353 C CA . TYR A 1 510 ? -3.915 3.121 27.868 1.00 10.75 485 TYR B CA 1
ATOM 8354 C C . TYR A 1 510 ? -5.309 3.718 27.785 1.00 11.29 485 TYR B C 1
ATOM 8355 O O . TYR A 1 510 ? -6.269 3.040 27.417 1.00 12.57 485 TYR B O 1
ATOM 8373 N N . GLN A 1 511 ? -5.401 5.025 28.039 1.00 11.24 486 GLN B N 1
ATOM 8374 C CA . GLN A 1 511 ? -6.640 5.777 27.867 1.00 11.75 486 GLN B CA 1
ATOM 8375 C C . GLN A 1 511 ? -6.290 7.152 27.313 1.00 10.63 486 GLN B C 1
ATOM 8376 O O . GLN A 1 511 ? -5.526 7.887 27.927 1.00 11.29 486 GLN B O 1
ATOM 8390 N N . LEU A 1 512 ? -6.865 7.506 26.169 1.00 11.15 487 LEU B N 1
ATOM 8391 C CA . LEU A 1 512 ? -6.694 8.844 25.606 1.00 10.86 487 LEU B CA 1
ATOM 8392 C C . LEU A 1 512 ? -7.432 9.861 26.477 1.00 11.45 487 LEU B C 1
ATOM 8393 O O . LEU A 1 512 ? -8.584 9.644 26.849 1.00 13.74 487 LEU B O 1
ATOM 8409 N N . LEU A 1 513 ? -6.776 10.968 26.787 1.00 11.64 488 LEU B N 1
ATOM 8410 C CA . LEU A 1 513 ? -7.377 12.070 27.530 1.00 12.55 488 LEU B CA 1
ATOM 8411 C C . LEU A 1 513 ? -7.564 13.267 26.608 1.00 14.28 488 LEU B C 1
ATOM 8412 O O . LEU A 1 513 ? -6.957 13.350 25.538 1.00 15.62 488 LEU B O 1
ATOM 8428 N N . GLN A 1 514 ? -8.454 14.171 27.006 1.00 16.23 489 GLN B N 1
ATOM 8429 C CA . GLN A 1 514 ? -8.700 15.415 26.276 1.00 19.21 489 GLN B CA 1
ATOM 8430 C C . GLN A 1 514 ? -8.706 15.155 24.767 1.00 17.69 489 GLN B C 1
ATOM 8431 O O . GLN A 1 514 ? -7.992 15.781 23.981 1.00 19.32 489 GLN B O 1
ATOM 8435 N N . GLU A 1 515 ? -9.575 14.232 24.361 1.00 16.66 490 GLU B N 1
ATOM 8436 C CA . GLU A 1 515 ? -9.422 13.639 23.034 1.00 18.10 490 GLU B CA 1
ATOM 8437 C C . GLU A 1 515 ? -9.614 14.646 21.910 1.00 17.69 490 GLU B C 1
ATOM 8438 O O . GLU A 1 515 ? -9.008 14.492 20.838 1.00 18.32 490 GLU B O 1
ATOM 8450 N N . ASN A 1 516 ? -10.444 15.669 22.114 1.00 16.89 491 ASN B N 1
ATOM 8451 C CA . ASN A 1 516 ? -10.784 16.600 21.043 1.00 17.34 491 ASN B CA 1
ATOM 8452 C C . ASN A 1 516 ? -9.776 17.738 20.890 1.00 16.69 491 ASN B C 1
ATOM 8453 O O . ASN A 1 516 ? -9.884 18.526 19.935 1.00 17.45 491 ASN B O 1
ATOM 8464 N N . ASP A 1 517 ? -8.791 17.836 21.770 1.00 15.94 492 ASP B N 1
ATOM 8465 C CA . ASP A 1 517 ? -7.869 18.966 21.724 1.00 15.77 492 ASP B CA 1
ATOM 8466 C C . ASP A 1 517 ? -7.041 18.905 20.449 1.00 14.91 492 ASP B C 1
ATOM 8467 O O . ASP A 1 517 ? -6.376 17.888 20.194 1.00 16.16 492 ASP B O 1
ATOM 8476 N N . PRO A 1 518 ? -7.014 19.973 19.644 1.00 13.99 493 PRO B N 1
ATOM 8477 C CA . PRO A 1 518 ? -6.268 19.933 18.383 1.00 14.65 493 PRO B CA 1
ATOM 8478 C C . PRO A 1 518 ? -4.776 20.164 18.509 1.00 13.99 493 PRO B C 1
ATOM 8479 O O . PRO A 1 518 ? -4.066 20.046 17.497 1.00 15.73 493 PRO B O 1
ATOM 8490 N N . GLN A 1 519 ? -4.268 20.487 19.696 1.00 12.21 494 GLN B N 1
ATOM 8491 C CA . GLN A 1 519 ? -2.855 20.705 19.913 1.00 11.93 494 GLN B CA 1
ATOM 8492 C C . GLN A 1 519 ? -2.205 19.683 20.827 1.00 10.97 494 GLN B C 1
ATOM 8493 O O . GLN A 1 519 ? -1.015 19.402 20.667 1.00 11.57 494 GLN B O 1
ATOM 8507 N N . VAL A 1 520 ? -2.943 19.169 21.807 1.00 11.25 495 VAL B N 1
ATOM 8508 C CA . VAL A 1 520 ? -2.376 18.403 22.903 1.00 10.97 495 VAL B CA 1
ATOM 8509 C C . VAL A 1 520 ? -2.687 16.933 22.707 1.00 9.73 495 VAL B C 1
ATOM 8510 O O . VAL A 1 520 ? -3.845 16.536 22.504 1.00 10.89 495 VAL B O 1
ATOM 8523 N N . PHE A 1 521 ? -1.636 16.078 22.743 1.00 17.79 496 PHE B N 1
ATOM 8524 C CA . PHE A 1 521 ? -1.729 14.602 22.765 1.00 19.69 496 PHE B CA 1
ATOM 8525 C C . PHE A 1 521 ? -1.404 14.201 24.205 1.00 18.20 496 PHE B C 1
ATOM 8526 O O . PHE A 1 521 ? -0.256 14.305 24.654 1.00 19.63 496 PHE B O 1
ATOM 8543 N N . SER A 1 522 ? -2.437 13.851 24.946 1.00 11.48 497 SER B N 1
ATOM 8544 C CA A SER A 1 522 ? -2.397 13.461 26.357 0.80 10.31 497 SER B CA 1
ATOM 8545 C CA B SER A 1 522 ? -2.376 13.442 26.341 0.20 11.06 497 SER B CA 1
ATOM 8546 C C . SER A 1 522 ? -3.075 12.107 26.560 1.00 9.59 497 SER B C 1
ATOM 8547 O O . SER A 1 522 ? -4.127 11.843 25.984 1.00 10.16 497 SER B O 1
ATOM 8562 N N . TYR A 1 523 ? -2.490 11.285 27.435 1.00 9.58 498 TYR B N 1
ATOM 8563 C CA . TYR A 1 523 ? -3.045 9.969 27.714 1.00 9.79 498 TYR B CA 1
ATOM 8564 C C . TYR A 1 523 ? -2.552 9.515 29.075 1.00 9.84 498 TYR B C 1
ATOM 8565 O O . TYR A 1 523 ? -1.603 10.053 29.647 1.00 9.73 498 TYR B O 1
ATOM 8583 N N . LEU A 1 524 ? -3.205 8.453 29.541 1.00 9.49 499 LEU B N 1
ATOM 8584 C CA . LEU A 1 524 ? -2.936 7.873 30.847 1.00 9.79 499 LEU B CA 1
ATOM 8585 C C . LEU A 1 524 ? -2.650 6.392 30.701 1.00 10.64 499 LEU B C 1
ATOM 8586 O O . LEU A 1 524 ? -3.339 5.694 29.945 1.00 11.30 499 LEU B O 1
ATOM 8602 N N . ARG A 1 525 ? -1.631 5.925 31.419 1.00 10.44 500 ARG B N 1
ATOM 8603 C CA . ARG A 1 525 ? -1.385 4.507 31.599 1.00 10.73 500 ARG B CA 1
ATOM 8604 C C . ARG A 1 525 ? -1.715 4.148 33.037 1.00 10.95 500 ARG B C 1
ATOM 8605 O O . ARG A 1 525 ? -1.433 4.937 33.940 1.00 11.38 500 ARG B O 1
ATOM 8626 N N . GLU A 1 526 ? -2.282 2.966 33.277 1.00 11.74 501 GLU B N 1
ATOM 8627 C CA . GLU A 1 526 ? -2.552 2.513 34.643 1.00 12.67 501 GLU B CA 1
ATOM 8628 C C . GLU A 1 526 ? -2.032 1.095 34.836 1.00 13.06 501 GLU B C 1
ATOM 8629 O O . GLU A 1 526 ? -2.171 0.244 33.952 1.00 13.09 501 GLU B O 1
ATOM 8641 N N . TYR A 1 527 ? -1.443 0.835 36.001 1.00 13.07 502 TYR B N 1
ATOM 8642 C CA . TYR A 1 527 ? -0.895 -0.487 36.296 1.00 14.61 502 TYR B CA 1
ATOM 8643 C C . TYR A 1 527 ? -0.787 -0.622 37.803 1.00 16.83 502 TYR B C 1
ATOM 8644 O O . TYR A 1 527 ? -0.037 0.128 38.444 1.00 16.46 502 TYR B O 1
ATOM 8662 N N . ARG A 1 528 ? -1.527 -1.578 38.363 1.00 19.58 503 ARG B N 1
ATOM 8663 C CA . ARG A 1 528 ? -1.420 -1.953 39.771 1.00 22.97 503 ARG B CA 1
ATOM 8664 C C . ARG A 1 528 ? -1.523 -0.748 40.700 1.00 22.41 503 ARG B C 1
ATOM 8665 O O . ARG A 1 528 ? -0.769 -0.611 41.673 1.00 23.73 503 ARG B O 1
ATOM 8686 N N . GLY A 1 529 ? -2.515 0.098 40.432 1.00 21.59 504 GLY B N 1
ATOM 8687 C CA . GLY A 1 529 ? -2.812 1.238 41.271 1.00 21.29 504 GLY B CA 1
ATOM 8688 C C . GLY A 1 529 ? -1.995 2.480 40.987 1.00 20.49 504 GLY B C 1
ATOM 8689 O O . GLY A 1 529 ? -2.289 3.547 41.552 1.00 23.41 504 GLY B O 1
ATOM 8693 N N . GLU A 1 530 ? -0.984 2.384 40.145 1.00 17.06 505 GLU B N 1
ATOM 8694 C CA . GLU A 1 530 ? -0.178 3.517 39.731 1.00 15.21 505 GLU B CA 1
ATOM 8695 C C . GLU A 1 530 ? -0.705 4.052 38.410 1.00 13.66 505 GLU B C 1
ATOM 8696 O O . GLU A 1 530 ? -1.343 3.339 37.633 1.00 13.69 505 GLU B O 1
ATOM 8700 N N . LYS A 1 531 ? -0.430 5.336 38.167 1.00 12.92 506 LYS B N 1
ATOM 8701 C CA . LYS A 1 531 ? -0.836 6.033 36.955 1.00 12.14 506 LYS B CA 1
ATOM 8702 C C . LYS A 1 531 ? 0.358 6.762 36.368 1.00 12.62 506 LYS B C 1
ATOM 8703 O O . LYS A 1 531 ? 1.159 7.341 37.102 1.00 13.65 506 LYS B O 1
ATOM 8722 N N . LEU A 1 532 ? 0.454 6.738 35.041 1.00 11.39 507 LEU B N 1
ATOM 8723 C CA . LEU A 1 532 ? 1.442 7.516 34.305 1.00 11.03 507 LEU B CA 1
ATOM 8724 C C . LEU A 1 532 ? 0.699 8.467 33.390 1.00 9.74 507 LEU B C 1
ATOM 8725 O O . LEU A 1 532 ? -0.086 8.029 32.540 1.00 10.43 507 LEU B O 1
ATOM 8741 N N . LEU A 1 533 ? 0.922 9.760 33.568 1.00 9.90 508 LEU B N 1
ATOM 8742 C CA . LEU A 1 533 ? 0.286 10.795 32.764 1.00 10.00 508 LEU B CA 1
ATOM 8743 C C . LEU A 1 533 ? 1.311 11.319 31.766 1.00 9.60 508 LEU B C 1
ATOM 8744 O O . LEU A 1 533 ? 2.407 11.720 32.154 1.00 10.16 508 LEU B O 1
ATOM 8760 N N . VAL A 1 534 ? 0.945 11.320 30.486 1.00 9.27 509 VAL B N 1
ATOM 8761 C CA . VAL A 1 534 ? 1.778 11.829 29.407 1.00 9.19 509 VAL B CA 1
ATOM 8762 C C . VAL A 1 534 ? 1.025 12.968 28.768 1.00 8.76 509 VAL B C 1
ATOM 8763 O O . VAL A 1 534 ? -0.124 12.791 28.365 1.00 9.42 509 VAL B O 1
ATOM 8776 N N . VAL A 1 535 ? 1.644 14.156 28.717 1.00 9.24 510 VAL B N 1
ATOM 8777 C CA . VAL A 1 535 ? 1.014 15.346 28.145 1.00 8.95 510 VAL B CA 1
ATOM 8778 C C . VAL A 1 535 ? 2.006 16.005 27.197 1.00 8.47 510 VAL B C 1
ATOM 8779 O O . VAL A 1 535 ? 3.084 16.404 27.622 1.00 9.22 510 VAL B O 1
ATOM 8792 N N . VAL A 1 536 ? 1.643 16.109 25.921 1.00 9.07 511 VAL B N 1
ATOM 8793 C CA . VAL A 1 536 ? 2.565 16.638 24.927 1.00 9.45 511 VAL B CA 1
ATOM 8794 C C . VAL A 1 536 ? 1.828 17.621 24.029 1.00 9.07 511 VAL B C 1
ATOM 8795 O O . VAL A 1 536 ? 0.813 17.283 23.405 1.00 10.11 511 VAL B O 1
ATOM 8808 N N . ASN A 1 537 ? 2.325 18.854 23.967 1.00 10.07 512 ASN B N 1
ATOM 8809 C CA . ASN A 1 537 ? 1.814 19.855 23.029 1.00 10.59 512 ASN B CA 1
ATOM 8810 C C . ASN A 1 537 ? 2.519 19.647 21.700 1.00 11.87 512 ASN B C 1
ATOM 8811 O O . ASN A 1 537 ? 3.634 20.112 21.514 1.00 15.28 512 ASN B O 1
ATOM 8822 N N . LEU A 1 538 ? 1.859 19.003 20.738 1.00 11.63 513 LEU B N 1
ATOM 8823 C CA . LEU A 1 538 ? 2.418 18.831 19.389 1.00 13.20 513 LEU B CA 1
ATOM 8824 C C . LEU A 1 538 ? 1.952 19.998 18.516 1.00 15.01 513 LEU B C 1
ATOM 8825 O O . LEU A 1 538 ? 1.160 19.878 17.579 1.00 18.46 513 LEU B O 1
ATOM 8841 N N . SER A 1 539 ? 2.400 21.176 18.910 1.00 15.30 514 SER B N 1
ATOM 8842 C CA . SER A 1 539 ? 2.144 22.395 18.168 1.00 15.36 514 SER B CA 1
ATOM 8843 C C . SER A 1 539 ? 3.170 23.427 18.602 1.00 15.77 514 SER B C 1
ATOM 8844 O O . SER A 1 539 ? 3.803 23.302 19.645 1.00 15.22 514 SER B O 1
ATOM 8852 N N . GLU A 1 540 ? 3.305 24.464 17.781 1.00 18.68 515 GLU B N 1
ATOM 8853 C CA . GLU A 1 540 ? 4.209 25.569 18.058 1.00 21.52 515 GLU B CA 1
ATOM 8854 C C . GLU A 1 540 ? 3.577 26.689 18.861 1.00 21.15 515 GLU B C 1
ATOM 8855 O O . GLU A 1 540 ? 4.224 27.723 19.048 1.00 23.27 515 GLU B O 1
ATOM 8867 N N . GLU A 1 541 ? 2.321 26.562 19.256 1.00 19.20 516 GLU B N 1
ATOM 8868 C CA . GLU A 1 541 ? 1.608 27.607 19.974 1.00 18.23 516 GLU B CA 1
ATOM 8869 C C . GLU A 1 541 ? 1.298 27.158 21.394 1.00 17.28 516 GLU B C 1
ATOM 8870 O O . GLU A 1 541 ? 1.339 25.967 21.726 1.00 17.72 516 GLU B O 1
ATOM 8874 N N . LYS A 1 542 ? 0.976 28.120 22.243 1.00 16.62 517 LYS B N 1
ATOM 8875 C CA . LYS A 1 542 ? 0.630 27.794 23.611 1.00 16.51 517 LYS B CA 1
ATOM 8876 C C . LYS A 1 542 ? -0.625 26.930 23.629 1.00 15.10 517 LYS B C 1
ATOM 8877 O O . LYS A 1 542 ? -1.508 27.043 22.768 1.00 14.99 517 LYS B O 1
ATOM 8881 N N . ALA A 1 543 ? -0.702 26.053 24.628 1.00 13.54 518 ALA B N 1
ATOM 8882 C CA . ALA A 1 543 ? -1.842 25.160 24.786 1.00 14.03 518 ALA B CA 1
ATOM 8883 C C . ALA A 1 543 ? -2.092 24.987 26.270 1.00 13.43 518 ALA B C 1
ATOM 8884 O O . ALA A 1 543 ? -1.258 25.349 27.111 1.00 14.97 518 ALA B O 1
ATOM 8891 N N . LEU A 1 544 ? -3.250 24.434 26.606 1.00 15.46 519 LEU B N 1
ATOM 8892 C CA . LEU A 1 544 ? -3.623 24.190 27.990 1.00 15.18 519 LEU B CA 1
ATOM 8893 C C . LEU A 1 544 ? -4.063 22.746 28.137 1.00 14.57 519 LEU B C 1
ATOM 8894 O O . LEU A 1 544 ? -4.929 22.275 27.391 1.00 17.98 519 LEU B O 1
ATOM 8910 N N . PHE A 1 545 ? -3.496 22.058 29.114 1.00 13.58 520 PHE B N 1
ATOM 8911 C CA . PHE A 1 545 ? -3.983 20.755 29.530 1.00 13.66 520 PHE B CA 1
ATOM 8912 C C . PHE A 1 545 ? -4.670 20.906 30.874 1.00 13.27 520 PHE B C 1
ATOM 8913 O O . PHE A 1 545 ? -4.107 21.508 31.794 1.00 14.01 520 PHE B O 1
ATOM 8930 N N . GLU A 1 546 ? -5.873 20.355 30.987 1.00 14.08 521 GLU B N 1
ATOM 8931 C CA . GLU A 1 546 ? -6.572 20.242 32.259 1.00 15.63 521 GLU B CA 1
ATOM 8932 C C . GLU A 1 546 ? -6.931 18.782 32.476 1.00 16.58 521 GLU B C 1
ATOM 8933 O O . GLU A 1 546 ? -7.548 18.161 31.609 1.00 18.76 521 GLU B O 1
ATOM 8945 N N . ALA A 1 547 ? -6.539 18.241 33.623 1.00 16.14 522 ALA B N 1
ATOM 8946 C CA . ALA A 1 547 ? -6.837 16.855 33.925 1.00 17.27 522 ALA B CA 1
ATOM 8947 C C . ALA A 1 547 ? -8.341 16.665 34.072 1.00 16.46 522 ALA B C 1
ATOM 8948 O O . ALA A 1 547 ? -9.042 17.546 34.575 1.00 16.82 522 ALA B O 1
ATOM 8955 N N . PRO A 1 548 ? -8.858 15.501 33.700 1.00 16.74 523 PRO B N 1
ATOM 8956 C CA . PRO A 1 548 ? -10.279 15.250 33.891 1.00 16.56 523 PRO B CA 1
ATOM 8957 C C . PRO A 1 548 ? -10.612 15.089 35.364 1.00 14.67 523 PRO B C 1
ATOM 8958 O O . PRO A 1 548 ? -9.726 14.874 36.214 1.00 14.10 523 PRO B O 1
ATOM 8969 N N . PRO A 1 549 ? -11.897 15.184 35.704 1.00 16.79 524 PRO B N 1
ATOM 8970 C CA . PRO A 1 549 ? -12.279 15.258 37.121 1.00 17.19 524 PRO B CA 1
ATOM 8971 C C . PRO A 1 549 ? -11.788 14.108 37.977 1.00 16.46 524 PRO B C 1
ATOM 8972 O O . PRO A 1 549 ? -11.494 14.303 39.166 1.00 17.53 524 PRO B O 1
ATOM 8983 N N . GLU A 1 550 ? -11.726 12.908 37.424 1.00 15.92 525 GLU B N 1
ATOM 8984 C CA . GLU A 1 550 ? -11.314 11.770 38.229 1.00 16.43 525 GLU B CA 1
ATOM 8985 C C . GLU A 1 550 ? -9.861 11.852 38.667 1.00 15.09 525 GLU B C 1
ATOM 8986 O O . GLU A 1 550 ? -9.485 11.160 39.624 1.00 17.33 525 GLU B O 1
ATOM 8998 N N . LEU A 1 551 ? -9.049 12.699 38.016 1.00 13.90 526 LEU B N 1
ATOM 8999 C CA . LEU A 1 551 ? -7.623 12.792 38.295 1.00 13.82 526 LEU B CA 1
ATOM 9000 C C . LEU A 1 551 ? -7.222 14.022 39.086 1.00 13.91 526 LEU B C 1
ATOM 9001 O O . LEU A 1 551 ? -6.039 14.180 39.399 1.00 14.05 526 LEU B O 1
ATOM 9017 N N . ILE A 1 552 ? -8.171 14.874 39.481 1.00 14.32 527 ILE B N 1
ATOM 9018 C CA . ILE A 1 552 ? -7.759 16.169 39.982 1.00 15.56 527 ILE B CA 1
ATOM 9019 C C . ILE A 1 552 ? -7.104 16.098 41.355 1.00 15.86 527 ILE B C 1
ATOM 9020 O O . ILE A 1 552 ? -6.390 17.025 41.724 1.00 18.24 527 ILE B O 1
ATOM 9036 N N . HIS A 1 553 ? -7.303 15.034 42.122 1.00 14.64 528 HIS B N 1
ATOM 9037 C CA . HIS A 1 553 ? -6.705 14.897 43.444 1.00 14.36 528 HIS B CA 1
ATOM 9038 C C . HIS A 1 553 ? -5.526 13.938 43.470 1.00 15.14 528 HIS B C 1
ATOM 9039 O O . HIS A 1 553 ? -5.068 13.567 44.546 1.00 16.94 528 HIS B O 1
ATOM 9053 N N . GLU A 1 554 ? -5.006 13.557 42.314 1.00 14.26 529 GLU B N 1
ATOM 9054 C CA . GLU A 1 554 ? -3.752 12.825 42.271 1.00 14.19 529 GLU B CA 1
ATOM 9055 C C . GLU A 1 554 ? -2.571 13.730 42.598 1.00 13.88 529 GLU B C 1
ATOM 9056 O O . GLU A 1 554 ? -2.598 14.945 42.373 1.00 15.08 529 GLU B O 1
ATOM 9068 N N . ARG A 1 555 ? -1.545 13.134 43.192 1.00 13.82 530 ARG B N 1
ATOM 9069 C CA . ARG A 1 555 ? -0.257 13.774 43.373 1.00 14.07 530 ARG B CA 1
ATOM 9070 C C . ARG A 1 555 ? 0.715 13.156 42.381 1.00 12.85 530 ARG B C 1
ATOM 9071 O O . ARG A 1 555 ? 0.705 11.941 42.174 1.00 14.28 530 ARG B O 1
ATOM 9092 N N . TRP A 1 556 ? 1.562 13.990 41.798 1.00 13.47 531 TRP B N 1
ATOM 9093 C CA . TRP A 1 556 ? 2.433 13.571 40.719 1.00 13.36 531 TRP B CA 1
ATOM 9094 C C . TRP A 1 556 ? 3.889 13.844 41.044 1.00 13.76 531 TRP B C 1
ATOM 9095 O O . TRP A 1 556 ? 4.229 14.818 41.718 1.00 15.02 531 TRP B O 1
ATOM 9116 N N . LYS A 1 557 ? 4.734 12.954 40.545 1.00 13.18 532 LYS B N 1
ATOM 9117 C CA A LYS A 1 557 ? 6.172 13.157 40.456 0.66 14.27 532 LYS B CA 1
ATOM 9118 C CA B LYS A 1 557 ? 6.169 13.162 40.455 0.34 13.75 532 LYS B CA 1
ATOM 9119 C C . LYS A 1 557 ? 6.519 13.208 38.973 1.00 13.61 532 LYS B C 1
ATOM 9120 O O . LYS A 1 557 ? 6.209 12.274 38.234 1.00 13.97 532 LYS B O 1
ATOM 9157 N N . VAL A 1 558 ? 7.142 14.306 38.545 1.00 13.10 533 VAL B N 1
ATOM 9158 C CA . VAL A 1 558 ? 7.541 14.446 37.157 1.00 12.91 533 VAL B CA 1
ATOM 9159 C C . VAL A 1 558 ? 8.753 13.571 36.876 1.00 13.14 533 VAL B C 1
ATOM 9160 O O . VAL A 1 558 ? 9.782 13.660 37.554 1.00 14.99 533 VAL B O 1
ATOM 9173 N N . LEU A 1 559 ? 8.643 12.731 35.849 1.00 12.78 534 LEU B N 1
ATOM 9174 C CA . LEU A 1 559 ? 9.735 11.848 35.478 1.00 13.25 534 LEU B CA 1
ATOM 9175 C C . LEU A 1 559 ? 10.617 12.429 34.390 1.00 12.49 534 LEU B C 1
ATOM 9176 O O . LEU A 1 559 ? 11.819 12.147 34.382 1.00 13.09 534 LEU B O 1
ATOM 9192 N N . ILE A 1 560 ? 10.041 13.193 33.463 1.00 12.73 535 ILE B N 1
ATOM 9193 C CA . ILE A 1 560 ? 10.815 13.787 32.385 1.00 12.36 535 ILE B CA 1
ATOM 9194 C C . ILE A 1 560 ? 10.026 14.966 31.845 1.00 12.37 535 ILE B C 1
ATOM 9195 O O . ILE A 1 560 ? 8.792 14.964 31.860 1.00 12.72 535 ILE B O 1
ATOM 9211 N N . ARG A 1 561 ? 10.748 15.991 31.382 1.00 12.20 536 ARG B N 1
ATOM 9212 C CA . ARG A 1 561 ? 10.170 17.179 30.754 1.00 12.98 536 ARG B CA 1
ATOM 9213 C C . ARG A 1 561 ? 11.219 17.750 29.818 1.00 11.89 536 ARG B C 1
ATOM 9214 O O . ARG A 1 561 ? 12.411 17.662 30.101 1.00 12.40 536 ARG B O 1
ATOM 9235 N N . ASN A 1 562 ? 10.767 18.364 28.710 1.00 11.96 537 ASN B N 1
ATOM 9236 C CA . ASN A 1 562 ? 11.690 18.964 27.757 1.00 12.14 537 ASN B CA 1
ATOM 9237 C C . ASN A 1 562 ? 11.834 20.485 27.891 1.00 13.70 537 ASN B C 1
ATOM 9238 O O . ASN A 1 562 ? 12.369 21.136 26.980 1.00 14.55 537 ASN B O 1
ATOM 9249 N N . TYR A 1 563 ? 11.399 21.055 29.001 1.00 15.88 538 TYR B N 1
ATOM 9250 C CA . TYR A 1 563 ? 11.675 22.432 29.389 1.00 17.60 538 TYR B CA 1
ATOM 9251 C C . TYR A 1 563 ? 12.186 22.433 30.811 1.00 21.05 538 TYR B C 1
ATOM 9252 O O . TYR A 1 563 ? 11.936 21.492 31.567 1.00 21.40 538 TYR B O 1
ATOM 9270 N N . PRO A 1 564 ? 12.883 23.508 31.222 1.00 23.32 539 PRO B N 1
ATOM 9271 C CA . PRO A 1 564 ? 13.510 23.534 32.551 1.00 24.68 539 PRO B CA 1
ATOM 9272 C C . PRO A 1 564 ? 12.621 23.937 33.734 1.00 27.24 539 PRO B C 1
ATOM 9273 O O . PRO A 1 564 ? 12.960 23.632 34.889 1.00 30.41 539 PRO B O 1
ATOM 9284 N N . GLN A 1 565 ? 11.549 24.696 33.516 1.00 30.63 540 GLN B N 1
ATOM 9285 C CA . GLN A 1 565 ? 10.696 25.115 34.628 1.00 34.47 540 GLN B CA 1
ATOM 9286 C C . GLN A 1 565 ? 10.005 23.886 35.215 1.00 35.44 540 GLN B C 1
ATOM 9287 O O . GLN A 1 565 ? 9.456 23.061 34.474 1.00 35.80 540 GLN B O 1
ATOM 9301 N N . GLU A 1 566 ? 10.036 23.744 36.541 1.00 37.30 541 GLU B N 1
ATOM 9302 C CA . GLU A 1 566 ? 9.651 22.502 37.199 1.00 37.79 541 GLU B CA 1
ATOM 9303 C C . GLU A 1 566 ? 8.560 22.758 38.227 1.00 35.54 541 GLU B C 1
ATOM 9304 O O . GLU A 1 566 ? 8.793 23.440 39.230 1.00 36.95 541 GLU B O 1
ATOM 9308 N N . ARG A 1 567 ? 7.381 22.179 37.988 1.00 33.53 542 ARG B N 1
ATOM 9309 C CA . ARG A 1 567 ? 6.302 22.164 38.961 1.00 32.90 542 ARG B CA 1
ATOM 9310 C C . ARG A 1 567 ? 5.514 20.889 38.702 1.00 28.52 542 ARG B C 1
ATOM 9311 O O . ARG A 1 567 ? 5.460 20.397 37.572 1.00 28.14 542 ARG B O 1
ATOM 9332 N N . ALA A 1 568 ? 4.910 20.349 39.748 1.00 24.71 543 ALA B N 1
ATOM 9333 C CA . ALA A 1 568 ? 4.319 19.022 39.696 1.00 22.68 543 ALA B CA 1
ATOM 9334 C C . ALA A 1 568 ? 2.800 19.043 39.796 1.00 21.31 543 ALA B C 1
ATOM 9335 O O . ALA A 1 568 ? 2.189 17.980 39.945 1.00 20.31 543 ALA B O 1
ATOM 9342 N N . ASP A 1 569 ? 2.178 20.225 39.717 1.00 20.94 544 ASP B N 1
ATOM 9343 C CA . ASP A 1 569 ? 0.715 20.336 39.769 1.00 21.53 544 ASP B CA 1
ATOM 9344 C C . ASP A 1 569 ? 0.135 20.127 38.373 1.00 20.33 544 ASP B C 1
ATOM 9345 O O . ASP A 1 569 ? -0.386 21.036 37.720 1.00 22.03 544 ASP B O 1
ATOM 9354 N N . LEU A 1 570 ? 0.237 18.870 37.924 1.00 17.03 545 LEU B N 1
ATOM 9355 C CA . LEU A 1 570 ? -0.120 18.499 36.560 1.00 15.36 545 LEU B CA 1
ATOM 9356 C C . LEU A 1 570 ? -1.616 18.536 36.285 1.00 15.64 545 LEU B C 1
ATOM 9357 O O . LEU A 1 570 ? -2.015 18.356 35.130 1.00 16.06 545 LEU B O 1
ATOM 9373 N N . LYS A 1 571 ? -2.459 18.813 37.276 1.00 16.23 546 LYS B N 1
ATOM 9374 C CA . LYS A 1 571 ? -3.886 18.940 36.993 1.00 17.54 546 LYS B CA 1
ATOM 9375 C C . LYS A 1 571 ? -4.179 20.087 36.032 1.00 16.49 546 LYS B C 1
ATOM 9376 O O . LYS A 1 571 ? -5.238 20.096 35.392 1.00 17.01 546 LYS B O 1
ATOM 9388 N N . SER A 1 572 ? -3.288 21.063 35.927 1.00 16.05 547 SER B N 1
ATOM 9389 C CA . SER A 1 572 ? -3.450 22.134 34.949 1.00 15.80 547 SER B CA 1
ATOM 9390 C C . SER A 1 572 ? -2.053 22.516 34.494 1.00 14.72 547 SER B C 1
ATOM 9391 O O . SER A 1 572 ? -1.202 22.824 35.330 1.00 16.05 547 SER B O 1
ATOM 9399 N N . ILE A 1 573 ? -1.804 22.464 33.188 1.00 14.23 548 ILE B N 1
ATOM 9400 C CA . ILE A 1 573 ? -0.492 22.770 32.635 1.00 14.38 548 ILE B CA 1
ATOM 9401 C C . ILE A 1 573 ? -0.662 23.771 31.514 1.00 14.51 548 ILE B C 1
ATOM 9402 O O . ILE A 1 573 ? -1.341 23.489 30.520 1.00 15.05 548 ILE B O 1
ATOM 9418 N N . SER A 1 574 ? -0.028 24.930 31.655 1.00 15.05 549 SER B N 1
ATOM 9419 C CA . SER A 1 574 ? 0.042 25.909 30.576 1.00 16.16 549 SER B CA 1
ATOM 9420 C C . SER A 1 574 ? 1.256 25.523 29.744 1.00 15.18 549 SER B C 1
ATOM 9421 O O . SER A 1 574 ? 2.395 25.811 30.121 1.00 16.77 549 SER B O 1
ATOM 9429 N N . LEU A 1 575 ? 1.015 24.868 28.614 1.00 12.97 550 LEU B N 1
ATOM 9430 C CA . LEU A 1 575 ? 2.082 24.248 27.841 1.00 12.26 550 LEU B CA 1
ATOM 9431 C C . LEU A 1 575 ? 2.728 25.257 26.904 1.00 12.43 550 LEU B C 1
ATOM 9432 O O . LEU A 1 575 ? 2.039 25.970 26.166 1.00 14.56 550 LEU B O 1
ATOM 9448 N N . LYS A 1 576 ? 4.042 25.263 26.920 1.00 12.28 551 LYS B N 1
ATOM 9449 C CA . LYS A 1 576 ? 4.858 26.029 25.992 1.00 13.83 551 LYS B CA 1
ATOM 9450 C C . LYS A 1 576 ? 4.956 25.292 24.659 1.00 13.10 551 LYS B C 1
ATOM 9451 O O . LYS A 1 576 ? 4.558 24.123 24.540 1.00 11.91 551 LYS B O 1
ATOM 9470 N N . PRO A 1 577 ? 5.487 25.940 23.627 1.00 15.02 552 PRO B N 1
ATOM 9471 C CA . PRO A 1 577 ? 5.604 25.270 22.320 1.00 14.93 552 PRO B CA 1
ATOM 9472 C C . PRO A 1 577 ? 6.341 23.927 22.393 1.00 13.27 552 PRO B C 1
ATOM 9473 O O . PRO A 1 577 ? 7.454 23.838 22.890 1.00 13.31 552 PRO B O 1
ATOM 9484 N N . TYR A 1 578 ? 5.717 22.874 21.879 1.00 11.76 553 TYR B N 1
ATOM 9485 C CA . TYR A 1 578 ? 6.283 21.522 21.865 1.00 11.03 553 TYR B CA 1
ATOM 9486 C C . TYR A 1 578 ? 6.624 21.011 23.264 1.00 10.86 553 TYR B C 1
ATOM 9487 O O . TYR A 1 578 ? 7.411 20.077 23.401 1.00 11.46 553 TYR B O 1
ATOM 9505 N N . GLU A 1 579 ? 6.010 21.551 24.316 1.00 10.45 554 GLU B N 1
ATOM 9506 C CA . GLU A 1 579 ? 6.305 21.077 25.661 1.00 10.00 554 GLU B CA 1
ATOM 9507 C C . GLU A 1 579 ? 5.744 19.678 25.871 1.00 10.11 554 GLU B C 1
ATOM 9508 O O . GLU A 1 579 ? 4.612 19.380 25.494 1.00 10.44 554 GLU B O 1
ATOM 9520 N N . ALA A 1 580 ? 6.547 18.850 26.534 1.00 9.85 555 ALA B N 1
ATOM 9521 C CA . ALA A 1 580 ? 6.242 17.454 26.811 1.00 9.95 555 ALA B CA 1
ATOM 9522 C C . ALA A 1 580 ? 6.586 17.179 28.258 1.00 10.28 555 ALA B C 1
ATOM 9523 O O . ALA A 1 580 ? 7.631 17.599 28.755 1.00 11.35 555 ALA B O 1
ATOM 9530 N N . VAL A 1 581 ? 5.705 16.427 28.913 1.00 10.44 556 VAL B N 1
ATOM 9531 C CA . VAL A 1 581 ? 5.941 16.042 30.293 1.00 11.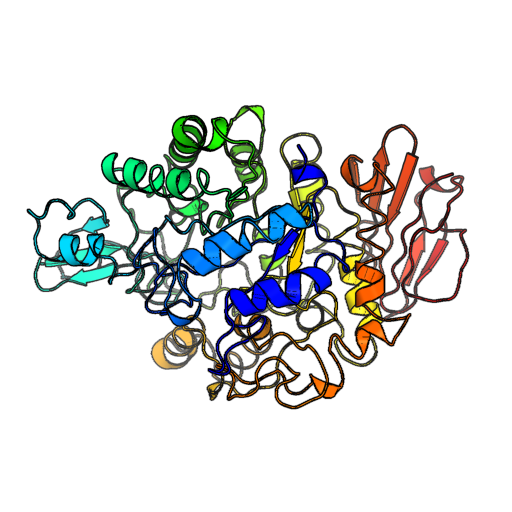54 556 VAL B CA 1
ATOM 9532 C C . VAL A 1 581 ? 5.335 14.674 30.554 1.00 10.19 556 VAL B C 1
ATOM 9533 O O . VAL A 1 581 ? 4.280 14.327 30.017 1.00 10.94 556 VAL B O 1
ATOM 9546 N N . MET A 1 582 ? 6.010 13.903 31.410 1.00 10.57 557 MET B N 1
ATOM 9547 C CA A MET A 1 582 ? 5.486 12.640 31.903 0.50 10.75 557 MET B CA 1
ATOM 9548 C CA B MET A 1 582 ? 5.481 12.644 31.901 0.50 11.51 557 MET B CA 1
ATOM 9549 C C . MET A 1 582 ? 5.547 12.671 33.418 1.00 11.03 557 MET B C 1
ATOM 9550 O O . MET A 1 582 ? 6.593 12.993 33.990 1.00 12.47 557 MET B O 1
ATOM 9577 N N . GLY A 1 583 ? 4.455 12.295 34.064 1.00 10.98 558 GLY B N 1
ATOM 9578 C CA . GLY A 1 583 ? 4.416 12.205 35.511 1.00 11.83 558 GLY B CA 1
ATOM 9579 C C . GLY A 1 583 ? 3.900 10.855 35.964 1.00 11.50 558 GLY B C 1
ATOM 9580 O O . GLY A 1 583 ? 3.107 10.208 35.277 1.00 12.51 558 GLY B O 1
ATOM 9584 N N . ILE A 1 584 ? 4.323 10.453 37.151 1.00 12.10 559 ILE B N 1
ATOM 9585 C CA . ILE A 1 584 ? 3.839 9.220 37.748 1.00 12.62 559 ILE B CA 1
ATOM 9586 C C . ILE A 1 584 ? 3.140 9.570 39.050 1.00 12.37 559 ILE B C 1
ATOM 9587 O O . ILE A 1 584 ? 3.559 10.487 39.775 1.00 12.27 559 ILE B O 1
ATOM 9603 N N . SER A 1 585 ? 2.045 8.866 39.329 1.00 12.68 560 SER B N 1
ATOM 9604 C CA . SER A 1 585 ? 1.317 9.167 40.551 1.00 13.21 560 SER B CA 1
ATOM 9605 C C . SER A 1 585 ? 2.108 8.693 41.758 1.00 14.76 560 SER B C 1
ATOM 9606 O O . SER A 1 585 ? 2.847 7.705 41.704 1.00 16.82 560 SER B O 1
ATOM 9614 N N . ILE A 1 586 ? 1.920 9.401 42.866 1.00 15.78 561 ILE B N 1
ATOM 9615 C CA . ILE A 1 586 ? 2.571 9.054 44.112 1.00 17.76 561 ILE B CA 1
ATOM 9616 C C . ILE A 1 586 ? 1.561 8.998 45.259 0.65 18.08 561 ILE B C 1
ATOM 9617 O O . ILE A 1 586 ? 1.896 8.579 46.374 0.39 18.14 561 ILE B O 1
#

Secondary structure (DSSP, 8-state):
-GGGS--EEEE-GGGT--SSSSSS--HHHHHHTHHHHHHHT--EEEEPP-EE---TTTTSS-SEEEEE-TTT--HHHHHHHHHHHHHTT-EEEEEE--SB--TTSHHHHHHTT-TTSTTGGGB-EEPPPTTS--SS-BBPTTSSBSEEEETTTTEEEE-SS-TTSPBB-TTSHHHHHHHHHHHHHHHHTT--EEEETTGGGSS--TT-PPPP--SS-SSB--GGGSS-TTHHHHHHHHHHHTGGGS--EEEEE-TT--HHHHHHHH-GGG-S-SEEE-SGGGGTTB-SS-TTGGGSB----HHHHHHHHHHHHHHTSSSS-BEE-S--TTS--HHHHHS--STTHHHHHHHHHHHHHTSSSEEEEETTGGGT-------GGG---HHHHHHIIIIIIIS-SS-HHHHHHHHHHH-GGGGTSPP---SSGGGGS-SS--SSPPPTTTTTSSHHHHHH-TTSHHHHHHHHHHHHHH-HHHHH---EEESTT-SSEEEEEEEETTEEEEEEEE-SSS-EEEE--GGGTT--EEEEEESSS-----TTEEEEPTT-EEEEEE-

Solvent-accessible surface area: 21188 Å² total; per-residue (Å²): 133,60,31,41,66,0,3,1,0,2,0,4,3,20,0,0,46,5,41,108,29,77,1,12,0,6,0,55,0,0,15,109,44,0,93,24,0,102,85,0,10,3,46,0,1,4,0,2,4,0,4,50,2,49,26,42,12,14,0,12,0,0,21,45,8,83,71,12,32,117,77,7,17,82,26,70,30,0,69,70,1,2,84,29,0,71,158,47,65,6,58,0,2,1,0,3,1,1,0,3,0,0,24,96,11,64,27,0,42,52,0,79,131,43,130,129,22,114,65,11,93,19,4,19,27,83,92,39,75,150,121,39,41,40,26,5,32,0,1,8,67,6,30,24,17,0,8,27,105,12,88,76,24,28,23,18,4,0,8,1,24,8,119,53,1,0,0,0,18,3,62,35,115,23,0,17,148,49,1,7,68,7,0,72,39,0,9,96,108,24,7,16,0,1,4,0,12,10,1,0,2,2,1,6,69,65,135,18,43,75,15,101,51,96,168,58,58,85,78,19,67,30,169,31,7,10,42,7,95,72,0,24,80,0,0,52,32,0,20,140,77,0,8,69,124,61,107,19,1,3,0,0,13,0,27,51,7,69,27,94,27,0,59,83,0,4,33,90,92,76,119,6,6,34,0,3,7,10,52,41,14,8,59,23,3,49,73,159,98,20,49,10,30,60,13,57,50,81,114,52,68,10,71,27,0,2,140,9,15,24,84,14,4,69,18,3,40,136,53,21,10,10,16,6,5,2,5,15,3,24,20,1,1,6,5,29,22,16,27,23,32,157,198,35,18,61,39,0,4,8,0,3,2,0,0,0,0,0,1,29,0,0,0,5,0,1,2,0,10,0,2,1,2,2,20,6,99,16,70,43,137,79,8,53,3,37,15,4,108,44,4,62,142,38,8,19,66,90,80,152,55,11,67,77,169,57,0,44,140,1,0,83,56,6,0,18,0,1,0,4,2,0,0,2,15,52,47,37,165,41,0,24,0,10,108,20,118,23,57,5,55,16,4,68,45,37,116,93,0,1,9,106,45,2,74,124,38,148,84,4,5,0,44,14,5,31,90,0,1,88,12,1,108,120,54,94,8,0,1,62,0,54,8,83,32,7,48,106,128,33,96,46,0,0,0,0,3,0,70,55,211,72,32,38,0,1,0,0,0,0,9,22,97,56,80,13,87,1,111,11,31,113,117,3,73,164,51,159,12,106,45,10,2,37,11,39,115,97,97,170,48,72,2,69,57,13,91,2,73,42,10,3,0,0,0,0,18,18,121

Sequence (559 aa):
EWWKEAVVYQIYPRSFYDANGDGFGDLQGVIQKLDYIKKNLGADVIIWLSSPVFDSPQDDNGYDISDYKNMYEKFGTNEDMFQLIDDEVHKRGMMKIVMMDLVVNHTSDEHAWFAESRKSSKDNPYRDDYYLWKDPKKPDGSEPNNWGSIFSGSAWTYDEGTGQYYLHYFSSKKQPDLNWENEAVRREVYDDVMRFWMMDRGVDGWRMMDVIGSISKYTDFPDYETDHHSRSYIVGRYHSNGPPRLHEFIQEMNREVLSHYDCMTVGEANGSDIIEEAKKYTDASRQELNMIIFTFEHMDIDKEQNSPPNGKKWQIIKKPFDLIALKKKKTMMTRWQTGLMNVGWNTLYFENHDQPRVISRWGNDRKKLRKECAKAFATVVLHGMKGTPFIYQGEEIGMVNSDMPLEMYDDLLEIKKNAYRRELVVENKTMMSEKEEFVKKAVVMMIKGRDHARTPMQWDAGKHAGFTAGDPWIPPVNSRYQDINVKKESLEDQDSIFFYYQKKLIQLRRKQYKKIMIYGDYQLLQENDPQVFSSYLREYRGEKLLVVVNLSEEKALFEAPPELIHERWKKVLIRNYPQERADLKSISLKPYEAVMMGISI

B-factor: mean 16.2, std 7.39, range [7.2, 69.07]